Protein 9R76 (pdb70)

InterPro domains:
  IPR006115 6-phosphogluconate dehydrogenase, NADP-binding [PF03446] (9-157)
  IPR013328 6-phosphogluconate dehydrogenase, domain 2 [G3DSA:1.10.1040.10] (164-294)
  IPR015815 3-hydroxyisobutyrate dehydrogenase-related [PIRSF000103] (5-290)
  IPR036291 NAD(P)-binding domain superfamily [SSF51735] (9-158)
  IPR048666 NADPH-dependent reductive aminase-like, C-terminal domain [PF21761] (164-293)
  IPR051265 HIBADH-related NP60 subfamily [PTHR43580] (9-290)

B-factor: mean 21.47, std 8.2, range [10.91, 78.91]

Secondary structure (DSSP, 8-state):
----EEEE--SHHHHHHHHHHHHTT--EEEE-SSGGGGHHHHHTT-EE-SSHHHHHHT-SEEEE--SSHHHHHHHHGGGGGG-TT-EEEE-----HHHHHHHHHHHHHTT-EEEEEEE-S-GGGTTSTT-EEEEES-HHHHHHHHHHHTTTSEEEE--S-HHHHHHHHHHHHHHHHHHHHHHHHHHHHHHTTT--HHHHHHHHHHHHHTHHHHHH--HHHHHTT--B-SS--HHHHHHHHHHHHHHHHHHT---HHHHHHHHHHHHHHHTT-TTB-GGGHHHHHH--/----EEEE--SHHHHHHHHHHHHTT--EEEE-SSGGGGHHHHHTTPEEPSSHHHHHHT-SEEEE--SSHHHHHHHHGGGGGG-TT-EEEE-----HHHHHHHHHHHHHTT-EEEEEEE-S-GGGTTSTT-EEEEES-HHHHHHHHHHHTTTSEEEE--S-HHHHHHHHHHHHHHHHHHHHHHHHHHHHHHTTT--HHHHHHHHHHHHHTHHHHHH--HHHHHTT--B-SS--HHHHHHHHHHHHHHHHHHT---HHHHHHHHHHHHHHHTT-TTB-GGGHHHHHH--

Sequence (574 aa):
DRTPVTLIGLGPMGQAMTRALLAAGHPVVTVWNRTPARAAGVVADGAVLAASPVEAVEAGDLVILLSLTDYQAMYDVLEPATGSLAGRTVVNLSSDTPDRTRAAADWATEHGATFLTGGVMIPAPMVGTEEAYVYYSGPAEVFEKHRTTLTVIGAPRYLGEDTGLAQLMYQAQLDVFLTTLSSLMHATALLGTAGVSAAESMPELIGMLRTVPAMLEAPGADIDADKHPGDLSTITMMGATADHIVGASETAGIDLALPRAVQAHYRRAIENGHGGDNWTRIIDGIRSPDRTPVTLIGLGPMGQAMTRALLAAGHPVTVWNRTPARAAGVVADGAVLAASPVEAVEAGDLVILLSLTDYQAMYDVLEPATGSLAGRTVVNLSSDTPDRTRAAADWATEHGATFLTGGVMIPAPMVGTEEAYVYYSGPAEVFEKHRTTLTVIGAPRYLGEDTGLAQLMYQAQLDVFLTTLSSLMHATALLGTAGVSAAESMPELIGMLRTVPAMLEAPGADIDADKHPGDLSTITMMGATADHIVGASETAGIDLALPRAVQAHYRRAIENGHGGDNWTRIIDGIRSP

Foldseek 3Di:
DQFEEEEEAQDLQSLLLLLLLVVVNHAYEYEYPDQVSCPVSVVSHHHYDPALQRRLQRHLEYEYEDAECVVVCVRCVVNLLSLANHEYEYQYADALVSQQVVQVSSVVSHYGYKYKHWQDDNVCFQHAPTEIEIEADPVVCVVCVVSVCSGHHYDYDYHRRSVSNVVNVVSVVVVVLLVVVLVLQQLLVVLVVDHNVRRNCVVVVVVVCVVVVVVCAVVCLVVVPFAQPPHFLLVVLVVLVVSLVSCVVSVHDNPSSVVVNVLSVVCVVVPRRRTHSNSSVVVVVPD/DQFEEEEEDQDLQSLLLLLLLVVVNHAYEYEYPDQVSCPVSVVSPHHYDPALQRRLQRHQEYEYDDAECVVVCVRCVVNLLSLANHEYEYQYADALVSQQVVQVSSVVSRYGYKYKHKQDGRVCFQHAPTEIEIEADPVVCVVCVVSVCSGHHYDYDYHRRSVSNVVNVVSVVVVVLLVVVLVLQQLLVVLVVDHNVRSNCVVVVVVVCPVVVVVCAVVCLVVVNFAQPPHFLLRVLVVLVVSLVSCVVSVHDNPSSVVVNVLSVVCVVVPRRRTHSNSSVVVVVPD

Nearest PDB structures (foldseek):
  8bk1-assembly3_D  TM=9.759E-01  e=2.251E-40  Amycolatopsis azurea
  7y8o-assembly1_B  TM=9.536E-01  e=6.862E-36  Streptomyces clavuligerus
  7y8m-assembly1_B  TM=9.539E-01  e=1.160E-35  Streptomyces clavuligerus
  7y8k-assembly1_A  TM=9.506E-01  e=2.079E-35  Streptomyces clavuligerus
  4d3d-assembly1_B  TM=8.473E-01  e=9.738E-36  Bacillus cereus

Structure (mmCIF, N/CA/C/O backbone):
data_9R76
#
_entry.id   9R76
#
_cell.length_a   52.020
_cell.length_b   109.430
_cell.length_c   53.720
_cell.angle_alpha   90.00
_cell.angle_beta   93.94
_cell.angle_gamma   90.00
#
_symmetry.space_group_name_H-M   'P 1 21 1'
#
loop_
_entity.id
_entity.type
_entity.pdbx_description
1 polymer '6-phosphogluconate dehydrogenase NAD-binding protein'
2 non-polymer 'NADP NICOTINAMIDE-ADENINE-DINUCLEOTIDE PHOSPHATE'
3 non-polymer 'SULFATE ION'
4 water water
#
loop_
_atom_site.group_PDB
_atom_site.id
_atom_site.type_symbol
_atom_site.label_atom_id
_atom_site.label_alt_id
_atom_site.label_comp_id
_atom_site.label_asym_id
_atom_site.label_entity_id
_atom_site.label_seq_id
_atom_site.pdbx_PDB_ins_code
_atom_site.Cartn_x
_atom_site.Cartn_y
_atom_site.Cartn_z
_atom_site.occupancy
_atom_site.B_iso_or_equiv
_atom_site.auth_seq_id
_atom_site.auth_comp_id
_atom_site.auth_asym_id
_atom_site.auth_atom_id
_atom_site.pdbx_PDB_model_num
ATOM 1 N N . ASP A 1 5 ? 12.210 -33.227 29.304 1.00 58.79 5 ASP A N 1
ATOM 2 C CA . ASP A 1 5 ? 12.453 -34.636 28.894 1.00 57.00 5 ASP A CA 1
ATOM 3 C C . ASP A 1 5 ? 13.927 -34.814 28.513 1.00 59.10 5 ASP A C 1
ATOM 4 O O . ASP A 1 5 ? 14.690 -33.850 28.411 1.00 55.58 5 ASP A O 1
ATOM 9 N N . ARG A 1 6 ? 14.316 -36.084 28.348 1.00 52.04 6 ARG A N 1
ATOM 10 C CA . ARG A 1 6 ? 15.632 -36.467 27.868 1.00 45.56 6 ARG A CA 1
ATOM 11 C C . ARG A 1 6 ? 15.492 -37.154 26.506 1.00 39.50 6 ARG A C 1
ATOM 12 O O . ARG A 1 6 ? 16.329 -37.970 26.137 1.00 37.61 6 ARG A O 1
ATOM 14 N N . THR A 1 7 ? 14.433 -36.821 25.751 1.00 37.55 7 THR A N 1
ATOM 15 C CA . THR A 1 7 ? 14.178 -37.466 24.470 1.00 39.89 7 THR A CA 1
ATOM 16 C C . THR A 1 7 ? 15.301 -37.111 23.497 1.00 36.22 7 THR A C 1
ATOM 17 O O . THR A 1 7 ? 15.780 -35.971 23.471 1.00 34.63 7 THR A O 1
ATOM 21 N N . PRO A 1 8 ? 15.764 -38.064 22.656 1.00 33.85 8 PRO A N 1
ATOM 22 C CA . PRO A 1 8 ? 16.795 -37.785 21.681 1.00 31.11 8 PRO A CA 1
ATOM 23 C C . PRO A 1 8 ? 16.319 -36.810 20.606 1.00 28.99 8 PRO A C 1
ATOM 24 O O . PRO A 1 8 ? 15.215 -36.927 20.160 1.00 30.00 8 PRO A O 1
ATOM 28 N N . VAL A 1 9 ? 17.203 -35.880 20.256 1.00 25.25 9 VAL A N 1
ATOM 29 C CA . VAL A 1 9 ? 16.910 -34.911 19.180 1.00 24.24 9 VAL A CA 1
ATOM 30 C C . VAL A 1 9 ? 18.002 -35.016 18.119 1.00 21.13 9 VAL A C 1
ATOM 31 O O . VAL A 1 9 ? 19.158 -35.211 18.482 1.00 20.67 9 VAL A O 1
ATOM 35 N N . THR A 1 10 ? 17.595 -34.948 16.854 1.00 18.22 10 THR A N 1
ATOM 36 C CA . THR A 1 10 ? 18.584 -34.865 15.757 1.00 18.70 10 THR A CA 1
ATOM 37 C C . THR A 1 10 ? 18.549 -33.428 15.241 1.00 17.29 10 THR A C 1
ATOM 38 O O . THR A 1 10 ? 17.454 -32.916 15.073 1.00 15.77 10 THR A O 1
ATOM 42 N N . LEU A 1 11 ? 19.720 -32.830 15.055 1.00 16.67 11 LEU A N 1
ATOM 43 C CA . LEU A 1 11 ? 19.805 -31.471 14.458 1.00 16.65 11 LEU A CA 1
ATOM 44 C C . LEU A 1 11 ? 20.737 -31.494 13.248 1.00 14.65 11 LEU A C 1
ATOM 45 O O . LEU A 1 11 ? 21.861 -31.943 13.367 1.00 14.22 11 LEU A O 1
ATOM 50 N N . ILE A 1 12 ? 20.190 -31.089 12.106 1.00 13.25 12 ILE A N 1
ATOM 51 C CA . ILE A 1 12 ? 20.975 -31.022 10.851 1.00 13.54 12 ILE A CA 1
ATOM 52 C C . ILE A 1 12 ? 21.153 -29.549 10.469 1.00 14.52 12 ILE A C 1
ATOM 53 O O . ILE A 1 12 ? 20.162 -28.825 10.378 1.00 13.54 12 ILE A O 1
ATOM 58 N N . GLY A 1 13 ? 22.400 -29.164 10.281 1.00 13.22 13 GLY A N 1
ATOM 59 C CA . GLY A 1 13 ? 22.748 -27.806 9.897 1.00 14.11 13 GLY A CA 1
ATOM 60 C C . GLY A 1 13 ? 23.380 -27.083 11.080 1.00 14.93 13 GLY A C 1
ATOM 61 O O . GLY A 1 13 ? 22.711 -26.773 12.058 1.00 15.87 13 GLY A O 1
ATOM 62 N N . LEU A 1 14 ? 24.675 -26.836 10.981 1.00 14.60 14 LEU A N 1
ATOM 63 C CA . LEU A 1 14 ? 25.437 -26.315 12.111 1.00 14.37 14 LEU A CA 1
ATOM 64 C C . LEU A 1 14 ? 26.070 -24.970 11.739 1.00 14.66 14 LEU A C 1
ATOM 65 O O . LEU A 1 14 ? 27.254 -24.717 11.971 1.00 15.18 14 LEU A O 1
ATOM 70 N N . GLY A 1 15 ? 25.245 -24.067 11.194 1.00 13.34 15 GLY A N 1
ATOM 71 C CA . GLY A 1 15 ? 25.563 -22.659 11.235 1.00 12.91 15 GLY A CA 1
ATOM 72 C C . GLY A 1 15 ? 25.451 -22.167 12.677 1.00 13.30 15 GLY A C 1
ATOM 73 O O . GLY A 1 15 ? 25.241 -22.974 13.578 1.00 12.04 15 GLY A O 1
ATOM 74 N N . PRO A 1 16 ? 25.543 -20.849 12.925 1.00 13.67 16 PRO A N 1
ATOM 75 C CA . PRO A 1 16 ? 25.478 -20.330 14.292 1.00 13.23 16 PRO A CA 1
ATOM 76 C C . PRO A 1 16 ? 24.182 -20.717 15.007 1.00 13.51 16 PRO A C 1
ATOM 77 O O . PRO A 1 16 ? 24.199 -20.978 16.214 1.00 15.22 16 PRO A O 1
ATOM 81 N N . MET A 1 17 ? 23.066 -20.796 14.267 1.00 12.72 17 MET A N 1
ATOM 82 C CA . MET A 1 17 ? 21.801 -21.102 14.910 1.00 13.44 17 MET A CA 1
ATOM 83 C C . MET A 1 17 ? 21.754 -22.585 15.297 1.00 13.99 17 MET A C 1
ATOM 84 O O . MET A 1 17 ? 21.446 -22.916 16.442 1.00 14.25 17 MET A O 1
ATOM 89 N N . GLY A 1 18 ? 22.082 -23.489 14.377 1.00 13.42 18 GLY A N 1
ATOM 90 C CA . GLY A 1 18 ? 22.099 -24.896 14.739 1.00 13.06 18 GLY A CA 1
ATOM 91 C C . GLY A 1 18 ? 23.072 -25.194 15.890 1.00 14.39 18 GLY A C 1
ATOM 92 O O . GLY A 1 18 ? 22.747 -25.999 16.770 1.00 14.72 18 GLY A O 1
ATOM 93 N N . GLN A 1 19 ? 24.228 -24.508 15.902 1.00 13.93 19 GLN A N 1
ATOM 94 C CA . GLN A 1 19 ? 25.188 -24.699 16.984 1.00 15.06 19 GLN A CA 1
ATOM 95 C C . GLN A 1 19 ? 24.580 -24.257 18.308 1.00 14.19 19 GLN A C 1
ATOM 96 O O . GLN A 1 19 ? 24.715 -24.948 19.304 1.00 14.72 19 GLN A O 1
ATOM 102 N N . ALA A 1 20 ? 23.923 -23.094 18.325 1.00 15.39 20 ALA A N 1
ATOM 103 C CA . ALA A 1 20 ? 23.331 -22.604 19.558 1.00 16.31 20 ALA A CA 1
ATOM 104 C C . ALA A 1 20 ? 22.176 -23.492 20.009 1.00 16.48 20 ALA A C 1
ATOM 105 O O . ALA A 1 20 ? 21.975 -23.724 21.208 1.00 16.16 20 ALA A O 1
ATOM 107 N N . MET A 1 21 ? 21.351 -23.933 19.062 1.00 14.88 21 MET A N 1
ATOM 108 C CA . MET A 1 21 ? 20.221 -24.769 19.426 1.00 15.94 21 MET A CA 1
ATOM 109 C C . MET A 1 21 ? 20.698 -26.129 19.951 1.00 16.60 21 MET A C 1
ATOM 110 O O . MET A 1 21 ? 20.165 -26.648 20.925 1.00 16.86 21 MET A O 1
ATOM 115 N N . THR A 1 22 ? 21.750 -26.678 19.343 1.00 17.30 22 THR A N 1
ATOM 116 C CA . THR A 1 22 ? 22.360 -27.919 19.813 1.00 15.95 22 THR A CA 1
ATOM 117 C C . THR A 1 22 ? 22.811 -27.758 21.263 1.00 18.95 22 THR A C 1
ATOM 118 O O . THR A 1 22 ? 22.488 -28.585 22.109 1.00 19.98 22 THR A O 1
ATOM 122 N N . ARG A 1 23 ? 23.514 -26.657 21.550 1.00 18.52 23 ARG A N 1
ATOM 123 C CA . ARG A 1 23 ? 24.058 -26.448 22.884 1.00 19.46 23 ARG A CA 1
ATOM 124 C C . ARG A 1 23 ? 22.928 -26.301 23.897 1.00 17.28 23 ARG A C 1
ATOM 125 O O . ARG A 1 23 ? 23.051 -26.847 24.988 1.00 18.81 23 ARG A O 1
ATOM 133 N N . ALA A 1 24 ? 21.876 -25.536 23.552 1.00 17.43 24 ALA A N 1
ATOM 134 C CA . ALA A 1 24 ? 20.720 -25.378 24.418 1.00 17.98 24 ALA A CA 1
ATOM 135 C C . ALA A 1 24 ? 20.120 -26.742 24.758 1.00 20.09 24 ALA A C 1
ATOM 136 O O . ALA A 1 24 ? 19.770 -26.990 25.915 1.00 18.53 24 ALA A O 1
ATOM 138 N N . LEU A 1 25 ? 19.987 -27.603 23.737 1.00 20.20 25 LEU A N 1
ATOM 139 C CA . LEU A 1 25 ? 19.344 -28.893 23.919 1.00 20.22 25 LEU A CA 1
ATOM 140 C C . LEU A 1 25 ? 20.221 -29.803 24.776 1.00 19.23 25 LEU A C 1
ATOM 141 O O . LEU A 1 25 ? 19.693 -30.496 25.640 1.00 20.84 25 LEU A O 1
ATOM 146 N N . LEU A 1 26 ? 21.550 -29.769 24.573 1.00 18.43 26 LEU A N 1
ATOM 147 C CA . LEU A 1 26 ? 22.473 -30.566 25.379 1.00 18.94 26 LEU A CA 1
ATOM 148 C C . LEU A 1 26 ? 22.420 -30.115 26.840 1.00 22.18 26 LEU A C 1
ATOM 149 O O . LEU A 1 26 ? 22.418 -30.952 27.746 1.00 22.73 26 LEU A O 1
ATOM 154 N N . ALA A 1 27 ? 22.392 -28.795 27.057 1.00 23.23 27 ALA A N 1
ATOM 155 C CA . ALA A 1 27 ? 22.401 -28.226 28.395 1.00 24.39 27 ALA A CA 1
ATOM 156 C C . ALA A 1 27 ? 21.149 -28.657 29.156 1.00 24.98 27 ALA A C 1
ATOM 157 O O . ALA A 1 27 ? 21.186 -28.840 30.372 1.00 25.56 27 ALA A O 1
ATOM 159 N N . ALA A 1 28 ? 20.049 -28.848 28.429 1.00 24.89 28 ALA A N 1
ATOM 160 C CA . ALA A 1 28 ? 18.784 -29.193 29.048 1.00 25.98 28 ALA A CA 1
ATOM 161 C C . ALA A 1 28 ? 18.672 -30.705 29.226 1.00 25.77 28 ALA A C 1
ATOM 162 O O . ALA A 1 28 ? 17.648 -31.185 29.667 1.00 28.59 28 ALA A O 1
ATOM 164 N N . GLY A 1 29 ? 19.709 -31.462 28.846 1.00 26.88 29 GLY A N 1
ATOM 165 C CA . GLY A 1 29 ? 19.761 -32.895 29.105 1.00 26.45 29 GLY A CA 1
ATOM 166 C C . GLY A 1 29 ? 19.300 -33.785 27.950 1.00 25.71 29 GLY A C 1
ATOM 167 O O . GLY A 1 29 ? 19.192 -34.984 28.141 1.00 24.55 29 GLY A O 1
ATOM 168 N N . HIS A 1 30 ? 19.042 -33.227 26.758 1.00 22.47 30 HIS A N 1
ATOM 169 C CA . HIS A 1 30 ? 18.700 -34.033 25.594 1.00 22.77 30 HIS A CA 1
ATOM 170 C C . HIS A 1 30 ? 19.968 -34.570 24.934 1.00 21.83 30 HIS A C 1
ATOM 171 O O . HIS A 1 30 ? 20.908 -33.809 24.712 1.00 24.65 30 HIS A O 1
ATOM 178 N N . PRO A 1 31 ? 20.032 -35.867 24.579 1.00 23.57 31 PRO A N 1
ATOM 179 C CA . PRO A 1 31 ? 21.078 -36.366 23.684 1.00 23.96 31 PRO A CA 1
ATOM 180 C C . PRO A 1 31 ? 20.782 -35.770 22.310 1.00 22.64 31 PRO A C 1
ATOM 181 O O . PRO A 1 31 ? 19.652 -35.845 21.823 1.00 26.43 31 PRO A O 1
ATOM 185 N N . VAL A 1 32 ? 21.806 -35.136 21.716 1.00 20.82 32 VAL A N 1
ATOM 186 C CA A VAL A 1 32 ? 21.674 -34.522 20.410 0.50 19.70 32 VAL A CA 1
ATOM 187 C CA B VAL A 1 32 ? 21.680 -34.518 20.409 0.50 18.64 32 VAL A CA 1
ATOM 188 C C . VAL A 1 32 ? 22.649 -35.207 19.450 1.00 18.22 32 VAL A C 1
ATOM 189 O O . VAL A 1 32 ? 23.865 -35.215 19.671 1.00 19.09 32 VAL A O 1
ATOM 196 N N . THR A 1 33 ? 22.063 -35.748 18.382 1.00 16.58 33 THR A N 1
ATOM 197 C CA . THR A 1 33 ? 22.821 -36.269 17.219 1.00 16.41 33 THR A CA 1
ATOM 198 C C . THR A 1 33 ? 22.807 -35.215 16.112 1.00 16.54 33 THR A C 1
ATOM 199 O O . THR A 1 33 ? 21.736 -34.771 15.757 1.00 16.69 33 THR A O 1
ATOM 203 N N . VAL A 1 34 ? 23.992 -34.876 15.594 1.00 16.92 34 VAL A N 1
ATOM 204 C CA . VAL A 1 34 ? 24.089 -33.859 14.565 1.00 15.82 34 VAL A CA 1
ATOM 205 C C . VAL A 1 34 ? 24.627 -34.460 13.274 1.00 15.76 34 VAL A C 1
ATOM 206 O O . VAL A 1 34 ? 25.325 -35.477 13.260 1.00 15.24 34 VAL A O 1
ATOM 210 N N . TRP A 1 35 ? 24.252 -33.808 12.171 1.00 14.37 35 TRP A N 1
ATOM 211 C CA . TRP A 1 35 ? 24.920 -34.007 10.900 1.00 15.06 35 TRP A CA 1
ATOM 212 C C . TRP A 1 35 ? 25.088 -32.655 10.220 1.00 13.69 35 TRP A C 1
ATOM 213 O O . TRP A 1 35 ? 24.233 -31.793 10.339 1.00 13.72 35 TRP A O 1
ATOM 224 N N . ASN A 1 36 ? 26.169 -32.507 9.450 1.00 14.76 36 ASN A N 1
ATOM 225 C CA . ASN A 1 36 ? 26.415 -31.252 8.756 1.00 14.78 36 ASN A CA 1
ATOM 226 C C . ASN A 1 36 ? 27.113 -31.555 7.441 1.00 15.22 36 ASN A C 1
ATOM 227 O O . ASN A 1 36 ? 27.878 -32.501 7.353 1.00 15.67 36 ASN A O 1
ATOM 232 N N . ARG A 1 37 ? 26.778 -30.800 6.401 1.00 16.37 37 ARG A N 1
ATOM 233 C CA . ARG A 1 37 ? 27.452 -30.963 5.122 1.00 16.57 37 ARG A CA 1
ATOM 234 C C . ARG A 1 37 ? 28.967 -30.880 5.325 1.00 16.95 37 ARG A C 1
ATOM 235 O O . ARG A 1 37 ? 29.710 -31.606 4.657 1.00 16.80 37 ARG A O 1
ATOM 243 N N . THR A 1 38 ? 29.412 -30.000 6.231 1.00 15.26 38 THR A N 1
ATOM 244 C CA . THR A 1 38 ? 30.825 -29.834 6.558 1.00 15.83 38 THR A CA 1
ATOM 245 C C . THR A 1 38 ? 31.088 -30.395 7.959 1.00 15.83 38 THR A C 1
ATOM 246 O O . THR A 1 38 ? 30.861 -29.725 8.953 1.00 16.89 38 THR A O 1
ATOM 250 N N . PRO A 1 39 ? 31.514 -31.667 8.084 1.00 17.34 39 PRO A N 1
ATOM 251 C CA . PRO A 1 39 ? 31.662 -32.298 9.398 1.00 16.01 39 PRO A CA 1
ATOM 252 C C . PRO A 1 39 ? 32.595 -31.607 10.371 1.00 16.30 39 PRO A C 1
ATOM 253 O O . PRO A 1 39 ? 32.369 -31.686 11.577 1.00 16.50 39 PRO A O 1
ATOM 257 N N . ALA A 1 40 ? 33.648 -30.957 9.858 1.00 18.70 40 ALA A N 1
ATOM 258 C CA . ALA A 1 40 ? 34.594 -30.247 10.710 1.00 18.82 40 ALA A CA 1
ATOM 259 C C . ALA A 1 40 ? 33.887 -29.195 11.564 1.00 19.95 40 ALA A C 1
ATOM 260 O O . ALA A 1 40 ? 34.299 -28.909 12.683 1.00 21.91 40 ALA A O 1
ATOM 262 N N . ARG A 1 41 ? 32.797 -28.624 11.048 1.00 19.30 41 ARG A N 1
ATOM 263 C CA . ARG A 1 41 ? 32.083 -27.573 11.748 1.00 18.70 41 ARG A CA 1
ATOM 264 C C . ARG A 1 41 ? 31.399 -28.088 13.014 1.00 18.69 41 ARG A C 1
ATOM 265 O O . ARG A 1 41 ? 30.986 -27.285 13.859 1.00 19.16 41 ARG A O 1
ATOM 273 N N . ALA A 1 42 ? 31.248 -29.424 13.139 1.00 17.34 42 ALA A N 1
ATOM 274 C CA . ALA A 1 42 ? 30.626 -30.036 14.307 1.00 16.77 42 ALA A CA 1
ATOM 275 C C . ALA A 1 42 ? 31.595 -30.220 15.483 1.00 17.88 42 ALA A C 1
ATOM 276 O O . ALA A 1 42 ? 31.140 -30.627 16.541 1.00 16.91 42 ALA A O 1
ATOM 278 N N . ALA A 1 43 ? 32.887 -29.905 15.330 1.00 19.82 43 ALA A N 1
ATOM 279 C CA . ALA A 1 43 ? 33.868 -30.237 16.363 1.00 20.14 43 ALA A CA 1
ATOM 280 C C . ALA A 1 43 ? 33.491 -29.604 17.693 1.00 20.33 43 ALA A C 1
ATOM 281 O O . ALA A 1 43 ? 33.612 -30.262 18.717 1.00 21.74 43 ALA A O 1
ATOM 283 N N . GLY A 1 44 ? 33.085 -28.316 17.660 1.00 20.13 44 GLY A N 1
ATOM 284 C CA . GLY A 1 44 ? 32.682 -27.595 18.852 1.00 21.09 44 GLY A CA 1
ATOM 285 C C . GLY A 1 44 ? 31.517 -28.262 19.583 1.00 20.06 44 GLY A C 1
ATOM 286 O O . GLY A 1 44 ? 31.575 -28.483 20.793 1.00 22.80 44 GLY A O 1
ATOM 287 N N . VAL A 1 45 ? 30.422 -28.555 18.872 1.00 18.04 45 VAL A N 1
ATOM 288 C CA . VAL A 1 45 ? 29.266 -29.114 19.557 1.00 18.37 45 VAL A CA 1
ATOM 289 C C . VAL A 1 45 ? 29.538 -30.558 20.001 1.00 18.70 45 VAL A C 1
ATOM 290 O O . VAL A 1 45 ? 29.000 -30.988 21.006 1.00 19.29 45 VAL A O 1
ATOM 294 N N . VAL A 1 46 ? 30.377 -31.300 19.276 1.00 18.57 46 VAL A N 1
ATOM 295 C CA . VAL A 1 46 ? 30.735 -32.648 19.700 1.00 18.07 46 VAL A CA 1
ATOM 296 C C . VAL A 1 46 ? 31.545 -32.583 20.994 1.00 20.84 46 VAL A C 1
ATOM 297 O O . VAL A 1 46 ? 31.297 -33.361 21.906 1.00 19.29 46 VAL A O 1
ATOM 301 N N . ALA A 1 47 ? 32.470 -31.630 21.081 1.00 20.57 47 ALA A N 1
ATOM 302 C CA . ALA A 1 47 ? 33.210 -31.426 22.321 1.00 21.63 47 ALA A CA 1
ATOM 303 C C . ALA A 1 47 ? 32.250 -31.102 23.464 1.00 20.63 47 ALA A C 1
ATOM 304 O O . ALA A 1 47 ? 32.549 -31.427 24.598 1.00 24.79 47 ALA A O 1
ATOM 306 N N . ASP A 1 48 ? 31.110 -30.461 23.180 1.00 18.71 48 ASP A N 1
ATOM 307 C CA . ASP A 1 48 ? 30.113 -30.104 24.180 1.00 19.67 48 ASP A CA 1
ATOM 308 C C . ASP A 1 48 ? 29.106 -31.223 24.424 1.00 18.70 48 ASP A C 1
ATOM 309 O O . ASP A 1 48 ? 28.169 -31.026 25.182 1.00 19.16 48 ASP A O 1
ATOM 314 N N . GLY A 1 49 ? 29.254 -32.381 23.759 1.00 19.01 49 GLY A N 1
ATOM 315 C CA . GLY A 1 49 ? 28.456 -33.557 24.061 1.00 17.92 49 GLY A CA 1
ATOM 316 C C . GLY A 1 49 ? 27.588 -34.079 22.916 1.00 18.33 49 GLY A C 1
ATOM 317 O O . GLY A 1 49 ? 26.909 -35.095 23.089 1.00 17.14 49 GLY A O 1
ATOM 318 N N . ALA A 1 50 ? 27.556 -33.371 21.774 1.00 18.00 50 ALA A N 1
ATOM 319 C CA . ALA A 1 50 ? 26.792 -33.862 20.635 1.00 16.28 50 ALA A CA 1
ATOM 320 C C . ALA A 1 50 ? 27.477 -35.092 20.053 1.00 17.35 50 ALA A C 1
ATOM 321 O O . ALA A 1 50 ? 28.704 -35.191 20.125 1.00 14.71 50 ALA A O 1
ATOM 323 N N . VAL A 1 51 ? 26.677 -35.990 19.443 1.00 17.17 51 VAL A N 1
ATOM 324 C CA . VAL A 1 51 ? 27.188 -37.121 18.680 1.00 18.16 51 VAL A CA 1
ATOM 325 C C . VAL A 1 51 ? 27.137 -36.778 17.197 1.00 17.04 51 VAL A C 1
ATOM 326 O O . VAL A 1 51 ? 26.082 -36.403 16.694 1.00 16.05 51 VAL A O 1
ATOM 330 N N . LEU A 1 52 ? 28.276 -36.918 16.507 1.00 16.68 52 LEU A N 1
ATOM 331 C CA . LEU A 1 52 ? 28.305 -36.647 15.081 1.00 16.83 52 LEU A CA 1
ATOM 332 C C . LEU A 1 52 ? 27.943 -37.921 14.336 1.00 17.56 52 LEU A C 1
ATOM 333 O O . LEU A 1 52 ? 28.671 -38.903 14.398 1.00 17.09 52 LEU A O 1
ATOM 338 N N . ALA A 1 53 ? 26.803 -37.907 13.644 1.00 17.03 53 ALA A N 1
ATOM 339 C CA . ALA A 1 53 ? 26.409 -39.002 12.781 1.00 16.90 53 ALA A CA 1
ATOM 340 C C . ALA A 1 53 ? 27.278 -38.967 11.533 1.00 16.25 53 ALA A C 1
ATOM 341 O O . ALA A 1 53 ? 27.627 -37.895 11.054 1.00 16.52 53 ALA A O 1
ATOM 343 N N . ALA A 1 54 ? 27.649 -40.148 11.031 1.00 15.49 54 ALA A N 1
ATOM 344 C CA . ALA A 1 54 ? 28.489 -40.260 9.847 1.00 16.59 54 ALA A CA 1
ATOM 345 C C . ALA A 1 54 ? 27.706 -39.970 8.569 1.00 15.68 54 ALA A C 1
ATOM 346 O O . ALA A 1 54 ? 28.272 -39.526 7.569 1.00 16.88 54 ALA A O 1
ATOM 348 N N . SER A 1 55 ? 26.406 -40.267 8.586 1.00 17.37 55 SER A N 1
ATOM 349 C CA . SER A 1 55 ? 25.593 -40.105 7.385 1.00 17.73 55 SER A CA 1
ATOM 350 C C . SER A 1 55 ? 24.246 -39.482 7.759 1.00 18.00 55 SER A C 1
ATOM 351 O O . SER A 1 55 ? 23.818 -39.584 8.904 1.00 14.35 55 SER A O 1
ATOM 354 N N . PRO A 1 56 ? 23.523 -38.843 6.816 1.00 18.96 56 PRO A N 1
ATOM 355 C CA . PRO A 1 56 ? 22.164 -38.349 7.102 1.00 18.52 56 PRO A CA 1
ATOM 356 C C . PRO A 1 56 ? 21.184 -39.417 7.602 1.00 18.17 56 PRO A C 1
ATOM 357 O O . PRO A 1 56 ? 20.343 -39.153 8.480 1.00 17.05 56 PRO A O 1
ATOM 361 N N . VAL A 1 57 ? 21.256 -40.625 7.027 1.00 18.43 57 VAL A N 1
ATOM 362 C CA . VAL A 1 57 ? 20.406 -41.735 7.444 1.00 17.79 57 VAL A CA 1
ATOM 363 C C . VAL A 1 57 ? 20.616 -42.022 8.920 1.00 18.41 57 VAL A C 1
ATOM 364 O O . VAL A 1 57 ? 19.660 -42.224 9.654 1.00 18.01 57 VAL A O 1
ATOM 368 N N . GLU A 1 58 ? 21.883 -42.117 9.338 1.00 18.17 58 GLU A N 1
ATOM 369 C CA . GLU A 1 58 ? 22.201 -42.408 10.725 1.00 18.64 58 GLU A CA 1
ATOM 370 C C . GLU A 1 58 ? 21.630 -41.308 11.610 1.00 16.59 58 GLU A C 1
ATOM 371 O O . GLU A 1 58 ? 21.113 -41.609 12.679 1.00 16.83 58 GLU A O 1
ATOM 377 N N . ALA A 1 59 ? 21.758 -40.063 11.173 1.00 16.66 59 ALA A N 1
ATOM 378 C CA . ALA A 1 59 ? 21.274 -38.921 11.972 1.00 16.57 59 ALA A CA 1
ATOM 379 C C . ALA A 1 59 ? 19.758 -39.023 12.128 1.00 16.57 59 ALA A C 1
ATOM 380 O O . ALA A 1 59 ? 19.265 -38.903 13.232 1.00 17.77 59 ALA A O 1
ATOM 382 N N . VAL A 1 60 ? 19.077 -39.233 11.013 1.00 15.25 60 VAL A N 1
ATOM 383 C CA . VAL A 1 60 ? 17.592 -39.308 11.038 1.00 16.75 60 VAL A CA 1
ATOM 384 C C . VAL A 1 60 ? 17.139 -40.473 11.937 1.00 18.85 60 VAL A C 1
ATOM 385 O O . VAL A 1 60 ? 16.153 -40.311 12.642 1.00 17.19 60 VAL A O 1
ATOM 389 N N . GLU A 1 61 ? 17.831 -41.608 11.872 1.00 18.34 61 GLU A N 1
ATOM 390 C CA . GLU A 1 61 ? 17.387 -42.768 12.634 1.00 20.73 61 GLU A CA 1
ATOM 391 C C . GLU A 1 61 ? 17.692 -42.646 14.123 1.00 21.26 61 GLU A C 1
ATOM 392 O O . GLU A 1 61 ? 17.229 -43.474 14.901 1.00 22.99 61 GLU A O 1
ATOM 398 N N . ALA A 1 62 ? 18.432 -41.618 14.506 1.00 20.60 62 ALA A N 1
ATOM 399 C CA . ALA A 1 62 ? 18.837 -41.472 15.916 1.00 23.03 62 ALA A CA 1
ATOM 400 C C . ALA A 1 62 ? 17.664 -40.971 16.749 1.00 29.25 62 ALA A C 1
ATOM 401 O O . ALA A 1 62 ? 17.649 -41.255 17.959 1.00 32.77 62 ALA A O 1
ATOM 403 N N . GLY A 1 63 ? 16.708 -40.273 16.145 1.00 28.67 63 GLY A N 1
ATOM 404 C CA . GLY A 1 63 ? 15.622 -39.690 16.966 1.00 33.80 63 GLY A CA 1
ATOM 405 C C . GLY A 1 63 ? 14.257 -39.621 16.294 1.00 28.40 63 GLY A C 1
ATOM 406 O O . GLY A 1 63 ? 14.198 -39.810 15.093 1.00 28.65 63 GLY A O 1
ATOM 407 N N . ASP A 1 64 ? 13.198 -39.374 17.060 1.00 26.03 64 ASP A N 1
ATOM 408 C CA . ASP A 1 64 ? 11.910 -39.190 16.415 1.00 27.07 64 ASP A CA 1
ATOM 409 C C . ASP A 1 64 ? 11.686 -37.705 16.134 1.00 23.99 64 ASP A C 1
ATOM 410 O O . ASP A 1 64 ? 10.638 -37.348 15.616 1.00 22.29 64 ASP A O 1
ATOM 415 N N . LEU A 1 65 ? 12.670 -36.862 16.465 1.00 22.09 65 LEU A N 1
ATOM 416 C CA . LEU A 1 65 ? 12.586 -35.405 16.196 1.00 22.11 65 LEU A CA 1
ATOM 417 C C . LEU A 1 65 ? 13.8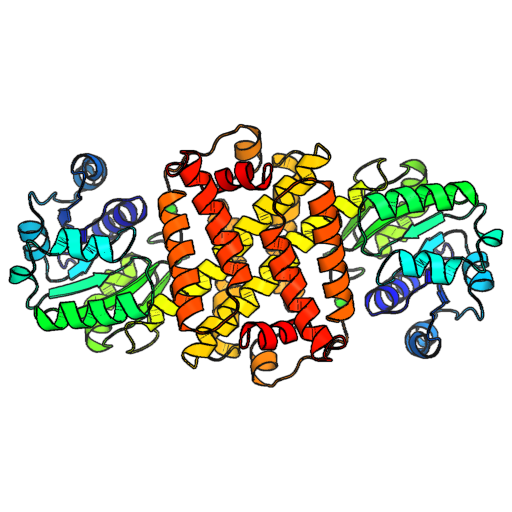26 -34.969 15.411 1.00 20.13 65 LEU A C 1
ATOM 418 O O . LEU A 1 65 ? 14.927 -35.086 15.944 1.00 17.41 65 LEU A O 1
ATOM 423 N N . VAL A 1 66 ? 13.599 -34.490 14.186 1.00 16.69 66 VAL A N 1
ATOM 424 C CA . VAL A 1 66 ? 14.703 -33.989 13.336 1.00 16.22 66 VAL A CA 1
ATOM 425 C C . VAL A 1 66 ? 14.511 -32.484 13.187 1.00 16.69 66 VAL A C 1
ATOM 426 O O . VAL A 1 66 ? 13.520 -32.073 12.587 1.00 18.62 66 VAL A O 1
ATOM 430 N N . ILE A 1 67 ? 15.444 -31.717 13.711 1.00 15.26 67 ILE A N 1
ATOM 431 C CA . ILE A 1 67 ? 15.395 -30.240 13.520 1.00 15.66 67 ILE A CA 1
ATOM 432 C C . ILE A 1 67 ? 16.348 -29.851 12.380 1.00 16.16 67 ILE A C 1
ATOM 433 O O . ILE A 1 67 ? 17.457 -30.342 12.354 1.00 16.57 67 ILE A O 1
ATOM 438 N N . LEU A 1 68 ? 15.872 -28.973 11.496 1.00 13.90 68 LEU A N 1
ATOM 439 C CA A LEU A 1 68 ? 16.660 -28.487 10.376 0.50 14.58 68 LEU A CA 1
ATOM 440 C CA B LEU A 1 68 ? 16.661 -28.485 10.377 0.50 13.87 68 LEU A CA 1
ATOM 441 C C . LEU A 1 68 ? 16.913 -26.994 10.576 1.00 14.89 68 LEU A C 1
ATOM 442 O O . LEU A 1 68 ? 15.970 -26.210 10.738 1.00 14.10 68 LEU A O 1
ATOM 451 N N . SER A 1 69 ? 18.189 -26.617 10.503 1.00 12.98 69 SER A N 1
ATOM 452 C CA . SER A 1 69 ? 18.627 -25.246 10.606 1.00 12.68 69 SER A CA 1
ATOM 453 C C . SER A 1 69 ? 19.558 -24.987 9.445 1.00 12.72 69 SER A C 1
ATOM 454 O O . SER A 1 69 ? 20.776 -25.055 9.579 1.00 12.55 69 SER A O 1
ATOM 457 N N . LEU A 1 70 ? 18.945 -24.726 8.283 1.00 13.85 70 LEU A N 1
ATOM 458 C CA . LEU A 1 70 ? 19.647 -24.586 7.022 1.00 13.53 70 LEU A CA 1
ATOM 459 C C . LEU A 1 70 ? 19.272 -23.257 6.359 1.00 13.29 70 LEU A C 1
ATOM 460 O O . LEU A 1 70 ? 18.306 -22.625 6.756 1.00 13.13 70 LEU A O 1
ATOM 465 N N . THR A 1 71 ? 20.045 -22.834 5.353 1.00 12.86 71 THR A N 1
ATOM 466 C CA . THR A 1 71 ? 19.865 -21.517 4.758 1.00 13.62 71 THR A CA 1
ATOM 467 C C . THR A 1 71 ? 18.494 -21.416 4.081 1.00 12.95 71 THR A C 1
ATOM 468 O O . THR A 1 71 ? 17.899 -20.350 4.049 1.00 12.23 71 THR A O 1
ATOM 472 N N . ASP A 1 72 ? 18.015 -22.520 3.506 1.00 14.57 72 ASP A N 1
ATOM 473 C CA . ASP A 1 72 ? 16.758 -22.510 2.756 1.00 16.32 72 ASP A CA 1
ATOM 474 C C . ASP A 1 72 ? 16.219 -23.935 2.662 1.00 16.51 72 ASP A C 1
ATOM 475 O O . ASP A 1 72 ? 16.840 -24.871 3.162 1.00 15.75 72 ASP A O 1
ATOM 480 N N . TYR A 1 73 ? 15.052 -24.103 2.016 1.00 15.97 73 TYR A N 1
ATOM 481 C CA . TYR A 1 73 ? 14.410 -25.413 1.992 1.00 15.75 73 TYR A CA 1
ATOM 482 C C . TYR A 1 73 ? 15.047 -26.307 0.932 1.00 15.10 73 TYR A C 1
ATOM 483 O O . TYR A 1 73 ? 14.999 -27.517 1.073 1.00 14.77 73 TYR A O 1
ATOM 492 N N . GLN A 1 74 ? 15.715 -25.744 -0.066 1.00 16.06 74 GLN A N 1
ATOM 493 C CA . GLN A 1 74 ? 16.422 -26.590 -1.013 1.00 17.28 74 GLN A CA 1
ATOM 494 C C . GLN A 1 74 ? 17.456 -27.436 -0.269 1.00 17.92 74 GLN A C 1
ATOM 495 O O . GLN A 1 74 ? 17.668 -28.599 -0.598 1.00 17.36 74 GLN A O 1
ATOM 501 N N . ALA A 1 75 ? 18.104 -26.828 0.730 1.00 16.12 75 ALA A N 1
ATOM 502 C CA . ALA A 1 75 ? 19.087 -27.524 1.545 1.00 16.88 75 ALA A CA 1
ATOM 503 C C . ALA A 1 75 ? 18.443 -28.720 2.262 1.00 15.91 75 ALA A C 1
ATOM 504 O O . ALA A 1 75 ? 19.072 -29.775 2.395 1.00 16.96 75 ALA A O 1
ATOM 506 N N . MET A 1 76 ? 17.179 -28.582 2.713 1.00 15.38 76 MET A N 1
ATOM 507 C CA . MET A 1 76 ? 16.513 -29.708 3.339 1.00 16.21 76 MET A CA 1
ATOM 508 C C . MET A 1 76 ? 16.414 -30.883 2.356 1.00 15.85 76 MET A C 1
ATOM 509 O O . MET A 1 76 ? 16.759 -31.999 2.724 1.00 14.39 76 MET A O 1
ATOM 514 N N . TYR A 1 77 ? 16.024 -30.630 1.099 1.00 14.96 77 TYR A N 1
ATOM 515 C CA . TYR A 1 77 ? 15.892 -31.703 0.133 1.00 16.80 77 TYR A CA 1
ATOM 516 C C . TYR A 1 77 ? 17.255 -32.327 -0.143 1.00 18.15 77 TYR A C 1
ATOM 517 O O . TYR A 1 77 ? 17.378 -33.549 -0.272 1.00 19.00 77 TYR A O 1
ATOM 526 N N . ASP A 1 78 ? 18.275 -31.461 -0.256 1.00 17.24 78 ASP A N 1
ATOM 527 C CA . ASP A 1 78 ? 19.626 -31.911 -0.546 1.00 18.02 78 ASP A CA 1
ATOM 528 C C . ASP A 1 78 ? 20.088 -32.913 0.514 1.00 17.74 78 ASP A C 1
ATOM 529 O O . ASP A 1 78 ? 20.567 -33.987 0.177 1.00 18.11 78 ASP A O 1
ATOM 534 N N . VAL A 1 79 ? 19.911 -32.582 1.798 1.00 17.39 79 VAL A N 1
ATOM 535 C CA . VAL A 1 79 ? 20.491 -33.393 2.853 1.00 19.78 79 VAL A CA 1
ATOM 536 C C . VAL A 1 79 ? 19.606 -34.605 3.160 1.00 21.77 79 VAL A C 1
ATOM 537 O O . VAL A 1 79 ? 20.138 -35.650 3.506 1.00 22.81 79 VAL A O 1
ATOM 541 N N . LEU A 1 80 ? 18.279 -34.482 3.022 1.00 20.44 80 LEU A N 1
ATOM 542 C CA . LEU A 1 80 ? 17.378 -35.546 3.438 1.00 20.91 80 LEU A CA 1
ATOM 543 C C . LEU A 1 80 ? 17.064 -36.533 2.310 1.00 23.31 80 LEU A C 1
ATOM 544 O O . LEU A 1 80 ? 16.539 -37.599 2.609 1.00 21.80 80 LEU A O 1
ATOM 549 N N . GLU A 1 81 ? 17.373 -36.209 1.047 1.00 22.31 81 GLU A N 1
ATOM 550 C CA . GLU A 1 81 ? 17.038 -37.105 -0.057 1.00 26.02 81 GLU A CA 1
ATOM 551 C C . GLU A 1 81 ? 17.619 -38.505 0.184 1.00 25.90 81 GLU A C 1
ATOM 552 O O . GLU A 1 81 ? 16.884 -39.475 0.101 1.00 27.54 81 GLU A O 1
ATOM 554 N N . PRO A 1 82 ? 18.918 -38.697 0.524 1.00 27.31 82 PRO A N 1
ATOM 555 C CA . PRO A 1 82 ? 19.427 -40.046 0.789 1.00 26.82 82 PRO A CA 1
ATOM 556 C C . PRO A 1 82 ? 18.746 -40.767 1.961 1.00 24.41 82 PRO A C 1
ATOM 557 O O . PRO A 1 82 ? 18.941 -41.977 2.144 1.00 24.37 82 PRO A O 1
ATOM 561 N N . ALA A 1 83 ? 17.958 -40.025 2.754 1.00 19.70 83 ALA A N 1
ATOM 562 C CA . ALA A 1 83 ? 17.402 -40.550 3.989 1.00 18.20 83 ALA A CA 1
ATOM 563 C C . ALA A 1 83 ? 15.880 -40.642 3.916 1.00 16.78 83 ALA A C 1
ATOM 564 O O . ALA A 1 83 ? 15.258 -40.877 4.938 1.00 15.11 83 ALA A O 1
ATOM 566 N N . THR A 1 84 ? 15.261 -40.449 2.742 1.00 19.07 84 THR A N 1
ATOM 567 C CA . THR A 1 84 ? 13.808 -40.322 2.713 1.00 20.61 84 THR A CA 1
ATOM 568 C C . THR A 1 84 ? 13.143 -41.629 3.163 1.00 20.02 84 THR A C 1
ATOM 569 O O . THR A 1 84 ? 12.094 -41.592 3.792 1.00 22.43 84 THR A O 1
ATOM 573 N N . GLY A 1 85 ? 13.804 -42.775 2.948 1.00 18.57 85 GLY A N 1
ATOM 574 C CA . GLY A 1 85 ? 13.296 -44.054 3.430 1.00 18.95 85 GLY A CA 1
ATOM 575 C C . GLY A 1 85 ? 13.312 -44.203 4.960 1.00 19.57 85 GLY A C 1
ATOM 576 O O . GLY A 1 85 ? 12.739 -45.161 5.470 1.00 21.39 85 GLY A O 1
ATOM 577 N N . SER A 1 86 ? 13.989 -43.298 5.690 1.00 18.15 86 SER A N 1
ATOM 578 C CA . SER A 1 86 ? 14.087 -43.387 7.151 1.00 19.58 86 SER A CA 1
ATOM 579 C C . SER A 1 86 ? 13.232 -42.334 7.869 1.00 19.22 86 SER A C 1
ATOM 580 O O . SER A 1 86 ? 13.261 -42.235 9.096 1.00 19.31 86 SER A O 1
ATOM 583 N N . LEU A 1 87 ? 12.426 -41.564 7.130 1.00 19.60 87 LEU A N 1
ATOM 584 C CA . LEU A 1 87 ? 11.635 -40.504 7.734 1.00 18.97 87 LEU A CA 1
ATOM 585 C C . LEU A 1 87 ? 10.358 -41.002 8.411 1.00 18.30 87 LEU A C 1
ATOM 586 O O . LEU A 1 87 ? 9.848 -40.292 9.271 1.00 18.65 87 LEU A O 1
ATOM 591 N N . ALA A 1 88 ? 9.832 -42.184 8.036 1.00 19.59 88 ALA A N 1
ATOM 592 C CA . ALA A 1 88 ? 8.528 -42.598 8.532 1.00 18.07 88 ALA A CA 1
ATOM 593 C C . ALA A 1 88 ? 8.512 -42.625 10.052 1.00 20.16 88 ALA A C 1
ATOM 594 O O . ALA A 1 88 ? 9.442 -43.125 10.695 1.00 19.53 88 ALA A O 1
ATOM 596 N N . GLY A 1 89 ? 7.425 -42.094 10.613 1.00 20.00 89 GLY A N 1
ATOM 597 C CA . GLY A 1 89 ? 7.205 -42.105 12.043 1.00 21.24 89 GLY A CA 1
ATOM 598 C C . GLY A 1 89 ? 7.942 -40.999 12.792 1.00 21.48 89 GLY A C 1
ATOM 599 O O . GLY A 1 89 ? 7.745 -40.882 13.987 1.00 23.18 89 GLY A O 1
ATOM 600 N N . ARG A 1 90 ? 8.769 -40.186 12.117 1.00 21.20 90 ARG A N 1
ATOM 601 C CA . ARG A 1 90 ? 9.478 -39.100 12.783 1.00 20.54 90 ARG A CA 1
ATOM 602 C C . ARG A 1 90 ? 8.810 -37.764 12.479 1.00 21.29 90 ARG A C 1
ATOM 603 O O . ARG A 1 90 ? 8.009 -37.644 11.554 1.00 21.02 90 ARG A O 1
ATOM 611 N N . THR A 1 91 ? 9.158 -36.765 13.294 1.00 20.53 91 THR A N 1
ATOM 612 C CA . THR A 1 91 ? 8.704 -35.404 13.085 1.00 20.46 91 THR A CA 1
ATOM 613 C C . THR A 1 91 ? 9.877 -34.582 12.579 1.00 17.69 91 THR A C 1
ATOM 614 O O . THR A 1 91 ? 10.913 -34.567 13.226 1.00 20.36 91 THR A O 1
ATOM 618 N N . VAL A 1 92 ? 9.658 -33.902 11.462 1.00 15.65 92 VAL A N 1
ATOM 619 C CA . VAL A 1 92 ? 10.603 -32.946 10.932 1.00 15.98 92 VAL A CA 1
ATOM 620 C C . VAL A 1 92 ? 10.154 -31.558 11.381 1.00 17.56 92 VAL A C 1
ATOM 621 O O . VAL A 1 92 ? 9.037 -31.123 11.108 1.00 17.07 92 VAL A O 1
ATOM 625 N N . VAL A 1 93 ? 11.067 -30.847 12.035 1.00 16.78 93 VAL A N 1
ATOM 626 C CA . VAL A 1 93 ? 10.835 -29.455 12.377 1.00 17.33 93 VAL A CA 1
ATOM 627 C C . VAL A 1 93 ? 11.837 -28.631 11.590 1.00 17.66 93 VAL A C 1
ATOM 628 O O . VAL A 1 93 ? 13.044 -28.704 11.833 1.00 15.12 93 VAL A O 1
ATOM 632 N N . ASN A 1 94 ? 11.322 -27.849 10.634 1.00 15.75 94 ASN A N 1
ATOM 633 C CA . ASN A 1 94 ? 12.206 -27.043 9.832 1.00 14.71 94 ASN A CA 1
ATOM 634 C C . ASN A 1 94 ? 12.220 -25.614 10.362 1.00 14.77 94 ASN A C 1
ATOM 635 O O . ASN A 1 94 ? 11.180 -24.967 10.402 1.00 13.95 94 ASN A O 1
ATOM 640 N N . LEU A 1 95 ? 13.412 -25.172 10.774 1.00 13.57 95 LEU A N 1
ATOM 641 C CA . LEU A 1 95 ? 13.620 -23.860 11.366 1.00 13.41 95 LEU A CA 1
ATOM 642 C C . LEU A 1 95 ? 14.356 -22.950 10.392 1.00 14.95 95 LEU A C 1
ATOM 643 O O . LEU A 1 95 ? 15.111 -22.086 10.832 1.00 15.03 95 LEU A O 1
ATOM 648 N N . SER A 1 96 ? 14.048 -23.077 9.081 1.00 13.55 96 SER A N 1
ATOM 649 C CA . SER A 1 96 ? 14.796 -22.401 8.050 1.00 13.74 96 SER A CA 1
ATOM 650 C C . SER A 1 96 ? 13.903 -21.409 7.298 1.00 14.52 96 SER A C 1
ATOM 651 O O . SER A 1 96 ? 12.713 -21.648 7.095 1.00 14.41 96 SER A O 1
ATOM 654 N N . SER A 1 97 ? 14.540 -20.382 6.748 1.00 14.11 97 SER A N 1
ATOM 655 C CA . SER A 1 97 ? 13.884 -19.377 5.935 1.00 14.63 97 SER A CA 1
ATOM 656 C C . SER A 1 97 ? 13.579 -19.935 4.539 1.00 14.03 97 SER A C 1
ATOM 657 O O . SER A 1 97 ? 14.374 -20.673 3.962 1.00 13.14 97 SER A O 1
ATOM 660 N N . ASP A 1 98 ? 12.370 -19.629 4.035 1.00 13.58 98 ASP A N 1
ATOM 661 C CA . ASP A 1 98 ? 11.987 -19.860 2.644 1.00 13.15 98 ASP A CA 1
ATOM 662 C C . ASP A 1 98 ? 10.602 -19.237 2.440 1.00 13.74 98 ASP A C 1
ATOM 663 O O . ASP A 1 98 ? 10.042 -18.628 3.346 1.00 13.73 98 ASP A O 1
ATOM 668 N N . THR A 1 99 ? 10.012 -19.410 1.249 1.00 14.30 99 THR A N 1
ATOM 669 C CA . THR A 1 99 ? 8.669 -18.883 1.043 1.00 15.18 99 THR A CA 1
ATOM 670 C C . THR A 1 99 ? 7.631 -19.780 1.700 1.00 15.67 99 THR A C 1
ATOM 671 O O . THR A 1 99 ? 7.839 -20.981 1.890 1.00 15.09 99 THR A O 1
ATOM 675 N N . PRO A 1 100 ? 6.471 -19.200 2.066 1.00 13.97 100 PRO A N 1
ATOM 676 C CA . PRO A 1 100 ? 5.359 -19.976 2.636 1.00 14.03 100 PRO A CA 1
ATOM 677 C C . PRO A 1 100 ? 4.918 -21.138 1.749 1.00 14.29 100 PRO A C 1
ATOM 678 O O . PRO A 1 100 ? 4.640 -22.195 2.282 1.00 15.09 100 PRO A O 1
ATOM 682 N N . ASP A 1 101 ? 4.945 -20.990 0.419 1.00 15.31 101 ASP A N 1
ATOM 683 C CA . ASP A 1 101 ? 4.455 -22.036 -0.468 1.00 17.75 101 ASP A CA 1
ATOM 684 C C . ASP A 1 101 ? 5.507 -23.129 -0.686 1.00 17.56 101 ASP A C 1
ATOM 685 O O . ASP A 1 101 ? 5.153 -24.277 -0.891 1.00 15.64 101 ASP A O 1
ATOM 690 N N . ARG A 1 102 ? 6.796 -22.784 -0.627 1.00 16.55 102 ARG A N 1
ATOM 691 C CA . ARG A 1 102 ? 7.823 -23.798 -0.510 1.00 17.34 102 ARG A CA 1
ATOM 692 C C . ARG A 1 102 ? 7.623 -24.656 0.737 1.00 17.28 102 ARG A C 1
ATOM 693 O O . ARG A 1 102 ? 7.788 -25.882 0.696 1.00 16.78 102 ARG A O 1
ATOM 701 N N . THR A 1 103 ? 7.325 -24.002 1.849 1.00 15.66 103 THR A N 1
ATOM 702 C CA . THR A 1 103 ? 7.131 -24.631 3.142 1.00 17.83 103 THR A CA 1
ATOM 703 C C . THR A 1 103 ? 5.920 -25.563 3.095 1.00 17.58 103 THR A C 1
ATOM 704 O O . THR A 1 103 ? 5.994 -26.687 3.571 1.00 17.64 103 THR A O 1
ATOM 708 N N . ARG A 1 104 ? 4.811 -25.103 2.514 1.00 18.18 104 ARG A N 1
ATOM 709 C CA . ARG A 1 104 ? 3.595 -25.922 2.433 1.00 17.63 104 ARG A CA 1
ATOM 710 C C . ARG A 1 104 ? 3.822 -27.196 1.612 1.00 17.44 104 ARG A C 1
ATOM 711 O O . ARG A 1 104 ? 3.356 -28.283 1.987 1.00 17.71 104 ARG A O 1
ATOM 719 N N . ALA A 1 105 ? 4.472 -27.068 0.448 1.00 16.43 105 ALA A N 1
ATOM 720 C CA . ALA A 1 105 ? 4.825 -28.223 -0.353 1.00 17.54 105 ALA A CA 1
ATOM 721 C C . ALA A 1 105 ? 5.765 -29.155 0.420 1.00 18.96 105 ALA A C 1
ATOM 722 O O . ALA A 1 105 ? 5.643 -30.374 0.316 1.00 17.19 105 ALA A O 1
ATOM 724 N N . ALA A 1 106 ? 6.688 -28.601 1.225 1.00 18.76 106 ALA A N 1
ATOM 725 C CA . ALA A 1 106 ? 7.627 -29.427 1.983 1.00 17.94 106 ALA A CA 1
ATOM 726 C C . ALA A 1 106 ? 6.905 -30.273 3.028 1.00 18.20 106 ALA A C 1
ATOM 727 O O . ALA A 1 106 ? 7.246 -31.427 3.252 1.00 18.53 106 ALA A O 1
ATOM 729 N N . ALA A 1 107 ? 5.907 -29.696 3.667 1.00 17.54 107 ALA A N 1
ATOM 730 C CA . ALA A 1 107 ? 5.103 -30.411 4.634 1.00 18.46 107 ALA A CA 1
ATOM 731 C C . ALA A 1 107 ? 4.414 -31.613 3.980 1.00 19.06 107 ALA A C 1
ATOM 732 O O . ALA A 1 107 ? 4.369 -32.679 4.571 1.00 19.73 107 ALA A O 1
ATOM 734 N N . ASP A 1 108 ? 3.921 -31.458 2.746 1.00 19.55 108 ASP A N 1
ATOM 735 C CA . ASP A 1 108 ? 3.275 -32.569 2.053 1.00 18.51 108 ASP A CA 1
ATOM 736 C C . ASP A 1 108 ? 4.324 -33.606 1.644 1.00 17.20 108 ASP A C 1
ATOM 737 O O . ASP A 1 108 ? 4.062 -34.807 1.603 1.00 15.25 108 ASP A O 1
ATOM 742 N N . TRP A 1 109 ? 5.523 -33.137 1.280 1.00 16.62 109 TRP A N 1
ATOM 743 C CA . TRP A 1 109 ? 6.623 -34.037 0.998 1.00 16.79 109 TRP A CA 1
ATOM 744 C C . TRP A 1 109 ? 6.950 -34.882 2.224 1.00 17.27 109 TRP A C 1
ATOM 745 O O . TRP A 1 109 ? 7.178 -36.094 2.107 1.00 18.42 109 TRP A O 1
ATOM 756 N N . ALA A 1 110 ? 6.957 -34.272 3.405 1.00 17.85 110 ALA A N 1
ATOM 757 C CA . ALA A 1 110 ? 7.191 -35.037 4.616 1.00 19.21 110 ALA A CA 1
ATOM 758 C C . ALA A 1 110 ? 6.094 -36.084 4.812 1.00 19.35 110 ALA A C 1
ATOM 759 O O . ALA A 1 110 ? 6.397 -37.244 5.101 1.00 18.78 110 ALA A O 1
ATOM 761 N N . THR A 1 111 ? 4.826 -35.683 4.655 1.00 20.51 111 THR A N 1
ATOM 762 C CA . THR A 1 111 ? 3.700 -36.591 4.845 1.00 20.32 111 THR A CA 1
ATOM 763 C C . THR A 1 111 ? 3.808 -37.795 3.910 1.00 20.92 111 THR A C 1
ATOM 764 O O . THR A 1 111 ? 3.512 -38.929 4.312 1.00 19.89 111 THR A O 1
ATOM 768 N N . GLU A 1 112 ? 4.214 -37.547 2.664 1.00 18.65 112 GLU A N 1
ATOM 769 C CA . GLU A 1 112 ? 4.341 -38.603 1.661 1.00 21.20 112 GLU A CA 1
ATOM 770 C C . GLU A 1 112 ? 5.385 -39.651 2.055 1.00 20.54 112 GLU A C 1
ATOM 771 O O . GLU A 1 112 ? 5.231 -40.825 1.719 1.00 18.26 112 GLU A O 1
ATOM 777 N N . HIS A 1 113 ? 6.425 -39.201 2.765 1.00 19.09 113 HIS A N 1
ATOM 778 C CA . HIS A 1 113 ? 7.474 -40.066 3.291 1.00 18.09 113 HIS A CA 1
ATOM 779 C C . HIS A 1 113 ? 7.174 -40.522 4.714 1.00 18.09 113 HIS A C 1
ATOM 780 O O . HIS A 1 113 ? 8.040 -41.095 5.379 1.00 17.39 113 HIS A O 1
ATOM 787 N N . GLY A 1 114 ? 5.937 -40.306 5.195 1.00 19.69 114 GLY A N 1
ATOM 788 C CA . GLY A 1 114 ? 5.472 -40.942 6.413 1.00 18.11 114 GLY A CA 1
ATOM 789 C C . GLY A 1 114 ? 5.826 -40.187 7.685 1.00 19.07 114 GLY A C 1
ATOM 790 O O . GLY A 1 114 ? 5.625 -40.727 8.774 1.00 19.06 114 GLY A O 1
ATOM 791 N N . ALA A 1 115 ? 6.336 -38.946 7.532 1.00 17.35 115 ALA A N 1
ATOM 792 C CA . ALA A 1 115 ? 6.720 -38.116 8.671 1.00 17.40 115 ALA A CA 1
ATOM 793 C C . ALA A 1 115 ? 5.667 -37.040 8.937 1.00 17.59 115 ALA A C 1
ATOM 794 O O . ALA A 1 115 ? 4.825 -36.757 8.079 1.00 19.86 115 ALA A O 1
ATOM 796 N N . THR A 1 116 ? 5.697 -36.484 10.152 1.00 17.43 116 THR A N 1
ATOM 797 C CA . THR A 1 116 ? 4.987 -35.259 10.459 1.00 19.04 116 THR A CA 1
ATOM 798 C C . THR A 1 116 ? 5.951 -34.095 10.263 1.00 18.05 116 THR A C 1
ATOM 799 O O . THR A 1 116 ? 7.169 -34.300 10.142 1.00 15.86 116 THR A O 1
ATOM 803 N N . PHE A 1 117 ? 5.356 -32.898 10.158 1.00 17.24 117 PHE A N 1
ATOM 804 C CA . PHE A 1 117 ? 6.125 -31.719 9.812 1.00 17.38 117 PHE A CA 1
ATOM 805 C C . PHE A 1 117 ? 5.623 -30.535 10.622 1.00 18.67 117 PHE A C 1
ATOM 806 O O . PHE A 1 117 ? 4.412 -30.290 10.674 1.00 21.32 117 PHE A O 1
ATOM 814 N N . LEU A 1 118 ? 6.569 -29.772 11.196 1.00 16.78 118 LEU A N 1
ATOM 815 C CA . LEU A 1 118 ? 6.246 -28.503 11.814 1.00 18.01 118 LEU A CA 1
ATOM 816 C C . LEU A 1 118 ? 7.150 -27.424 11.247 1.00 18.08 118 LEU A C 1
ATOM 817 O O . LEU A 1 118 ? 8.352 -27.633 11.144 1.00 16.53 118 LEU A O 1
ATOM 822 N N . THR A 1 119 ? 6.551 -26.258 11.018 1.00 16.80 119 THR A N 1
ATOM 823 C CA . THR A 1 119 ? 7.268 -25.073 10.604 1.00 16.69 119 THR A CA 1
ATOM 824 C C . THR A 1 119 ? 7.655 -24.243 11.819 1.00 16.37 119 THR A C 1
ATOM 825 O O . THR A 1 119 ? 6.802 -23.956 12.643 1.00 13.88 119 THR A O 1
ATOM 829 N N . GLY A 1 120 ? 8.922 -23.792 11.885 1.00 15.51 120 GLY A N 1
ATOM 830 C CA . GLY A 1 120 ? 9.336 -22.869 12.924 1.00 16.33 120 GLY A CA 1
ATOM 831 C C . GLY A 1 120 ? 10.107 -21.700 12.331 1.00 14.94 120 GLY A C 1
ATOM 832 O O . GLY A 1 120 ? 10.786 -21.867 11.315 1.00 16.41 120 GLY A O 1
ATOM 833 N N . GLY A 1 121 ? 9.917 -20.510 12.909 1.00 15.81 121 GLY A N 1
ATOM 834 C CA . GLY A 1 121 ? 10.695 -19.329 12.572 1.00 14.81 121 GLY A CA 1
ATOM 835 C C . GLY A 1 121 ? 11.313 -18.756 13.845 1.00 16.45 121 GLY A C 1
ATOM 836 O O . GLY A 1 121 ? 10.577 -18.282 14.730 1.00 17.95 121 GLY A O 1
ATOM 837 N N . VAL A 1 122 ? 12.649 -18.854 13.945 1.00 14.89 122 VAL A N 1
ATOM 838 C CA . VAL A 1 122 ? 13.366 -18.473 15.152 1.00 15.30 122 VAL A CA 1
ATOM 839 C C . VAL A 1 122 ? 13.606 -16.965 15.111 1.00 16.21 122 VAL A C 1
ATOM 840 O O . VAL A 1 122 ? 14.178 -16.465 14.149 1.00 17.23 122 VAL A O 1
ATOM 844 N N . MET A 1 123 ? 13.204 -16.257 16.164 1.00 16.90 123 MET A N 1
ATOM 845 C CA . MET A 1 123 ? 13.035 -14.811 16.071 1.00 17.73 123 MET A CA 1
ATOM 846 C C . MET A 1 123 ? 14.135 -14.016 16.768 1.00 18.21 123 MET A C 1
ATOM 847 O O . MET A 1 123 ? 13.995 -12.800 16.897 1.00 18.81 123 MET A O 1
ATOM 852 N N . ILE A 1 124 ? 15.246 -14.661 17.117 1.00 18.12 124 ILE A N 1
ATOM 853 C CA . ILE A 1 124 ? 16.352 -13.991 17.772 1.00 19.09 124 ILE A CA 1
ATOM 854 C C . ILE A 1 124 ? 17.658 -14.515 17.181 1.00 19.19 124 ILE A C 1
ATOM 855 O O . ILE A 1 124 ? 17.707 -15.591 16.603 1.00 18.85 124 ILE A O 1
ATOM 860 N N . PRO A 1 125 ? 18.760 -13.749 17.284 1.00 19.06 125 PRO A N 1
ATOM 861 C CA . PRO A 1 125 ? 20.062 -14.220 16.828 1.00 18.90 125 PRO A CA 1
ATOM 862 C C . PRO A 1 125 ? 20.630 -15.291 17.758 1.00 17.71 125 PRO A C 1
ATOM 863 O O . PRO A 1 125 ? 20.105 -15.503 18.847 1.00 19.53 125 PRO A O 1
ATOM 867 N N . ALA A 1 126 ? 21.746 -15.905 17.353 1.00 16.88 126 ALA A N 1
ATOM 868 C CA . ALA A 1 126 ? 22.240 -17.141 17.961 1.00 17.16 126 ALA A CA 1
ATOM 869 C C . ALA A 1 126 ? 22.573 -16.967 19.451 1.00 17.98 126 ALA A C 1
ATOM 870 O O . ALA A 1 126 ? 22.237 -17.827 20.267 1.00 18.36 126 ALA A O 1
ATOM 872 N N . PRO A 1 127 ? 23.218 -15.866 19.883 1.00 20.27 127 PRO A N 1
ATOM 873 C CA . PRO A 1 127 ? 23.543 -15.691 21.310 1.00 20.64 127 PRO A CA 1
ATOM 874 C C . PRO A 1 127 ? 22.328 -15.659 22.243 1.00 20.54 127 PRO A C 1
ATOM 875 O O . PRO A 1 127 ? 22.453 -15.926 23.434 1.00 19.77 127 PRO A O 1
ATOM 879 N N . MET A 1 128 ? 21.155 -15.334 21.700 1.00 18.27 128 MET A N 1
ATOM 880 C CA . MET A 1 128 ? 19.958 -15.183 22.504 1.00 19.47 128 MET A CA 1
ATOM 881 C C . MET A 1 128 ? 19.165 -16.496 22.524 1.00 18.45 128 MET A C 1
ATOM 882 O O . MET A 1 128 ? 18.181 -16.615 23.265 1.00 17.72 128 MET A O 1
ATOM 887 N N . VAL A 1 129 ? 19.578 -17.500 21.731 1.00 17.83 129 VAL A N 1
ATOM 888 C CA . VAL A 1 129 ? 18.892 -18.790 21.741 1.00 20.17 129 VAL A CA 1
ATOM 889 C C . VAL A 1 129 ? 18.896 -19.372 23.157 1.00 19.84 129 VAL A C 1
ATOM 890 O O . VAL A 1 129 ? 19.900 -19.312 23.850 1.00 20.65 129 VAL A O 1
ATOM 894 N N . GLY A 1 130 ? 17.732 -19.853 23.605 1.00 21.82 130 GLY A N 1
ATOM 895 C CA . GLY A 1 130 ? 17.606 -20.524 24.890 1.00 24.48 130 GLY A CA 1
ATOM 896 C C . GLY A 1 130 ? 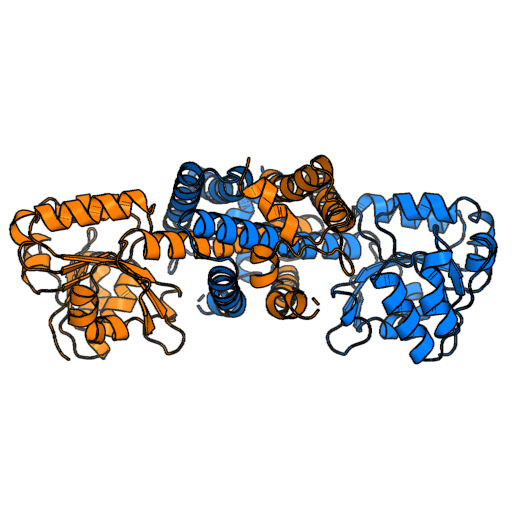17.592 -19.562 26.087 1.00 27.86 130 GLY A C 1
ATOM 897 O O . GLY A 1 130 ? 17.694 -20.005 27.224 1.00 34.93 130 GLY A O 1
ATOM 898 N N . THR A 1 131 ? 17.471 -18.252 25.838 1.00 24.60 131 THR A N 1
ATOM 899 C CA . THR A 1 131 ? 17.330 -17.271 26.902 1.00 26.12 131 THR A CA 1
ATOM 900 C C . THR A 1 131 ? 15.864 -16.862 27.023 1.00 26.51 131 THR A C 1
ATOM 901 O O . THR A 1 131 ? 15.031 -17.283 26.216 1.00 27.85 131 THR A O 1
ATOM 905 N N . GLU A 1 132 ? 15.576 -16.021 28.027 1.00 25.64 132 GLU A N 1
ATOM 906 C CA . GLU A 1 132 ? 14.225 -15.585 28.350 1.00 28.94 132 GLU A CA 1
ATOM 907 C C . GLU A 1 132 ? 13.679 -14.663 27.260 1.00 28.14 132 GLU A C 1
ATOM 908 O O . GLU A 1 132 ? 12.469 -14.495 27.154 1.00 29.78 132 GLU A O 1
ATOM 910 N N . GLU A 1 133 ? 14.554 -14.073 26.435 1.00 27.21 133 GLU A N 1
ATOM 911 C CA . GLU A 1 133 ? 14.066 -13.197 25.378 1.00 29.03 133 GLU A CA 1
ATOM 912 C C . GLU A 1 133 ? 13.882 -13.950 24.054 1.00 27.28 133 GLU A C 1
ATOM 913 O O . GLU A 1 133 ? 13.386 -13.364 23.090 1.00 27.86 133 GLU A O 1
ATOM 919 N N . ALA A 1 134 ? 14.262 -15.238 23.997 1.00 24.23 134 ALA A N 1
ATOM 920 C CA . ALA A 1 134 ? 14.031 -16.047 22.812 1.00 21.43 134 ALA A CA 1
ATOM 921 C C . ALA A 1 134 ? 12.557 -16.419 22.627 1.00 20.61 134 ALA A C 1
ATOM 922 O O . ALA A 1 134 ? 11.819 -16.732 23.573 1.00 19.96 134 ALA A O 1
ATOM 924 N N . TYR A 1 135 ? 12.153 -16.463 21.357 1.00 19.26 135 TYR A N 1
ATOM 925 C CA . TYR A 1 135 ? 10.849 -16.984 21.005 1.00 19.09 135 TYR A CA 1
ATOM 926 C C . TYR A 1 135 ? 10.901 -17.488 19.572 1.00 18.44 135 TYR A C 1
ATOM 927 O O . TYR A 1 135 ? 11.771 -17.084 18.800 1.00 18.37 135 TYR A O 1
ATOM 936 N N . VAL A 1 136 ? 9.976 -18.405 19.268 1.00 16.81 136 VAL A N 1
ATOM 937 C CA . VAL A 1 136 ? 9.902 -19.059 17.980 1.00 16.42 136 VAL A CA 1
ATOM 938 C C . VAL A 1 136 ? 8.444 -19.175 17.562 1.00 17.79 136 VAL A C 1
ATOM 939 O O . VAL A 1 136 ? 7.623 -19.645 18.342 1.00 18.99 136 VAL A O 1
ATOM 943 N N . TYR A 1 137 ? 8.137 -18.798 16.318 1.00 16.88 137 TYR A N 1
ATOM 944 C CA . TYR A 1 137 ? 6.817 -19.046 15.771 1.00 17.93 137 TYR A CA 1
ATOM 945 C C . TYR A 1 137 ? 6.735 -20.493 15.280 1.00 17.58 137 TYR A C 1
ATOM 946 O O . TYR A 1 137 ? 7.630 -21.002 14.619 1.00 18.34 137 TYR A O 1
ATOM 955 N N . TYR A 1 138 ? 5.588 -21.117 15.516 1.00 19.14 138 TYR A N 1
ATOM 956 C CA . TYR A 1 138 ? 5.344 -22.457 15.017 1.00 18.90 138 TYR A CA 1
ATOM 957 C C . TYR A 1 138 ? 3.993 -22.484 14.315 1.00 19.41 138 TYR A C 1
ATOM 958 O O . TYR A 1 138 ? 3.074 -21.757 14.703 1.00 21.11 138 TYR A O 1
ATOM 967 N N . SER A 1 139 ? 3.893 -23.350 13.307 1.00 17.13 139 SER A N 1
ATOM 968 C CA . SER A 1 139 ? 2.621 -23.651 12.674 1.00 18.38 139 SER A CA 1
ATOM 969 C C . SER A 1 139 ? 2.671 -25.060 12.071 1.00 19.07 139 SER A C 1
ATOM 970 O O . SER A 1 139 ? 3.740 -25.624 11.834 1.00 17.42 139 SER A O 1
ATOM 973 N N . GLY A 1 140 ? 1.493 -25.667 11.899 1.00 19.94 140 GLY A N 1
ATOM 974 C CA . GLY A 1 140 ? 1.404 -27.070 11.522 1.00 19.85 140 GLY A CA 1
ATOM 975 C C . GLY A 1 140 ? 0.405 -27.798 12.411 1.00 21.67 140 GLY A C 1
ATOM 976 O O . GLY A 1 140 ? -0.273 -27.167 13.217 1.00 22.52 140 GLY A O 1
ATOM 977 N N . PRO A 1 141 ? 0.314 -29.150 12.323 1.00 25.55 141 PRO A N 1
ATOM 978 C CA . PRO A 1 141 ? -0.661 -29.902 13.120 1.00 25.58 141 PRO A CA 1
ATOM 979 C C . PRO A 1 141 ? -0.503 -29.639 14.619 1.00 23.21 141 PRO A C 1
ATOM 980 O O . PRO A 1 141 ? 0.596 -29.770 15.145 1.00 25.06 141 PRO A O 1
ATOM 984 N N . ALA A 1 142 ? -1.600 -29.277 15.304 1.00 22.90 142 ALA A N 1
ATOM 985 C CA . ALA A 1 142 ? -1.524 -28.983 16.729 1.00 21.97 142 ALA A CA 1
ATOM 986 C C . ALA A 1 142 ? -0.979 -30.173 17.509 1.00 24.23 142 ALA A C 1
ATOM 987 O O . ALA A 1 142 ? -0.243 -29.977 18.477 1.00 27.07 142 ALA A O 1
ATOM 989 N N . GLU A 1 143 ? -1.382 -31.391 17.106 1.00 25.21 143 GLU A N 1
ATOM 990 C CA . GLU A 1 143 ? -1.041 -32.606 17.833 1.00 27.98 143 GLU A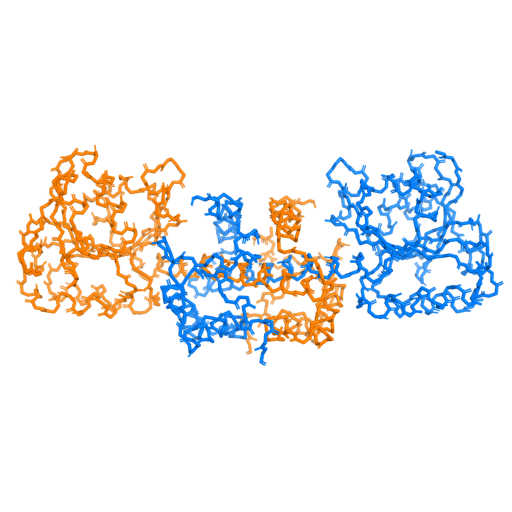 CA 1
ATOM 991 C C . GLU A 1 143 ? 0.473 -32.807 17.841 1.00 27.11 143 GLU A C 1
ATOM 992 O O . GLU A 1 143 ? 1.036 -33.250 18.838 1.00 27.85 143 GLU A O 1
ATOM 995 N N . VAL A 1 144 ? 1.120 -32.455 16.720 1.00 29.13 144 VAL A N 1
ATOM 996 C CA . VAL A 1 144 ? 2.545 -32.677 16.563 1.00 29.51 144 VAL A CA 1
ATOM 997 C C . VAL A 1 144 ? 3.310 -31.603 17.336 1.00 27.28 144 VAL A C 1
ATOM 998 O O . VAL A 1 144 ? 4.353 -31.895 17.904 1.00 25.06 144 VAL A O 1
ATOM 1002 N N . PHE A 1 145 ? 2.781 -30.371 17.358 1.00 26.70 145 PHE A N 1
ATOM 1003 C CA . PHE A 1 145 ? 3.319 -29.304 18.182 1.00 25.44 145 PHE A CA 1
ATOM 1004 C C . PHE A 1 145 ? 3.258 -29.691 19.659 1.00 26.78 145 PHE A C 1
ATOM 1005 O O . PHE A 1 145 ? 4.242 -29.513 20.370 1.00 27.86 145 PHE A O 1
ATOM 1013 N N . GLU A 1 146 ? 2.112 -30.225 20.119 1.00 28.00 146 GLU A N 1
ATOM 1014 C CA . GLU A 1 146 ? 1.973 -30.521 21.545 1.00 29.35 146 GLU A CA 1
ATOM 1015 C C . GLU A 1 146 ? 2.945 -31.638 21.935 1.00 27.89 146 GLU A C 1
ATOM 1016 O O . GLU A 1 146 ? 3.571 -31.576 22.991 1.00 30.62 146 GLU A O 1
ATOM 1019 N N . LYS A 1 147 ? 3.089 -32.642 21.071 1.00 26.34 147 LYS A N 1
ATOM 1020 C CA . LYS A 1 147 ? 3.986 -33.757 21.335 1.00 27.92 147 LYS A CA 1
ATOM 1021 C C . LYS A 1 147 ? 5.411 -33.274 21.632 1.00 27.47 147 LYS A C 1
ATOM 1022 O O . LYS A 1 147 ? 6.099 -33.862 22.472 1.00 25.08 147 LYS A O 1
ATOM 1028 N N . HIS A 1 148 ? 5.889 -32.237 20.928 1.00 25.34 148 HIS A N 1
ATOM 1029 C CA . HIS A 1 148 ? 7.298 -31.871 21.009 1.00 26.91 148 HIS A CA 1
ATOM 1030 C C . HIS A 1 148 ? 7.495 -30.533 21.706 1.00 27.26 148 HIS A C 1
ATOM 1031 O O . HIS A 1 148 ? 8.635 -30.066 21.812 1.00 25.92 148 HIS A O 1
ATOM 1038 N N . ARG A 1 149 ? 6.405 -29.963 22.237 1.00 26.02 149 ARG A N 1
ATOM 1039 C CA . ARG A 1 149 ? 6.419 -28.599 22.743 1.00 26.89 149 ARG A CA 1
ATOM 1040 C C . ARG A 1 149 ? 7.527 -28.425 23.775 1.00 25.94 149 ARG A C 1
ATOM 1041 O O . ARG A 1 149 ? 8.266 -27.442 23.726 1.00 24.08 149 ARG A O 1
ATOM 1049 N N . THR A 1 150 ? 7.657 -29.394 24.691 1.00 24.81 150 THR A N 1
ATOM 1050 C CA . THR A 1 150 ? 8.522 -29.219 25.840 1.00 24.44 150 THR A CA 1
ATOM 1051 C C . THR A 1 150 ? 9.981 -29.240 25.385 1.00 23.92 150 THR A C 1
ATOM 1052 O O . THR A 1 150 ? 10.813 -28.534 25.950 1.00 24.74 150 THR A O 1
ATOM 1056 N N . THR A 1 151 ? 10.289 -30.038 24.359 1.00 21.44 151 THR A N 1
ATOM 1057 C CA . THR A 1 151 ? 11.637 -30.073 23.817 1.00 22.14 151 THR A CA 1
ATOM 1058 C C . THR A 1 151 ? 11.918 -28.759 23.096 1.00 21.29 151 THR A C 1
ATOM 1059 O O . THR A 1 151 ? 12.940 -28.127 23.332 1.00 21.23 151 THR A O 1
ATOM 1063 N N . LEU A 1 152 ? 10.977 -28.343 22.246 1.00 21.94 152 LEU A N 1
ATOM 1064 C CA . LEU A 1 152 ? 11.143 -27.138 21.453 1.00 22.37 152 LEU A CA 1
ATOM 1065 C C . LEU A 1 152 ? 11.311 -25.901 22.340 1.00 21.84 152 LEU A C 1
ATOM 1066 O O . LEU A 1 152 ? 12.042 -24.980 21.993 1.00 20.04 152 LEU A O 1
ATOM 1071 N N . THR A 1 153 ? 10.662 -25.872 23.506 1.00 21.50 153 THR A N 1
ATOM 1072 C CA . THR A 1 153 ? 10.685 -24.696 24.355 1.00 22.73 153 THR A CA 1
ATOM 1073 C C . THR A 1 153 ? 12.105 -24.388 24.831 1.00 19.62 153 THR A C 1
ATOM 1074 O O . THR A 1 153 ? 12.390 -23.244 25.151 1.00 19.34 153 THR A O 1
ATOM 1078 N N . VAL A 1 154 ? 12.995 -25.382 24.868 1.00 19.43 154 VAL A N 1
ATOM 1079 C CA . VAL A 1 154 ? 14.388 -25.190 25.238 1.00 20.17 154 VAL A CA 1
ATOM 1080 C C . VAL A 1 154 ? 15.057 -24.122 24.369 1.00 20.66 154 VAL A C 1
ATOM 1081 O O . VAL A 1 154 ? 15.880 -23.356 24.870 1.00 20.76 154 VAL A O 1
ATOM 1085 N N . ILE A 1 155 ? 14.684 -24.065 23.083 1.00 19.45 155 ILE A N 1
ATOM 1086 C CA . ILE A 1 155 ? 15.249 -23.094 22.162 1.00 19.45 155 ILE A CA 1
ATOM 1087 C C . ILE A 1 155 ? 14.696 -21.685 22.424 1.00 19.36 155 ILE A C 1
ATOM 1088 O O . ILE A 1 155 ? 15.397 -20.699 22.278 1.00 19.50 155 ILE A O 1
ATOM 1093 N N . GLY A 1 156 ? 13.404 -21.582 22.743 1.00 20.42 156 GLY A N 1
ATOM 1094 C CA . GLY A 1 156 ? 12.737 -20.288 22.792 1.00 19.59 156 GLY A CA 1
ATOM 1095 C C . GLY A 1 156 ? 11.262 -20.503 23.053 1.00 21.23 156 GLY A C 1
ATOM 1096 O O . GLY A 1 156 ? 10.738 -21.548 22.662 1.00 22.29 156 GLY A O 1
ATOM 1097 N N . ALA A 1 157 ? 10.626 -19.541 23.734 1.00 20.73 157 ALA A N 1
ATOM 1098 C CA . ALA A 1 157 ? 9.203 -19.652 24.018 1.00 22.34 157 ALA A CA 1
ATOM 1099 C C . ALA A 1 157 ? 8.422 -19.821 22.707 1.00 21.34 157 ALA A C 1
ATOM 1100 O O . ALA A 1 157 ? 8.566 -19.023 21.773 1.00 23.49 157 ALA A O 1
ATOM 1102 N N . PRO A 1 158 ? 7.590 -20.875 22.559 1.00 21.43 158 PRO A N 1
ATOM 1103 C CA . PRO A 1 158 ? 6.847 -21.098 21.322 1.00 21.89 158 PRO A CA 1
ATOM 1104 C C . PRO A 1 158 ? 5.643 -20.162 21.210 1.00 25.32 158 PRO A C 1
ATOM 1105 O O . PRO A 1 158 ? 4.997 -19.847 22.211 1.00 23.85 158 PRO A O 1
ATOM 1109 N N . ARG A 1 159 ? 5.390 -19.682 19.992 1.00 22.63 159 ARG A N 1
ATOM 1110 C CA . ARG A 1 159 ? 4.168 -18.956 19.667 1.00 22.30 159 ARG A CA 1
ATOM 1111 C C . ARG A 1 159 ? 3.500 -19.715 18.531 1.00 20.60 159 ARG A C 1
ATOM 1112 O O . ARG A 1 159 ? 3.851 -19.571 17.363 1.00 18.37 159 ARG A O 1
ATOM 1120 N N . TYR A 1 160 ? 2.579 -20.597 18.900 1.00 21.06 160 TYR A N 1
ATOM 1121 C CA . TYR A 1 160 ? 1.891 -21.438 17.948 1.00 22.46 160 TYR A CA 1
ATOM 1122 C C . TYR A 1 160 ? 0.816 -20.609 17.246 1.00 23.58 160 TYR A C 1
ATOM 1123 O O . TYR A 1 160 ? 0.018 -19.947 17.907 1.00 22.67 160 TYR A O 1
ATOM 1132 N N . LEU A 1 161 ? 0.771 -20.682 15.908 1.00 22.03 161 LEU A N 1
ATOM 1133 C CA . LEU A 1 161 ? -0.066 -19.780 15.136 1.00 24.15 161 LEU A CA 1
ATOM 1134 C C . LEU A 1 161 ? -1.238 -20.509 14.494 1.00 26.74 161 LEU A C 1
ATOM 1135 O O . LEU A 1 161 ? -2.136 -19.850 13.974 1.00 27.34 161 LEU A O 1
ATOM 1140 N N . GLY A 1 162 ? -1.199 -21.844 14.469 1.00 26.78 162 GLY A N 1
ATOM 1141 C CA . GLY A 1 162 ? -2.267 -22.622 13.873 1.00 24.56 162 GLY A CA 1
ATOM 1142 C C . GLY A 1 162 ? -1.763 -23.666 12.886 1.00 25.35 162 GLY A C 1
ATOM 1143 O O . GLY A 1 162 ? -0.567 -23.984 12.814 1.00 20.32 162 GLY A O 1
ATOM 1144 N N . GLU A 1 163 ? -2.715 -24.172 12.101 1.00 25.11 163 GLU A N 1
ATOM 1145 C CA . GLU A 1 163 ? -2.570 -25.431 11.388 1.00 25.13 163 GLU A CA 1
ATOM 1146 C C . GLU A 1 163 ? -1.850 -25.249 10.059 1.00 24.78 163 GLU A C 1
ATOM 1147 O O . GLU A 1 163 ? -1.306 -26.212 9.525 1.00 26.66 163 GLU A O 1
ATOM 1153 N N . ASP A 1 164 ? -1.887 -24.039 9.498 1.00 22.43 164 ASP A N 1
ATOM 1154 C CA . ASP A 1 164 ? -1.343 -23.823 8.170 1.00 21.97 164 ASP A CA 1
ATOM 1155 C C . ASP A 1 164 ? 0.181 -23.835 8.282 1.00 21.14 164 ASP A C 1
ATOM 1156 O O . ASP A 1 164 ? 0.732 -22.957 8.934 1.00 19.15 164 ASP A O 1
ATOM 1161 N N . THR A 1 165 ? 0.829 -24.833 7.659 1.00 19.81 165 THR A N 1
ATOM 1162 C CA . THR A 1 165 ? 2.285 -24.956 7.735 1.00 22.05 165 THR A CA 1
ATOM 1163 C C . THR A 1 165 ? 2.988 -23.712 7.187 1.00 21.90 165 THR A C 1
ATOM 1164 O O . THR A 1 165 ? 4.101 -23.379 7.609 1.00 22.74 165 THR A O 1
ATOM 1168 N N . GLY A 1 166 ? 2.335 -23.022 6.240 1.00 19.85 166 GLY A N 1
ATOM 1169 C CA . GLY A 1 166 ? 2.845 -21.783 5.672 1.00 18.64 166 GLY A CA 1
ATOM 1170 C C . GLY A 1 166 ? 2.856 -20.586 6.621 1.00 16.32 166 GLY A C 1
ATOM 1171 O O . GLY A 1 166 ? 3.591 -19.628 6.407 1.00 13.91 166 GLY A O 1
ATOM 1172 N N . LEU A 1 167 ? 2.057 -20.608 7.687 1.00 16.59 167 LEU A N 1
ATOM 1173 C CA . LEU A 1 167 ? 1.776 -19.387 8.423 1.00 18.78 167 LEU A CA 1
ATOM 1174 C C . LEU A 1 167 ? 2.968 -18.958 9.276 1.00 19.50 167 LEU A C 1
ATOM 1175 O O . LEU A 1 167 ? 3.296 -17.771 9.337 1.00 18.51 167 LEU A O 1
ATOM 1180 N N . ALA A 1 168 ? 3.664 -19.900 9.921 1.00 17.49 168 ALA A N 1
ATOM 1181 C CA . ALA A 1 168 ? 4.811 -19.489 10.712 1.00 18.13 168 ALA A CA 1
ATOM 1182 C C . ALA A 1 168 ? 5.899 -18.965 9.784 1.00 16.16 168 ALA A C 1
ATOM 1183 O O . ALA A 1 168 ? 6.643 -18.069 10.162 1.00 17.20 168 ALA A O 1
ATOM 1185 N N . GLN A 1 169 ? 5.946 -19.492 8.556 1.00 17.31 169 GLN A N 1
ATOM 1186 C CA . GLN A 1 169 ? 6.908 -19.035 7.568 1.00 16.85 169 GLN A CA 1
ATOM 1187 C C . GLN A 1 169 ? 6.515 -17.637 7.098 1.00 17.19 169 GLN A C 1
ATOM 1188 O O . GLN A 1 169 ? 7.384 -16.778 6.958 1.00 14.90 169 GLN A O 1
ATOM 1194 N N . LEU A 1 170 ? 5.224 -17.409 6.839 1.00 15.59 170 LEU A N 1
ATOM 1195 C CA . LEU A 1 170 ? 4.760 -16.074 6.491 1.00 14.80 170 LEU A CA 1
ATOM 1196 C C . LEU A 1 170 ? 5.068 -15.070 7.602 1.00 15.34 170 LEU A C 1
ATOM 1197 O O . LEU A 1 170 ? 5.520 -13.940 7.331 1.00 15.81 170 LEU A O 1
ATOM 1202 N N . MET A 1 171 ? 4.883 -15.463 8.875 1.00 15.88 171 MET A N 1
ATOM 1203 C CA . MET A 1 171 ? 5.165 -14.560 9.969 1.00 17.92 171 MET A CA 1
ATOM 1204 C C . MET A 1 171 ? 6.666 -14.248 9.988 1.00 17.55 171 MET A C 1
ATOM 1205 O O . MET A 1 171 ? 7.068 -13.091 10.106 1.00 17.78 171 MET A O 1
ATOM 1210 N N . TYR A 1 172 ? 7.502 -15.276 9.779 1.00 15.69 172 TYR A N 1
ATOM 1211 C CA . TYR A 1 172 ? 8.944 -15.083 9.768 1.00 15.34 172 TYR A CA 1
ATOM 1212 C C . TYR A 1 172 ? 9.356 -14.129 8.648 1.00 15.03 172 TYR A C 1
ATOM 1213 O O . TYR A 1 172 ? 10.133 -13.204 8.886 1.00 15.60 172 TYR A O 1
ATOM 1222 N N . GLN A 1 173 ? 8.832 -14.323 7.436 1.00 13.29 173 GLN A N 1
ATOM 1223 C CA . GLN A 1 173 ? 9.142 -13.460 6.319 1.00 13.63 173 GLN A CA 1
ATOM 1224 C C . GLN A 1 173 ? 8.670 -12.030 6.595 1.00 14.27 173 GLN A C 1
ATOM 1225 O O . GLN A 1 173 ? 9.341 -11.070 6.210 1.00 14.49 173 GLN A O 1
ATOM 1231 N N . ALA A 1 174 ? 7.527 -11.865 7.266 1.00 16.32 174 ALA A N 1
ATOM 1232 C CA . ALA A 1 174 ? 7.011 -10.526 7.493 1.00 16.48 174 ALA A CA 1
ATOM 1233 C C . ALA A 1 174 ? 7.868 -9.826 8.532 1.00 15.75 174 ALA A C 1
ATOM 1234 O O . ALA A 1 174 ? 8.183 -8.647 8.395 1.00 16.26 174 ALA A O 1
ATOM 1236 N N . GLN A 1 175 ? 8.290 -10.579 9.544 1.00 15.47 175 GLN A N 1
ATOM 1237 C CA . GLN A 1 175 ? 9.165 -10.048 10.570 1.00 16.42 175 GLN A CA 1
ATOM 1238 C C . GLN A 1 175 ? 10.513 -9.669 9.962 1.00 14.85 175 GLN A C 1
ATOM 1239 O O . GLN A 1 175 ? 11.052 -8.612 10.270 1.00 15.08 175 GLN A O 1
ATOM 1245 N N . LEU A 1 176 ? 11.036 -10.492 9.052 1.00 15.56 176 LEU A N 1
ATOM 1246 C CA . LEU A 1 176 ? 12.345 -10.212 8.477 1.00 14.18 176 LEU A CA 1
ATOM 1247 C C . LEU A 1 176 ? 12.271 -9.095 7.438 1.00 14.36 176 LEU A C 1
ATOM 1248 O O . LEU A 1 176 ? 13.251 -8.385 7.230 1.00 12.20 176 LEU A O 1
ATOM 1253 N N . ASP A 1 177 ? 11.107 -8.937 6.799 1.00 14.44 177 ASP A N 1
ATOM 1254 C CA . ASP A 1 177 ? 10.774 -7.789 5.966 1.00 15.09 177 ASP A CA 1
ATOM 1255 C C . ASP A 1 177 ? 11.031 -6.507 6.761 1.00 14.79 177 ASP A C 1
ATOM 1256 O O . ASP A 1 177 ? 11.790 -5.638 6.332 1.00 15.18 177 ASP A O 1
ATOM 1261 N N . VAL A 1 178 ? 10.463 -6.417 7.963 1.00 14.14 178 VAL A N 1
ATOM 1262 C CA . VAL A 1 178 ? 10.681 -5.240 8.787 1.00 15.28 178 VAL A CA 1
ATOM 1263 C C . VAL A 1 178 ? 12.155 -5.149 9.193 1.00 14.85 178 VAL A C 1
ATOM 1264 O O . VAL A 1 178 ? 12.757 -4.088 9.077 1.00 15.81 178 VAL A O 1
ATOM 1268 N N . PHE A 1 179 ? 12.716 -6.267 9.691 1.00 15.83 179 PHE A N 1
ATOM 1269 C CA . PHE A 1 179 ? 14.075 -6.274 10.223 1.00 15.35 179 PHE A CA 1
ATOM 1270 C C . PHE A 1 179 ? 15.103 -5.893 9.158 1.00 14.92 179 PHE A C 1
ATOM 1271 O O . PHE A 1 179 ? 15.904 -4.995 9.386 1.00 13.12 179 PHE A O 1
ATOM 1279 N N . LEU A 1 180 ? 15.081 -6.589 8.014 1.00 15.12 180 LEU A N 1
ATOM 1280 C CA . LEU A 1 180 ? 16.062 -6.366 6.959 1.00 14.46 180 LEU A CA 1
ATOM 1281 C C . LEU A 1 180 ? 15.886 -4.979 6.339 1.00 12.85 180 LEU A C 1
ATOM 1282 O O . LEU A 1 180 ? 16.860 -4.312 6.020 1.00 11.54 180 LEU A O 1
ATOM 1287 N N . THR A 1 181 ? 14.626 -4.539 6.160 1.00 12.91 181 THR A N 1
ATOM 1288 C CA . THR A 1 181 ? 14.404 -3.224 5.587 1.00 13.86 181 THR A CA 1
ATOM 1289 C C . THR A 1 181 ? 14.904 -2.149 6.548 1.00 12.86 181 THR A C 1
ATOM 1290 O O . THR A 1 181 ? 15.547 -1.194 6.115 1.00 14.12 181 THR A O 1
ATOM 1294 N N . THR A 1 182 ? 14.653 -2.317 7.843 1.00 13.95 182 THR A N 1
ATOM 1295 C CA . THR A 1 182 ? 15.158 -1.390 8.844 1.00 13.57 182 THR A CA 1
ATOM 1296 C C . THR A 1 182 ? 16.689 -1.356 8.783 1.00 13.35 182 THR A C 1
ATOM 1297 O O . THR A 1 182 ? 17.281 -0.293 8.816 1.00 12.33 182 THR A O 1
ATOM 1301 N N . LEU A 1 183 ? 17.333 -2.517 8.717 1.00 13.36 183 LEU A N 1
ATOM 1302 C CA . LEU A 1 183 ? 18.790 -2.558 8.700 1.00 13.25 183 LEU A CA 1
ATOM 1303 C C . LEU A 1 183 ? 19.311 -1.850 7.453 1.00 12.33 183 LEU A C 1
ATOM 1304 O O . LEU A 1 183 ? 20.243 -1.074 7.556 1.00 13.74 183 LEU A O 1
ATOM 1309 N N . SER A 1 184 ? 18.702 -2.104 6.290 1.00 12.03 184 SER A N 1
ATOM 1310 C CA . SER A 1 184 ? 19.098 -1.458 5.041 1.00 11.82 184 SER A CA 1
ATOM 1311 C C . SER A 1 184 ? 18.963 0.066 5.177 1.00 11.72 184 SER A C 1
ATOM 1312 O O . SER A 1 184 ? 19.816 0.824 4.728 1.00 11.73 184 SER A O 1
ATOM 1315 N N . SER A 1 185 ? 17.903 0.530 5.836 1.00 11.24 185 SER A N 1
ATOM 1316 C CA . SER A 1 185 ? 17.740 1.962 6.022 1.00 11.76 185 SER A CA 1
ATOM 1317 C C . SER A 1 185 ? 18.813 2.530 6.954 1.00 13.73 185 SER A C 1
ATOM 1318 O O . SER A 1 185 ? 19.257 3.651 6.735 1.00 13.68 185 SER A O 1
ATOM 1321 N N . LEU A 1 186 ? 19.167 1.814 8.031 1.00 14.40 186 LEU A N 1
ATOM 1322 C CA . LEU A 1 186 ? 20.285 2.241 8.867 1.00 14.58 186 LEU A CA 1
ATOM 1323 C C . LEU A 1 186 ? 21.570 2.407 8.047 1.00 13.44 186 LEU A C 1
ATOM 1324 O O . LEU A 1 186 ? 22.303 3.388 8.225 1.00 11.82 186 LEU A O 1
ATOM 1329 N N . MET A 1 187 ? 21.871 1.430 7.182 1.00 13.16 187 MET A N 1
ATOM 1330 C CA . MET A 1 187 ? 23.073 1.529 6.357 1.00 13.19 187 MET A CA 1
ATOM 1331 C C . MET A 1 187 ? 22.921 2.662 5.343 1.00 13.44 187 MET A C 1
ATOM 1332 O O . MET A 1 187 ? 23.870 3.367 5.032 1.00 13.39 187 MET A O 1
ATOM 1337 N N . HIS A 1 188 ? 21.695 2.880 4.861 1.00 12.80 188 HIS A N 1
ATOM 1338 C CA . HIS A 1 188 ? 21.466 3.931 3.885 1.00 12.39 188 HIS A CA 1
ATOM 1339 C C . HIS A 1 188 ? 21.714 5.303 4.532 1.00 13.16 188 HIS A C 1
ATOM 1340 O O . HIS A 1 188 ? 22.359 6.174 3.937 1.00 13.68 188 HIS A O 1
ATOM 1347 N N . ALA A 1 189 ? 21.170 5.512 5.734 1.00 12.40 189 ALA A N 1
ATOM 1348 C CA . ALA A 1 189 ? 21.324 6.783 6.421 1.00 13.70 189 ALA A CA 1
ATOM 1349 C C . ALA A 1 189 ? 22.774 6.969 6.849 1.00 13.35 189 ALA A C 1
ATOM 1350 O O . ALA A 1 189 ? 23.309 8.076 6.757 1.00 13.52 189 ALA A O 1
ATOM 1352 N N . THR A 1 190 ? 23.407 5.895 7.316 1.00 13.94 190 THR A N 1
ATOM 1353 C CA . THR A 1 190 ? 24.817 5.964 7.668 1.00 15.23 190 THR A CA 1
ATOM 1354 C C . THR A 1 190 ? 25.630 6.400 6.436 1.00 15.29 190 THR A C 1
ATOM 1355 O O . THR A 1 190 ? 26.521 7.247 6.535 1.00 14.23 190 THR A O 1
ATOM 1359 N N . ALA A 1 191 ? 25.319 5.823 5.264 1.00 14.25 191 ALA A N 1
ATOM 1360 C CA . ALA A 1 191 ? 25.987 6.198 4.027 1.00 14.80 191 ALA A CA 1
ATOM 1361 C C . ALA A 1 191 ? 25.759 7.675 3.711 1.00 14.88 191 ALA A C 1
ATOM 1362 O O . ALA A 1 191 ? 26.675 8.378 3.282 1.00 16.10 191 ALA A O 1
ATOM 1364 N N . LEU A 1 192 ? 24.525 8.143 3.887 1.00 14.06 192 LEU A N 1
ATOM 1365 C CA . LEU A 1 192 ? 24.190 9.506 3.536 1.00 14.79 192 LEU A CA 1
ATOM 1366 C C . LEU A 1 192 ? 24.982 10.485 4.406 1.00 15.50 192 LEU A C 1
ATOM 1367 O O . LEU A 1 192 ? 25.558 11.433 3.889 1.00 16.48 192 LEU A O 1
ATOM 1372 N N . LEU A 1 193 ? 25.047 10.232 5.712 1.00 15.39 193 LEU A N 1
ATOM 1373 C CA . LEU A 1 193 ? 25.788 11.093 6.614 1.00 15.78 193 LEU A CA 1
ATOM 1374 C C . LEU A 1 193 ? 27.289 11.020 6.355 1.00 16.39 193 LEU A C 1
ATOM 1375 O O . LEU A 1 193 ? 27.973 12.043 6.478 1.00 17.56 193 LEU A O 1
ATOM 1380 N N . GLY A 1 194 ? 27.765 9.830 5.980 1.00 16.35 194 GLY A N 1
ATOM 1381 C CA . GLY A 1 194 ? 29.167 9.601 5.674 1.00 19.25 194 GLY A CA 1
ATOM 1382 C C . GLY A 1 194 ? 29.651 10.464 4.517 1.00 20.51 194 GLY A C 1
ATOM 1383 O O . GLY A 1 194 ? 30.831 10.803 4.393 1.00 19.89 194 GLY A O 1
ATOM 1384 N N . THR A 1 195 ? 28.693 10.864 3.687 1.00 22.21 195 THR A N 1
ATOM 1385 C CA . THR A 1 195 ? 28.941 11.648 2.504 1.00 25.06 195 THR A CA 1
ATOM 1386 C C . THR A 1 195 ? 29.339 13.083 2.881 1.00 28.20 195 THR A C 1
ATOM 1387 O O . THR A 1 195 ? 29.981 13.746 2.077 1.00 30.75 195 THR A O 1
ATOM 1391 N N . ALA A 1 196 ? 28.970 13.559 4.083 1.00 24.33 196 ALA A N 1
ATOM 1392 C CA . ALA A 1 196 ? 29.381 14.869 4.576 1.00 26.15 196 ALA A CA 1
ATOM 1393 C C . ALA A 1 196 ? 30.468 14.722 5.633 1.00 25.41 196 ALA A 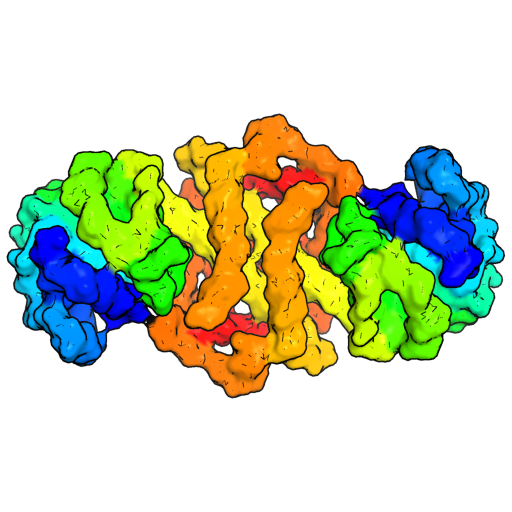C 1
ATOM 1394 O O . ALA A 1 196 ? 30.661 15.634 6.432 1.00 25.37 196 ALA A O 1
ATOM 1396 N N . GLY A 1 197 ? 31.114 13.551 5.676 1.00 22.89 197 GLY A N 1
ATOM 1397 C CA . GLY A 1 197 ? 32.263 13.308 6.538 1.00 22.90 197 GLY A CA 1
ATOM 1398 C C . GLY A 1 197 ? 31.894 12.832 7.940 1.00 22.99 197 GLY A C 1
ATOM 1399 O O . GLY A 1 197 ? 32.765 12.768 8.800 1.00 25.52 197 GLY A O 1
ATOM 1400 N N . VAL A 1 198 ? 30.624 12.468 8.184 1.00 21.15 198 VAL A N 1
ATOM 1401 C CA . VAL A 1 198 ? 30.231 11.991 9.502 1.00 19.99 198 VAL A CA 1
ATOM 1402 C C . VAL A 1 198 ? 30.546 10.498 9.582 1.00 21.35 198 VAL A C 1
ATOM 1403 O O . VAL A 1 198 ? 30.114 9.722 8.734 1.00 19.96 198 VAL A O 1
ATOM 1407 N N . SER A 1 199 ? 31.274 10.119 10.639 1.00 20.95 199 SER A N 1
ATOM 1408 C CA . SER A 1 199 ? 31.642 8.748 10.941 1.00 21.80 199 SER A CA 1
ATOM 1409 C C . SER A 1 199 ? 30.385 7.888 11.155 1.00 20.79 199 SER A C 1
ATOM 1410 O O . SER A 1 199 ? 29.398 8.352 11.734 1.00 21.49 199 SER A O 1
ATOM 1413 N N . ALA A 1 200 ? 30.467 6.589 10.824 1.00 21.10 200 ALA A N 1
ATOM 1414 C CA . ALA A 1 200 ? 29.457 5.637 11.261 1.00 19.50 200 ALA A CA 1
ATOM 1415 C C . ALA A 1 200 ? 29.408 5.539 12.788 1.00 21.10 200 ALA A C 1
ATOM 1416 O O . ALA A 1 200 ? 28.348 5.336 13.387 1.00 19.70 200 ALA A O 1
ATOM 1418 N N . ALA A 1 201 ? 30.562 5.696 13.437 1.00 21.52 201 ALA A N 1
ATOM 1419 C CA . ALA A 1 201 ? 30.636 5.648 14.887 1.00 21.24 201 ALA A CA 1
ATOM 1420 C C . ALA A 1 201 ? 29.845 6.805 15.510 1.00 23.54 201 ALA A C 1
ATOM 1421 O O . ALA A 1 201 ? 29.353 6.692 16.635 1.00 25.46 201 ALA A O 1
ATOM 1423 N N . GLU A 1 202 ? 29.745 7.927 14.787 1.00 24.97 202 GLU A N 1
ATOM 1424 C CA . GLU A 1 202 ? 28.983 9.067 15.253 1.00 24.67 202 GLU A CA 1
ATOM 1425 C C . GLU A 1 202 ? 27.525 8.894 14.830 1.00 24.49 202 GLU A C 1
ATOM 1426 O O . GLU A 1 202 ? 26.631 9.088 15.652 1.00 24.74 202 GLU A O 1
ATOM 1432 N N . SER A 1 203 ? 27.312 8.499 13.560 1.00 24.24 203 SER A N 1
ATOM 1433 C CA . SER A 1 203 ? 25.985 8.366 12.965 1.00 22.99 203 SER A CA 1
ATOM 1434 C C . SER A 1 203 ? 25.119 7.325 13.669 1.00 20.49 203 SER A C 1
ATOM 1435 O O . SER A 1 203 ? 23.976 7.618 14.043 1.00 22.07 203 SER A O 1
ATOM 1438 N N . MET A 1 204 ? 25.640 6.093 13.822 1.00 20.31 204 MET A N 1
ATOM 1439 C CA . MET A 1 204 ? 24.813 4.949 14.167 1.00 18.89 204 MET A CA 1
ATOM 1440 C C . MET A 1 204 ? 24.162 5.121 15.537 1.00 19.00 204 MET A C 1
ATOM 1441 O O . MET A 1 204 ? 23.004 4.772 15.699 1.00 19.13 204 MET A O 1
ATOM 1446 N N . PRO A 1 205 ? 24.845 5.607 16.597 1.00 20.75 205 PRO A N 1
ATOM 1447 C CA . PRO A 1 205 ? 24.158 5.874 17.863 1.00 21.84 205 PRO A CA 1
ATOM 1448 C C . PRO A 1 205 ? 22.994 6.864 17.762 1.00 19.28 205 PRO A C 1
ATOM 1449 O O . PRO A 1 205 ? 22.017 6.702 18.481 1.00 20.05 205 PRO A O 1
ATOM 1453 N N . GLU A 1 206 ? 23.117 7.871 16.879 1.00 19.50 206 GLU A N 1
ATOM 1454 C CA . GLU A 1 206 ? 22.064 8.859 16.694 1.00 19.43 206 GLU A CA 1
ATOM 1455 C C . GLU A 1 206 ? 20.852 8.166 16.080 1.00 19.27 206 GLU A C 1
ATOM 1456 O O . GLU A 1 206 ? 19.737 8.319 16.569 1.00 18.20 206 GLU A O 1
ATOM 1462 N N . LEU A 1 207 ? 21.116 7.347 15.047 1.00 19.31 207 LEU A N 1
ATOM 1463 C CA . LEU A 1 207 ? 20.072 6.628 14.341 1.00 19.21 207 LEU A CA 1
ATOM 1464 C C . LEU A 1 207 ? 19.414 5.566 15.219 1.00 19.55 207 LEU A C 1
ATOM 1465 O O . LEU A 1 207 ? 18.194 5.415 15.189 1.00 18.02 207 LEU A O 1
ATOM 1470 N N . ILE A 1 208 ? 20.221 4.797 15.978 1.00 19.48 208 ILE A N 1
ATOM 1471 C CA . ILE A 1 208 ? 19.685 3.786 16.878 1.00 19.49 208 ILE A CA 1
ATOM 1472 C C . ILE A 1 208 ? 18.884 4.468 17.986 1.00 18.57 208 ILE A C 1
ATOM 1473 O O . ILE A 1 208 ? 17.830 3.984 18.386 1.00 20.86 208 ILE A O 1
ATOM 1478 N N . GLY A 1 209 ? 19.417 5.589 18.482 1.00 19.63 209 GLY A N 1
ATOM 1479 C CA . GLY A 1 209 ? 18.771 6.336 19.539 1.00 19.43 209 GLY A CA 1
ATOM 1480 C C . GLY A 1 209 ? 17.343 6.672 19.131 1.00 20.00 209 GLY A C 1
ATOM 1481 O O . GLY A 1 209 ? 16.425 6.532 19.914 1.00 20.88 209 GLY A O 1
ATOM 1482 N N . MET A 1 210 ? 17.180 7.137 17.891 1.00 19.56 210 MET A N 1
ATOM 1483 C CA . MET A 1 210 ? 15.864 7.432 17.345 1.00 18.19 210 MET A CA 1
ATOM 1484 C C . MET A 1 210 ? 15.054 6.139 17.203 1.00 16.70 210 MET A C 1
ATOM 1485 O O . MET A 1 210 ? 13.889 6.081 17.595 1.00 18.91 210 MET A O 1
ATOM 1490 N N . LEU A 1 211 ? 15.681 5.077 16.683 1.00 15.88 211 LEU A N 1
ATOM 1491 C CA . LEU A 1 211 ? 14.956 3.871 16.362 1.00 18.47 211 LEU A CA 1
ATOM 1492 C C . LEU A 1 211 ? 14.343 3.266 17.623 1.00 20.00 211 LEU A C 1
ATOM 1493 O O . LEU A 1 211 ? 13.238 2.740 17.597 1.00 21.57 211 LEU A O 1
ATOM 1498 N N . ARG A 1 212 ? 15.092 3.357 18.721 1.00 22.15 212 ARG A N 1
ATOM 1499 C CA . ARG A 1 212 ? 14.669 2.846 20.013 1.00 25.71 212 ARG A CA 1
ATOM 1500 C C . ARG A 1 212 ? 13.333 3.461 20.438 1.00 26.73 212 ARG A C 1
ATOM 1501 O O . ARG A 1 212 ? 12.530 2.786 21.080 1.00 25.72 212 ARG A O 1
ATOM 1509 N N . THR A 1 213 ? 13.078 4.721 20.048 1.00 27.41 213 THR A N 1
ATOM 1510 C CA . THR A 1 213 ? 11.876 5.442 20.453 1.00 28.06 213 THR A CA 1
ATOM 1511 C C . THR A 1 213 ? 10.718 5.308 19.467 1.00 26.39 213 THR A C 1
ATOM 1512 O O . THR A 1 213 ? 9.707 5.997 19.637 1.00 23.97 213 THR A O 1
ATOM 1516 N N . VAL A 1 214 ? 10.863 4.486 18.423 1.00 23.76 214 VAL A N 1
ATOM 1517 C CA . VAL A 1 214 ? 9.852 4.460 17.379 1.00 25.70 214 VAL A CA 1
ATOM 1518 C C . VAL A 1 214 ? 8.521 3.899 17.875 1.00 28.44 214 VAL A C 1
ATOM 1519 O O . VAL A 1 214 ? 7.492 4.502 17.610 1.00 28.50 214 VAL A O 1
ATOM 1523 N N . PRO A 1 215 ? 8.449 2.747 18.574 1.00 31.88 215 PRO A N 1
ATOM 1524 C CA . PRO A 1 215 ? 7.172 2.305 19.140 1.00 35.14 215 PRO A CA 1
ATOM 1525 C C . PRO A 1 215 ? 6.476 3.418 19.926 1.00 37.26 215 PRO A C 1
ATOM 1526 O O . PRO A 1 215 ? 5.279 3.622 19.769 1.00 42.15 215 PRO A O 1
ATOM 1530 N N . ALA A 1 216 ? 7.238 4.181 20.716 1.00 38.36 216 ALA A N 1
ATOM 1531 C CA . ALA A 1 216 ? 6.685 5.286 21.491 1.00 37.53 216 ALA A CA 1
ATOM 1532 C C . ALA A 1 216 ? 6.194 6.421 20.588 1.00 40.07 216 ALA A C 1
ATOM 1533 O O . ALA A 1 216 ? 5.164 7.044 20.860 1.00 35.73 216 ALA A O 1
ATOM 1535 N N . MET A 1 217 ? 6.973 6.750 19.551 1.00 37.92 217 MET A N 1
ATOM 1536 C CA . MET A 1 217 ? 6.611 7.851 18.683 1.00 32.55 217 MET A CA 1
ATOM 1537 C C . MET A 1 217 ? 5.319 7.501 17.950 1.00 33.96 217 MET A C 1
ATOM 1538 O O . MET A 1 217 ? 4.473 8.376 17.757 1.00 35.09 217 MET A O 1
ATOM 1543 N N . LEU A 1 218 ? 5.142 6.215 17.620 1.00 34.48 218 LEU A N 1
ATOM 1544 C CA . LEU A 1 218 ? 3.932 5.752 16.953 1.00 37.06 218 LEU A CA 1
ATOM 1545 C C . LEU A 1 218 ? 2.726 5.899 17.885 1.00 40.10 218 LEU A C 1
ATOM 1546 O O . LEU A 1 218 ? 1.614 6.119 17.411 1.00 41.56 218 LEU A O 1
ATOM 1551 N N . GLU A 1 219 ? 2.931 5.771 19.203 1.00 40.12 219 GLU A N 1
ATOM 1552 C CA . GLU A 1 219 ? 1.811 5.748 20.132 1.00 42.70 219 GLU A CA 1
ATOM 1553 C C . GLU A 1 219 ? 1.496 7.147 20.670 1.00 48.53 219 GLU A C 1
ATOM 1554 O O . GLU A 1 219 ? 0.477 7.314 21.339 1.00 53.72 219 GLU A O 1
ATOM 1556 N N . ALA A 1 220 ? 2.334 8.149 20.341 1.00 44.14 220 ALA A N 1
ATOM 1557 C CA . ALA A 1 220 ? 2.188 9.508 20.843 1.00 46.51 220 ALA A CA 1
ATOM 1558 C C . ALA A 1 220 ? 0.781 10.057 20.544 1.00 45.80 220 ALA A C 1
ATOM 1559 O O . ALA A 1 220 ? 0.488 10.315 19.360 1.00 48.07 220 ALA A O 1
ATOM 1561 N N . PRO A 1 225 ? -2.840 1.581 15.882 1.00 47.60 225 PRO A N 1
ATOM 1562 C CA . PRO A 1 225 ? -2.534 1.717 14.449 1.00 44.54 225 PRO A CA 1
ATOM 1563 C C . PRO A 1 225 ? -2.975 0.487 13.656 1.00 40.12 225 PRO A C 1
ATOM 1564 O O . PRO A 1 225 ? -3.466 0.614 12.533 1.00 38.71 225 PRO A O 1
ATOM 1568 N N . GLY A 1 226 ? -2.820 -0.702 14.255 1.00 37.00 226 GLY A N 1
ATOM 1569 C CA . GLY A 1 226 ? -3.330 -1.925 13.660 1.00 33.55 226 GLY A CA 1
ATOM 1570 C C . GLY A 1 226 ? -4.854 -1.903 13.529 1.00 31.26 226 GLY A C 1
ATOM 1571 O O . GLY A 1 226 ? -5.392 -2.110 12.454 1.00 26.28 226 GLY A O 1
ATOM 1572 N N . ALA A 1 227 ? -5.543 -1.644 14.646 1.00 37.04 227 ALA A N 1
ATOM 1573 C CA . ALA A 1 227 ? -6.997 -1.589 14.661 1.00 40.13 227 ALA A CA 1
ATOM 1574 C C . ALA A 1 227 ? -7.494 -0.482 13.728 1.00 39.80 227 ALA A C 1
ATOM 1575 O O . ALA A 1 227 ? -8.475 -0.660 13.009 1.00 45.87 227 ALA A O 1
ATOM 1577 N N . ASP A 1 228 ? -6.790 0.652 13.718 1.00 43.14 228 ASP A N 1
ATOM 1578 C CA . ASP A 1 228 ? -7.111 1.763 12.831 1.00 42.83 228 ASP A CA 1
ATOM 1579 C C . ASP A 1 228 ? -6.997 1.341 11.365 1.00 36.95 228 ASP A C 1
ATOM 1580 O O . ASP A 1 228 ? -7.869 1.660 10.564 1.00 37.96 228 ASP A O 1
ATOM 1585 N N . ILE A 1 229 ? -5.939 0.598 11.005 1.00 30.09 229 ILE A N 1
ATOM 1586 C CA . ILE A 1 229 ? -5.804 0.080 9.650 1.00 29.50 229 ILE A CA 1
ATOM 1587 C C . ILE A 1 229 ? -6.958 -0.884 9.339 1.00 32.73 229 ILE A C 1
ATOM 1588 O O . ILE A 1 229 ? -7.423 -0.966 8.206 1.00 32.68 229 ILE A O 1
ATOM 1593 N N . ASP A 1 230 ? -7.354 -1.685 10.333 1.00 33.00 230 ASP A N 1
ATOM 1594 C CA . ASP A 1 230 ? -8.463 -2.614 10.155 1.00 36.69 230 ASP A CA 1
ATOM 1595 C C . ASP A 1 230 ? -9.771 -1.834 10.020 1.00 38.27 230 ASP A C 1
ATOM 1596 O O . ASP A 1 230 ? -10.634 -2.214 9.232 1.00 43.65 230 ASP A O 1
ATOM 1601 N N . ALA A 1 231 ? -9.877 -0.722 10.759 1.00 41.67 231 ALA A N 1
ATOM 1602 C CA . ALA A 1 231 ? -11.105 0.058 10.836 1.00 44.31 231 ALA A CA 1
ATOM 1603 C C . ALA A 1 231 ? -11.131 1.177 9.793 1.00 44.69 231 ALA A C 1
ATOM 1604 O O . ALA A 1 231 ? -12.045 1.989 9.809 1.00 40.22 231 ALA A O 1
ATOM 1606 N N . ASP A 1 232 ? -10.121 1.242 8.908 1.00 50.92 232 ASP A N 1
ATOM 1607 C CA . ASP A 1 232 ? -9.987 2.311 7.924 1.00 48.59 232 ASP A CA 1
ATOM 1608 C C . ASP A 1 232 ? -9.883 3.691 8.562 1.00 42.70 232 ASP A C 1
ATOM 1609 O O . ASP A 1 232 ? -10.178 4.677 7.906 1.00 41.27 232 ASP A O 1
ATOM 1614 N N . LYS A 1 233 ? -9.441 3.771 9.821 1.00 42.44 233 LYS A N 1
ATOM 1615 C CA . LYS A 1 233 ? -9.209 5.062 10.450 1.00 45.91 233 LYS A CA 1
ATOM 1616 C C . LYS A 1 233 ? -7.803 5.532 10.069 1.00 45.89 233 LYS A C 1
ATOM 1617 O O . LYS A 1 233 ? -6.812 5.063 10.636 1.00 45.57 233 LYS A O 1
ATOM 1621 N N . HIS A 1 234 ? -7.748 6.458 9.097 1.00 42.44 234 HIS A N 1
ATOM 1622 C CA . HIS A 1 234 ? -6.502 7.039 8.631 1.00 39.88 234 HIS A CA 1
ATOM 1623 C C . HIS A 1 234 ? -6.555 8.562 8.715 1.00 40.82 234 HIS A C 1
ATOM 1624 O O . HIS A 1 234 ? -6.240 9.231 7.740 1.00 40.60 234 HIS A O 1
ATOM 1631 N N . PRO A 1 235 ? -6.843 9.174 9.885 1.00 43.99 235 PRO A N 1
ATOM 1632 C CA . PRO A 1 235 ? -6.975 10.629 9.970 1.00 45.70 235 PRO A CA 1
ATOM 1633 C C . PRO A 1 235 ? -5.621 11.310 10.148 1.00 47.12 235 PRO A C 1
ATOM 1634 O O . PRO A 1 235 ? -4.810 10.863 10.960 1.00 42.85 235 PRO A O 1
ATOM 1638 N N . GLY A 1 236 ? -5.406 12.412 9.418 1.00 39.44 236 GLY A N 1
ATOM 1639 C CA . GLY A 1 236 ? -4.087 13.006 9.287 1.00 37.58 236 GLY A CA 1
ATOM 1640 C C . GLY A 1 236 ? -3.795 14.188 10.211 1.00 36.47 236 GLY A C 1
ATOM 1641 O O . GLY A 1 236 ? -2.955 15.017 9.877 1.00 39.90 236 GLY A O 1
ATOM 1642 N N . ASP A 1 237 ? -4.406 14.217 11.393 1.00 30.22 237 ASP A N 1
ATOM 1643 C CA . ASP A 1 237 ? -4.383 15.382 12.261 1.00 31.12 237 ASP A CA 1
ATOM 1644 C C . ASP A 1 237 ? -2.949 15.766 12.654 1.00 29.62 237 ASP A C 1
ATOM 1645 O O . ASP A 1 237 ? -2.582 16.923 12.557 1.00 37.34 237 ASP A O 1
ATOM 1648 N N . LEU A 1 238 ? -2.117 14.790 13.022 1.00 26.28 238 LEU A N 1
ATOM 1649 C CA . LEU A 1 238 ? -0.803 15.081 13.587 1.00 26.64 238 LEU A CA 1
ATOM 1650 C C . LEU A 1 238 ? 0.315 14.881 12.561 1.00 23.28 238 LEU A C 1
ATOM 1651 O O . LEU A 1 238 ? 1.463 15.273 12.803 1.00 20.65 238 LEU A O 1
ATOM 1656 N N . SER A 1 239 ? -0.013 14.290 11.412 1.00 21.25 239 SER A N 1
ATOM 1657 C CA . SER A 1 239 ? 0.964 14.026 10.367 1.00 20.65 239 SER A CA 1
ATOM 1658 C C . SER A 1 239 ? 0.254 13.532 9.122 1.00 23.52 239 SER A C 1
ATOM 1659 O O . SER A 1 239 ? -0.353 12.467 9.160 1.00 31.59 239 SER A O 1
ATOM 1662 N N . THR A 1 240 ? 0.436 14.234 8.010 1.00 19.69 240 THR A N 1
ATOM 1663 C CA . THR A 1 240 ? -0.247 13.880 6.787 1.00 19.47 240 THR A CA 1
ATOM 1664 C C . THR A 1 240 ? 0.731 13.216 5.840 1.00 17.90 240 THR A C 1
ATOM 1665 O O . THR A 1 240 ? 1.944 13.422 5.942 1.00 17.24 240 THR A O 1
ATOM 1669 N N . ILE A 1 241 ? 0.151 12.435 4.918 1.00 15.54 241 ILE A N 1
ATOM 1670 C CA . ILE A 1 241 ? 0.888 11.873 3.810 1.00 16.20 241 ILE A CA 1
ATOM 1671 C C . ILE A 1 241 ? 1.522 12.970 2.975 1.00 15.13 241 ILE A C 1
ATOM 1672 O O . ILE A 1 241 ? 2.612 12.776 2.436 1.00 15.46 241 ILE A O 1
ATOM 1677 N N . THR A 1 242 ? 0.839 14.106 2.789 1.00 13.75 242 THR A N 1
ATOM 1678 C CA . THR A 1 242 ? 1.468 15.193 2.061 1.00 13.36 242 THR A CA 1
ATOM 1679 C C . THR A 1 242 ? 2.818 15.566 2.660 1.00 12.60 242 THR A C 1
ATOM 1680 O O . THR A 1 242 ? 3.788 15.781 1.936 1.00 12.54 242 THR A O 1
ATOM 1684 N N . MET A 1 243 ? 2.861 15.687 3.989 1.00 14.38 243 MET A N 1
ATOM 1685 C CA . MET A 1 243 ? 4.013 16.244 4.669 1.00 14.18 243 MET A CA 1
ATOM 1686 C C . MET A 1 243 ? 5.106 15.172 4.702 1.00 13.96 243 MET A C 1
ATOM 1687 O O . MET A 1 243 ? 6.275 15.444 4.436 1.00 14.74 243 MET A O 1
ATOM 1692 N N . MET A 1 244 ? 4.700 13.929 4.912 1.00 14.13 244 MET A N 1
ATOM 1693 C CA . MET A 1 244 ? 5.673 12.840 4.985 1.00 14.11 244 MET A CA 1
ATOM 1694 C C . MET A 1 244 ? 6.191 12.474 3.601 1.00 13.98 244 MET A C 1
ATOM 1695 O O . MET A 1 244 ? 7.369 12.136 3.445 1.00 13.21 244 MET A O 1
ATOM 1700 N N . GLY A 1 245 ? 5.307 12.576 2.612 1.00 12.47 245 GLY A N 1
ATOM 1701 C CA . GLY A 1 245 ? 5.685 12.411 1.213 1.00 13.50 245 GLY A CA 1
ATOM 1702 C C . GLY A 1 245 ? 6.700 13.461 0.761 1.00 14.59 245 GLY A C 1
ATOM 1703 O O . GLY A 1 245 ? 7.584 13.164 -0.034 1.00 14.07 245 GLY A O 1
ATOM 1704 N N . ALA A 1 246 ? 6.545 14.710 1.224 1.00 13.48 246 ALA A N 1
ATOM 1705 C CA . ALA A 1 246 ? 7.541 15.732 0.930 1.00 14.65 246 ALA A CA 1
ATOM 1706 C C . ALA A 1 246 ? 8.901 15.338 1.502 1.00 14.05 246 ALA A C 1
ATOM 1707 O O . ALA A 1 246 ? 9.912 15.486 0.834 1.00 14.11 246 ALA A O 1
ATOM 1709 N N . THR A 1 247 ? 8.951 14.916 2.773 1.00 14.65 247 THR A N 1
ATOM 1710 C CA . THR A 1 247 ? 10.195 14.425 3.347 1.00 14.77 247 THR A CA 1
ATOM 1711 C C . THR A 1 247 ? 10.737 13.252 2.516 1.00 13.54 247 THR A C 1
ATOM 1712 O O . THR A 1 247 ? 11.948 13.183 2.259 1.00 12.32 247 THR A O 1
ATOM 1716 N N . ALA A 1 248 ? 9.860 12.344 2.051 1.00 13.41 248 ALA A N 1
ATOM 1717 C CA . ALA A 1 248 ? 10.325 11.249 1.214 1.00 13.59 248 ALA A CA 1
ATOM 1718 C C . ALA A 1 248 ? 11.025 11.798 -0.028 1.00 15.62 248 ALA A C 1
ATOM 1719 O O . ALA A 1 248 ? 12.078 11.298 -0.424 1.00 15.09 248 ALA A O 1
ATOM 1721 N N . ASP A 1 249 ? 10.477 12.875 -0.598 1.00 16.54 249 ASP A N 1
ATOM 1722 C CA . ASP A 1 249 ? 11.065 13.539 -1.754 1.00 17.16 249 ASP A CA 1
ATOM 1723 C C . ASP A 1 249 ? 12.434 14.130 -1.417 1.00 14.65 249 ASP A C 1
ATOM 1724 O O . ASP A 1 249 ? 13.363 14.055 -2.238 1.00 13.48 249 ASP A O 1
ATOM 1729 N N . HIS A 1 250 ? 12.563 14.675 -0.194 1.00 12.91 250 HIS A N 1
ATOM 1730 C CA . HIS A 1 250 ? 13.780 15.356 0.224 1.00 12.71 250 HIS A CA 1
ATOM 1731 C C . HIS A 1 250 ? 14.892 14.335 0.424 1.00 13.20 250 HIS A C 1
ATOM 1732 O O . HIS A 1 250 ? 16.057 14.596 0.140 1.00 13.89 250 HIS A O 1
ATOM 1739 N N . ILE A 1 251 ? 14.521 13.146 0.908 1.00 13.67 251 ILE A N 1
ATOM 1740 C CA . ILE A 1 251 ? 15.473 12.065 1.110 1.00 13.04 251 ILE A CA 1
ATOM 1741 C C . ILE A 1 251 ? 15.987 11.585 -0.249 1.00 12.32 251 ILE A C 1
ATOM 1742 O O . ILE A 1 251 ? 17.190 11.388 -0.401 1.00 12.52 251 ILE A O 1
ATOM 1747 N N . VAL A 1 252 ? 15.088 11.406 -1.225 1.00 12.33 252 VAL A N 1
ATOM 1748 C CA . VAL A 1 252 ? 15.517 11.004 -2.554 1.00 13.76 252 VAL A CA 1
ATOM 1749 C C . VAL A 1 252 ? 16.500 12.052 -3.084 1.00 13.89 252 VAL A C 1
ATOM 1750 O O . VAL A 1 252 ? 17.590 11.713 -3.565 1.00 15.41 252 VAL A O 1
ATOM 1754 N N . GLY A 1 253 ? 16.101 13.327 -2.993 1.00 14.28 253 GLY A N 1
ATOM 1755 C CA . GLY A 1 253 ? 16.954 14.424 -3.410 1.00 13.40 253 GLY A CA 1
ATOM 1756 C C . GLY A 1 253 ? 18.323 14.429 -2.744 1.00 13.32 253 GLY A C 1
ATOM 1757 O O . GLY A 1 253 ? 19.347 14.562 -3.386 1.00 14.37 253 GLY A O 1
ATOM 1758 N N . ALA A 1 254 ? 18.355 14.302 -1.420 1.00 14.21 254 ALA A N 1
ATOM 1759 C CA . ALA A 1 254 ? 19.596 14.272 -0.693 1.00 13.37 254 ALA A CA 1
ATOM 1760 C C . ALA A 1 254 ? 20.431 13.066 -1.132 1.00 13.19 254 ALA A C 1
ATOM 1761 O O . ALA A 1 254 ? 21.642 13.175 -1.199 1.00 14.86 254 ALA A O 1
ATOM 1763 N N . SER A 1 255 ? 19.769 11.933 -1.408 1.00 12.84 255 SER A N 1
ATOM 1764 C CA . SER A 1 255 ? 20.418 10.698 -1.803 1.00 13.05 255 SER A CA 1
ATOM 1765 C C . SER A 1 255 ? 21.048 10.851 -3.184 1.00 13.37 255 SER A C 1
ATOM 1766 O O . SER A 1 255 ? 22.172 10.396 -3.417 1.00 12.40 255 SER A O 1
ATOM 1769 N N . GLU A 1 256 ? 20.278 11.429 -4.108 1.00 16.95 256 GLU A N 1
ATOM 1770 C CA . GLU A 1 256 ? 20.761 11.731 -5.449 1.00 17.34 256 GLU A CA 1
ATOM 1771 C C . GLU A 1 256 ? 22.054 12.537 -5.353 1.00 15.62 256 GLU A C 1
ATOM 1772 O O . GLU A 1 256 ? 23.077 12.181 -5.961 1.00 15.07 256 GLU A O 1
ATOM 1778 N N . THR A 1 257 ? 22.011 13.612 -4.547 1.00 15.85 257 THR A N 1
ATOM 1779 C CA . THR A 1 257 ? 23.132 14.532 -4.435 1.00 16.58 257 THR A CA 1
ATOM 1780 C C . THR A 1 257 ? 24.324 13.883 -3.745 1.00 15.99 257 THR A C 1
ATOM 1781 O O . THR A 1 257 ? 25.473 14.204 -4.050 1.00 18.18 257 THR A O 1
ATOM 1785 N N . ALA A 1 258 ? 24.057 12.936 -2.832 1.00 15.10 258 ALA A N 1
ATOM 1786 C CA . ALA A 1 258 ? 25.094 12.207 -2.117 1.00 17.70 258 ALA A CA 1
ATOM 1787 C C . ALA A 1 258 ? 25.708 11.080 -2.955 1.00 17.52 258 ALA A C 1
ATOM 1788 O O . ALA A 1 258 ? 26.756 10.556 -2.602 1.00 17.99 258 ALA A O 1
ATOM 1790 N N . GLY A 1 259 ? 25.025 10.676 -4.032 1.00 17.77 259 GLY A N 1
ATOM 1791 C CA . GLY A 1 259 ? 25.498 9.620 -4.910 1.00 18.81 259 GLY A CA 1
ATOM 1792 C C . GLY A 1 259 ? 25.352 8.219 -4.313 1.00 19.07 259 GLY A C 1
ATOM 1793 O O . GLY A 1 259 ? 26.164 7.341 -4.593 1.00 19.82 259 GLY A O 1
ATOM 1794 N N . ILE A 1 260 ? 24.303 7.989 -3.522 1.00 15.74 260 ILE A N 1
ATOM 1795 C CA . ILE A 1 260 ? 24.086 6.673 -2.915 1.00 15.42 260 ILE A CA 1
ATOM 1796 C C . ILE A 1 260 ? 22.847 6.004 -3.519 1.00 15.08 260 ILE A C 1
ATOM 1797 O O . ILE A 1 260 ? 22.082 6.612 -4.294 1.00 14.95 260 ILE A O 1
ATOM 1802 N N . ASP A 1 261 ? 22.577 4.784 -3.037 1.00 15.20 261 ASP A N 1
ATOM 1803 C CA . ASP A 1 261 ? 21.482 3.992 -3.570 1.00 16.07 261 ASP A CA 1
ATOM 1804 C C . ASP A 1 261 ? 20.212 4.843 -3.613 1.00 14.49 261 ASP A C 1
ATOM 1805 O O . ASP A 1 261 ? 19.797 5.388 -2.589 1.00 15.58 261 ASP A O 1
ATOM 1810 N N . LEU A 1 262 ? 19.550 4.882 -4.780 1.00 14.51 262 LEU A N 1
ATOM 1811 C CA . LEU A 1 262 ? 18.254 5.515 -4.911 1.00 14.73 262 LEU A CA 1
ATOM 1812 C C . LEU A 1 262 ? 17.077 4.544 -4.849 1.00 13.67 262 LEU A C 1
ATOM 1813 O O . LEU A 1 262 ? 15.942 4.970 -4.676 1.00 14.58 262 LEU A O 1
ATOM 1818 N N . ALA A 1 263 ? 17.310 3.236 -4.972 1.00 14.72 263 ALA A N 1
ATOM 1819 C CA . ALA A 1 263 ? 16.182 2.317 -5.072 1.00 13.85 263 ALA A CA 1
ATOM 1820 C C . ALA A 1 263 ? 15.394 2.274 -3.767 1.00 12.64 263 ALA A C 1
ATOM 1821 O O . ALA A 1 263 ? 14.175 2.256 -3.750 1.00 13.75 263 ALA A O 1
ATOM 1823 N N . LEU A 1 264 ? 16.096 2.175 -2.639 1.00 13.65 264 LEU A N 1
ATOM 1824 C CA . LEU A 1 264 ? 15.398 2.092 -1.367 1.00 12.02 264 LEU A CA 1
ATOM 1825 C C . LEU A 1 264 ? 14.560 3.350 -1.109 1.00 11.93 264 LEU A C 1
ATOM 1826 O O . LEU A 1 264 ? 13.363 3.247 -0.817 1.00 13.34 264 LEU A O 1
ATOM 1831 N N . PRO A 1 265 ? 15.124 4.582 -1.085 1.00 12.37 265 PRO A N 1
ATOM 1832 C CA . PRO A 1 265 ? 14.270 5.750 -0.824 1.00 11.73 265 PRO A CA 1
ATOM 1833 C C . PRO A 1 265 ? 13.187 5.956 -1.894 1.00 11.27 265 PRO A C 1
ATOM 1834 O O . PRO A 1 265 ? 12.107 6.472 -1.587 1.00 13.11 265 PRO A O 1
ATOM 1838 N N . ARG A 1 266 ? 13.458 5.571 -3.137 1.00 13.30 266 ARG A N 1
ATOM 1839 C CA . ARG A 1 266 ? 12.419 5.707 -4.153 1.00 14.39 266 ARG A CA 1
ATOM 1840 C C . ARG A 1 266 ? 11.246 4.760 -3.916 1.00 15.66 266 ARG A C 1
ATOM 1841 O O . ARG A 1 266 ? 10.105 5.108 -4.216 1.00 14.49 266 ARG A O 1
ATOM 1849 N N . ALA A 1 267 ? 11.487 3.588 -3.321 1.00 14.66 267 ALA A N 1
ATOM 1850 C CA . ALA A 1 267 ? 10.383 2.692 -3.034 1.00 13.93 267 ALA A CA 1
ATOM 1851 C C . ALA A 1 267 ? 9.468 3.311 -1.987 1.00 14.48 267 ALA A C 1
ATOM 1852 O O . ALA A 1 267 ? 8.251 3.190 -2.083 1.00 13.60 267 ALA A O 1
ATOM 1854 N N . VAL A 1 268 ? 10.089 3.987 -1.003 1.00 13.45 268 VAL A N 1
ATOM 1855 C CA . VAL A 1 268 ? 9.360 4.670 0.041 1.00 13.98 268 VAL A CA 1
ATOM 1856 C C . VAL A 1 268 ? 8.613 5.866 -0.539 1.00 14.50 268 VAL A C 1
ATOM 1857 O O . VAL A 1 268 ? 7.438 6.074 -0.238 1.00 13.44 268 VAL A O 1
ATOM 1861 N N . GLN A 1 269 ? 9.312 6.650 -1.345 1.00 14.19 269 GLN A N 1
ATOM 1862 C CA . GLN A 1 269 ? 8.704 7.807 -1.994 1.00 14.95 269 GLN A CA 1
ATOM 1863 C C . GLN A 1 269 ? 7.446 7.389 -2.759 1.00 14.54 269 GLN A C 1
ATOM 1864 O O . GLN A 1 269 ? 6.445 8.104 -2.760 1.00 14.14 269 GLN A O 1
ATOM 1870 N N . ALA A 1 270 ? 7.520 6.219 -3.400 1.00 14.82 270 ALA A N 1
ATOM 1871 C CA . ALA A 1 270 ? 6.410 5.743 -4.235 1.00 14.74 270 ALA A CA 1
ATOM 1872 C C . ALA A 1 270 ? 5.192 5.406 -3.378 1.00 15.68 270 ALA A C 1
ATOM 1873 O O . ALA A 1 270 ? 4.049 5.523 -3.831 1.00 15.79 270 ALA A O 1
ATOM 1875 N N . HIS A 1 271 ? 5.414 4.968 -2.132 1.00 15.76 271 HIS A N 1
ATOM 1876 C CA . HIS A 1 271 ? 4.293 4.644 -1.278 1.00 15.19 271 HIS A CA 1
ATOM 1877 C C . HIS A 1 271 ? 3.467 5.917 -1.080 1.00 17.03 271 HIS A C 1
ATOM 1878 O O . HIS A 1 271 ? 2.234 5.895 -1.127 1.00 15.75 271 HIS A O 1
ATOM 1885 N N . TYR A 1 272 ? 4.165 7.042 -0.857 1.00 15.51 272 TYR A N 1
ATOM 1886 C CA . TYR A 1 272 ? 3.481 8.301 -0.614 1.00 15.34 272 TYR A CA 1
ATOM 1887 C C . TYR A 1 272 ? 2.869 8.844 -1.910 1.00 16.48 272 TYR A C 1
ATOM 1888 O O . TYR A 1 272 ? 1.726 9.296 -1.885 1.00 18.81 272 TYR A O 1
ATOM 1897 N N . ARG A 1 273 ? 3.620 8.814 -2.978 1.00 17.24 273 ARG A N 1
ATOM 1898 C CA . ARG A 1 273 ? 3.127 9.350 -4.254 1.00 20.60 273 ARG A CA 1
ATOM 1899 C C . ARG A 1 273 ? 1.831 8.644 -4.658 1.00 20.07 273 ARG A C 1
ATOM 1900 O O . ARG A 1 273 ? 0.947 9.304 -5.185 1.00 18.11 273 ARG A O 1
ATOM 1908 N N . ARG A 1 274 ? 1.789 7.329 -4.515 1.00 17.25 274 ARG A N 1
ATOM 1909 C CA . ARG A 1 274 ? 0.601 6.570 -4.844 1.00 19.03 274 ARG A CA 1
ATOM 1910 C C . ARG A 1 274 ? -0.589 7.040 -4.012 1.00 17.83 274 ARG A C 1
ATOM 1911 O O . ARG A 1 274 ? -1.699 7.170 -4.532 1.00 18.20 274 ARG A O 1
ATOM 1919 N N . ALA A 1 275 ? -0.380 7.223 -2.699 1.00 15.88 275 ALA A N 1
ATOM 1920 C CA . ALA A 1 275 ? -1.464 7.600 -1.825 1.00 15.43 275 ALA A CA 1
ATOM 1921 C C . ALA A 1 275 ? -2.020 8.973 -2.236 1.00 16.02 275 ALA A C 1
ATOM 1922 O O . ALA A 1 275 ? -3.228 9.213 -2.163 1.00 18.39 275 ALA A O 1
ATOM 1924 N N . ILE A 1 276 ? -1.132 9.885 -2.631 1.00 16.38 276 ILE A N 1
ATOM 1925 C CA . ILE A 1 276 ? -1.543 11.230 -3.005 1.00 16.17 276 ILE A CA 1
ATOM 1926 C C . ILE A 1 276 ? -2.269 11.173 -4.349 1.00 17.10 276 ILE A C 1
ATOM 1927 O O . ILE A 1 276 ? -3.319 11.800 -4.532 1.00 18.74 276 ILE A O 1
ATOM 1932 N N . GLU A 1 277 ? -1.692 10.435 -5.287 1.00 19.25 277 GLU A N 1
ATOM 1933 C CA . GLU A 1 277 ? -2.300 10.187 -6.589 1.00 22.79 277 GLU A CA 1
ATOM 1934 C C . GLU A 1 277 ? -3.731 9.661 -6.418 1.00 21.92 277 GLU A C 1
ATOM 1935 O O . GLU A 1 277 ? -4.632 10.104 -7.128 1.00 22.13 277 GLU A O 1
ATOM 1941 N N . ASN A 1 278 ? -3.955 8.766 -5.450 1.00 19.86 278 ASN A N 1
ATOM 1942 C CA . ASN A 1 278 ? -5.275 8.216 -5.185 1.00 20.26 278 ASN A CA 1
ATOM 1943 C C . ASN A 1 278 ? -6.146 9.156 -4.346 1.00 17.92 278 ASN A C 1
ATOM 1944 O O . ASN A 1 278 ? -7.268 8.807 -3.983 1.00 19.94 278 ASN A O 1
ATOM 1949 N N . GLY A 1 279 ? -5.638 10.346 -4.014 1.00 18.55 279 GLY A N 1
ATOM 1950 C CA . GLY A 1 279 ? -6.433 11.377 -3.365 1.00 17.32 279 GLY A CA 1
ATOM 1951 C C . GLY A 1 279 ? -6.473 11.311 -1.839 1.00 17.23 279 GLY A C 1
ATOM 1952 O O . GLY A 1 279 ? -7.431 11.795 -1.267 1.00 19.28 279 GLY A O 1
ATOM 1953 N N . HIS A 1 280 ? -5.433 10.770 -1.178 1.00 17.74 280 HIS A N 1
ATOM 1954 C CA . HIS A 1 280 ? -5.419 10.599 0.271 1.00 18.26 280 HIS A CA 1
ATOM 1955 C C . HIS A 1 280 ? -4.219 11.328 0.892 1.00 18.37 280 HIS A C 1
ATOM 1956 O O . HIS A 1 280 ? -3.729 10.957 1.963 1.00 18.26 280 HIS A O 1
ATOM 1963 N N . GLY A 1 281 ? -3.762 12.416 0.259 1.00 17.37 281 GLY A N 1
ATOM 1964 C CA . GLY A 1 281 ? -2.673 13.199 0.839 1.00 17.14 281 GLY A CA 1
ATOM 1965 C C . GLY A 1 281 ? -2.969 13.682 2.258 1.00 17.21 281 GLY A C 1
ATOM 1966 O O . GLY A 1 281 ? -2.050 13.849 3.062 1.00 18.17 281 GLY A O 1
ATOM 1967 N N . GLY A 1 282 ? -4.245 13.971 2.564 1.00 16.10 282 GLY A N 1
ATOM 1968 C CA . GLY A 1 282 ? -4.597 14.496 3.874 1.00 16.81 282 GLY A CA 1
ATOM 1969 C C . GLY A 1 282 ? -4.626 13.428 4.966 1.00 17.77 282 GLY A C 1
ATOM 1970 O O . GLY A 1 282 ? -4.796 13.755 6.148 1.00 18.92 282 GLY A O 1
ATOM 1971 N N . ASP A 1 283 ? -4.437 12.150 4.590 1.00 18.15 283 ASP A N 1
ATOM 1972 C CA . ASP A 1 283 ? -4.568 11.057 5.539 1.00 18.63 283 ASP A CA 1
ATOM 1973 C C . ASP A 1 283 ? -3.273 10.784 6.305 1.00 20.32 283 ASP A C 1
ATOM 1974 O O . ASP A 1 283 ? -2.193 11.269 5.973 1.00 18.56 283 ASP A O 1
ATOM 1979 N N . ASN A 1 284 ? -3.419 9.983 7.368 1.00 21.63 284 ASN A N 1
ATOM 1980 C CA . ASN A 1 284 ? -2.299 9.489 8.148 1.00 21.84 284 ASN A CA 1
ATOM 1981 C C . ASN A 1 284 ? -1.459 8.526 7.308 1.00 19.89 284 ASN A C 1
ATOM 1982 O O . ASN A 1 284 ? -1.935 7.965 6.330 1.00 19.80 284 ASN A O 1
ATOM 1987 N N . TRP A 1 285 ? -0.176 8.360 7.687 1.00 20.53 285 TRP A N 1
ATOM 1988 C CA . TRP A 1 285 ? 0.776 7.568 6.907 1.00 20.36 285 TRP A CA 1
ATOM 1989 C C . TRP A 1 285 ? 0.341 6.106 6.748 1.00 19.45 285 TRP A C 1
ATOM 1990 O O . TRP A 1 285 ? 0.717 5.458 5.795 1.00 17.08 285 TRP A O 1
ATOM 2001 N N . THR A 1 286 ? -0.486 5.580 7.656 1.00 22.81 286 THR A N 1
ATOM 2002 C CA . THR A 1 286 ? -0.947 4.190 7.571 1.00 22.58 286 THR A CA 1
ATOM 2003 C C . THR A 1 286 ? -1.683 3.938 6.258 1.00 21.58 286 THR A C 1
ATOM 2004 O O . THR A 1 286 ? -1.748 2.814 5.791 1.00 19.02 286 THR A O 1
ATOM 2008 N N . ARG A 1 287 ? -2.194 5.004 5.630 1.00 21.42 287 ARG A N 1
ATOM 2009 C CA . ARG A 1 287 ? -2.902 4.911 4.362 1.00 20.78 287 ARG A CA 1
ATOM 2010 C C . ARG A 1 287 ? -2.045 4.351 3.229 1.00 19.20 287 ARG A C 1
ATOM 2011 O O . ARG A 1 287 ? -2.578 3.884 2.222 1.00 18.22 287 ARG A O 1
ATOM 2019 N N . ILE A 1 288 ? -0.716 4.407 3.346 1.00 16.49 288 ILE A N 1
ATOM 2020 C CA . ILE A 1 288 ? 0.123 3.922 2.270 1.00 16.06 288 ILE A CA 1
ATOM 2021 C C . ILE A 1 288 ? -0.080 2.415 2.058 1.00 15.10 288 ILE A C 1
ATOM 2022 O O . ILE A 1 288 ? 0.246 1.931 0.986 1.00 16.58 288 ILE A O 1
ATOM 2027 N N . ILE A 1 289 ? -0.631 1.706 3.050 1.00 17.74 289 ILE A N 1
ATOM 2028 C CA . ILE A 1 289 ? -0.836 0.261 2.973 1.00 19.24 289 ILE A CA 1
ATOM 2029 C C . ILE A 1 289 ? -1.774 -0.103 1.818 1.00 19.43 289 ILE A C 1
ATOM 2030 O O . ILE A 1 289 ? -1.666 -1.186 1.243 1.00 20.33 289 ILE A O 1
ATOM 2035 N N . ASP A 1 290 ? -2.688 0.793 1.438 1.00 19.39 290 ASP A N 1
ATOM 2036 C CA . ASP A 1 290 ? -3.617 0.492 0.364 1.00 19.60 290 ASP A CA 1
ATOM 2037 C C . ASP A 1 290 ? -2.900 0.330 -0.974 1.00 18.95 290 ASP A C 1
ATOM 2038 O O . ASP A 1 290 ? -3.146 -0.634 -1.692 1.00 20.73 290 ASP A O 1
ATOM 2043 N N . GLY A 1 291 ? -2.002 1.252 -1.324 1.00 18.66 291 GLY A N 1
ATOM 2044 C CA . GLY A 1 291 ? -1.195 1.119 -2.529 1.00 18.11 291 GLY A CA 1
ATOM 2045 C C . GLY A 1 291 ? -0.234 -0.070 -2.457 1.00 18.37 291 GLY A C 1
ATOM 2046 O O . GLY A 1 291 ? 0.072 -0.709 -3.471 1.00 19.95 291 GLY A O 1
ATOM 2047 N N . ILE A 1 292 ? 0.267 -0.359 -1.254 1.00 16.58 292 ILE A N 1
ATOM 2048 C CA . ILE A 1 292 ? 1.172 -1.492 -1.107 1.00 17.20 292 ILE A CA 1
ATOM 2049 C C . ILE A 1 292 ? 0.433 -2.788 -1.457 1.00 19.11 292 ILE A C 1
ATOM 2050 O O . ILE A 1 292 ? 0.991 -3.654 -2.118 1.00 18.92 292 ILE A O 1
ATOM 2055 N N . ARG A 1 293 ? -0.833 -2.883 -1.036 1.00 21.64 293 ARG A N 1
ATOM 2056 C CA . ARG A 1 293 ? -1.644 -4.074 -1.249 1.00 24.02 293 ARG A CA 1
ATOM 2057 C C . ARG A 1 293 ? -2.048 -4.213 -2.716 1.00 26.61 293 ARG A C 1
ATOM 2058 O O . ARG A 1 293 ? -2.320 -5.325 -3.177 1.00 28.43 293 ARG A O 1
ATOM 2066 N N . SER A 1 294 ? -2.093 -3.092 -3.441 1.00 28.00 294 SER A N 1
ATOM 2067 C CA . SER A 1 294 ? -2.580 -3.056 -4.812 1.00 28.91 294 SER A CA 1
ATOM 2068 C C . SER A 1 294 ? -1.594 -2.332 -5.712 1.00 30.84 294 SER A C 1
ATOM 2069 O O . SER A 1 294 ? -1.857 -1.205 -6.130 1.00 31.38 294 SER A O 1
ATOM 2072 N N . PRO A 1 295 ? -0.434 -2.942 -6.051 1.00 30.46 295 PRO A N 1
ATOM 2073 C CA . PRO A 1 295 ? 0.529 -2.319 -6.962 1.00 31.66 295 PRO A CA 1
ATOM 2074 C C . PRO A 1 295 ? -0.068 -2.108 -8.363 1.00 35.29 295 PRO A C 1
ATOM 2075 O O . PRO A 1 295 ? -0.886 -2.911 -8.727 1.00 34.32 295 PRO A O 1
ATOM 2079 N N . ASP B 1 5 ? 12.627 33.682 30.278 1.00 62.05 5 ASP B N 1
ATOM 2080 C CA . ASP B 1 5 ? 13.361 34.449 29.234 1.00 63.96 5 ASP B CA 1
ATOM 2081 C C . ASP B 1 5 ? 12.460 35.588 28.751 1.00 68.75 5 ASP B C 1
ATOM 2082 O O . ASP B 1 5 ? 12.839 36.756 28.853 1.00 78.91 5 ASP B O 1
ATOM 2087 N N . ARG B 1 6 ? 11.280 35.236 28.216 1.00 57.36 6 ARG B N 1
ATOM 2088 C CA . ARG B 1 6 ? 10.239 36.190 27.861 1.00 51.01 6 ARG B CA 1
ATOM 2089 C C . ARG B 1 6 ? 10.584 37.000 26.604 1.00 44.71 6 ARG B C 1
ATOM 2090 O O . ARG B 1 6 ? 9.821 37.897 26.270 1.00 45.19 6 ARG B O 1
ATOM 2092 N N . THR B 1 7 ? 11.663 36.652 25.873 1.00 43.65 7 THR B N 1
ATOM 2093 C CA . THR B 1 7 ? 11.955 37.204 24.552 1.00 41.39 7 THR B CA 1
ATOM 2094 C C . THR B 1 7 ? 10.765 37.008 23.615 1.00 36.08 7 THR B C 1
ATOM 2095 O O . THR B 1 7 ? 10.234 35.910 23.559 1.00 36.16 7 THR B O 1
ATOM 2099 N N . PRO B 1 8 ? 10.306 38.020 22.846 1.00 33.79 8 PRO B N 1
ATOM 2100 C CA . PRO B 1 8 ? 9.226 37.802 21.882 1.00 29.48 8 PRO B CA 1
ATOM 2101 C C . PRO B 1 8 ? 9.694 36.916 20.730 1.00 25.71 8 PRO B C 1
ATOM 2102 O O . PRO B 1 8 ? 10.815 37.061 20.254 1.00 25.08 8 PRO B O 1
ATOM 2106 N N . VAL B 1 9 ? 8.802 36.024 20.313 1.00 21.57 9 VAL B N 1
ATOM 2107 C CA . VAL B 1 9 ? 9.102 35.068 19.221 1.00 21.81 9 VAL B CA 1
ATOM 2108 C C . VAL B 1 9 ? 7.979 35.097 18.183 1.00 19.19 9 VAL B C 1
ATOM 2109 O O . VAL B 1 9 ? 6.819 35.203 18.561 1.00 17.29 9 VAL B O 1
ATOM 2113 N N . THR B 1 10 ? 8.359 35.016 16.916 1.00 18.79 10 THR B N 1
ATOM 2114 C CA . THR B 1 10 ? 7.369 34.901 15.821 1.00 17.76 10 THR B CA 1
ATOM 2115 C C . THR B 1 10 ? 7.455 33.484 15.250 1.00 18.08 10 THR B C 1
ATOM 2116 O O . THR B 1 10 ? 8.560 32.989 15.033 1.00 15.66 10 THR B O 1
ATOM 2120 N N . LEU B 1 11 ? 6.295 32.874 15.067 1.00 16.36 11 LEU B N 1
ATOM 2121 C CA . LEU B 1 11 ? 6.244 31.517 14.477 1.00 18.00 11 LEU B CA 1
ATOM 2122 C C . LEU B 1 11 ? 5.282 31.534 13.293 1.00 16.26 11 LEU B C 1
ATOM 2123 O O . LEU B 1 11 ? 4.154 31.980 13.471 1.00 15.86 11 LEU B O 1
ATOM 2128 N N . ILE B 1 12 ? 5.782 31.102 12.144 1.00 14.60 12 ILE B N 1
ATOM 2129 C CA . ILE B 1 12 ? 4.993 31.040 10.889 1.00 13.74 12 ILE B CA 1
ATOM 2130 C C . ILE B 1 12 ? 4.831 29.569 10.515 1.00 14.76 12 ILE B C 1
ATOM 2131 O O . ILE B 1 12 ? 5.833 28.862 10.443 1.00 14.61 12 ILE B O 1
ATOM 2136 N N . GLY B 1 13 ? 3.601 29.164 10.285 1.00 13.18 13 GLY B N 1
ATOM 2137 C CA . GLY B 1 13 ? 3.252 27.808 9.948 1.00 13.49 13 GLY B CA 1
ATOM 2138 C C . GLY B 1 13 ? 2.595 27.121 11.129 1.00 15.90 13 GLY B C 1
ATOM 2139 O O . GLY B 1 13 ? 3.275 26.820 12.103 1.00 17.35 13 GLY B O 1
ATOM 2140 N N . LEU B 1 14 ? 1.284 26.903 11.023 1.00 15.51 14 LEU B N 1
ATOM 2141 C CA . LEU B 1 14 ? 0.519 26.367 12.119 1.00 15.69 14 LEU B CA 1
ATOM 2142 C C . LEU B 1 14 ? -0.085 25.014 11.754 1.00 15.65 14 LEU B C 1
ATOM 2143 O O . LEU B 1 14 ? -1.261 24.741 11.995 1.00 16.07 14 LEU B O 1
ATOM 2148 N N . GLY B 1 15 ? 0.758 24.129 11.208 1.00 15.87 15 GLY B N 1
ATOM 2149 C CA . GLY B 1 15 ? 0.438 22.723 11.236 1.00 14.84 15 GLY B CA 1
ATOM 2150 C C . GLY B 1 15 ? 0.564 22.211 12.665 1.00 15.51 15 GLY B C 1
ATOM 2151 O O . GLY B 1 15 ? 0.758 23.006 13.578 1.00 15.10 15 GLY B O 1
ATOM 2152 N N . PRO B 1 16 ? 0.496 20.880 12.892 1.00 15.27 16 PRO B N 1
ATOM 2153 C CA . PRO B 1 16 ? 0.559 20.354 14.249 1.00 15.04 16 PRO B CA 1
ATOM 2154 C C . PRO B 1 16 ? 1.846 20.740 14.976 1.00 15.36 16 PRO B C 1
ATOM 2155 O O . PRO B 1 16 ? 1.814 21.006 16.193 1.00 16.70 16 PRO B O 1
ATOM 2159 N N . MET B 1 17 ? 2.976 20.818 14.253 1.00 14.18 17 MET B N 1
ATOM 2160 C CA . MET B 1 17 ? 4.235 21.131 14.909 1.00 15.12 17 MET B CA 1
ATOM 2161 C C . MET B 1 17 ? 4.271 22.618 15.283 1.00 15.39 17 MET B C 1
ATOM 2162 O O . MET B 1 17 ? 4.586 22.966 16.414 1.00 14.03 17 MET B O 1
ATOM 2167 N N . GLY B 1 18 ? 3.921 23.518 14.356 1.00 13.11 18 GLY B N 1
ATOM 2168 C CA . GLY B 1 18 ? 3.901 24.925 14.721 1.00 13.99 18 GLY B CA 1
ATOM 2169 C C . GLY B 1 18 ? 2.953 25.216 15.898 1.00 15.07 18 GLY B C 1
ATOM 2170 O O . GLY B 1 18 ? 3.274 26.023 16.776 1.00 15.53 18 GLY B O 1
ATOM 2171 N N . GLN B 1 19 ? 1.803 24.537 15.923 1.00 14.75 19 GLN B N 1
ATOM 2172 C CA . GLN B 1 19 ? 0.842 24.721 16.989 1.00 15.96 19 GLN B CA 1
ATOM 2173 C C . GLN B 1 19 ? 1.452 24.265 18.303 1.00 14.92 19 GLN B C 1
ATOM 2174 O O . GLN B 1 19 ? 1.336 24.972 19.303 1.00 19.18 19 GLN B O 1
ATOM 2180 N N . ALA B 1 20 ? 2.099 23.095 18.309 1.00 15.21 20 ALA B N 1
ATOM 2181 C CA . ALA B 1 20 ? 2.707 22.600 19.544 1.00 16.36 20 ALA B CA 1
ATOM 2182 C C . ALA B 1 20 ? 3.852 23.493 20.009 1.00 17.51 20 ALA B C 1
ATOM 2183 O O . ALA B 1 20 ? 4.026 23.721 21.204 1.00 18.67 20 ALA B O 1
ATOM 2185 N N . MET B 1 21 ? 4.677 23.947 19.069 1.00 17.15 21 MET B N 1
ATOM 2186 C CA . MET B 1 21 ? 5.808 24.778 19.429 1.00 17.84 21 MET B CA 1
ATOM 2187 C C . MET B 1 21 ? 5.330 26.133 19.954 1.00 18.44 21 MET B C 1
ATOM 2188 O O . MET B 1 21 ? 5.867 26.641 20.937 1.00 17.98 21 MET B O 1
ATOM 2193 N N . THR B 1 22 ? 4.278 26.688 19.346 1.00 18.01 22 THR B N 1
ATOM 2194 C CA . THR B 1 22 ? 3.683 27.932 19.823 1.00 17.24 22 THR B CA 1
ATOM 2195 C C . THR B 1 22 ? 3.238 27.755 21.278 1.00 18.24 22 THR B C 1
ATOM 2196 O O . THR B 1 22 ? 3.552 28.579 22.131 1.00 19.16 22 THR B O 1
ATOM 2200 N N . ARG B 1 23 ? 2.513 26.666 21.561 1.00 19.15 23 ARG B N 1
ATOM 2201 C CA . ARG B 1 23 ? 1.973 26.449 22.894 1.00 20.95 23 ARG B CA 1
ATOM 2202 C C . ARG B 1 23 ? 3.100 26.276 23.912 1.00 22.14 23 ARG B C 1
ATOM 2203 O O . ARG B 1 23 ? 2.988 26.781 25.028 1.00 22.92 23 ARG B O 1
ATOM 2211 N N . ALA B 1 24 ? 4.150 25.520 23.552 1.00 21.53 24 ALA B N 1
ATOM 2212 C CA . ALA B 1 24 ? 5.298 25.345 24.428 1.00 21.74 24 ALA B CA 1
ATOM 2213 C C . ALA B 1 24 ? 5.940 26.694 24.745 1.00 21.34 24 ALA B C 1
ATOM 2214 O O . ALA B 1 24 ? 6.330 26.925 25.883 1.00 21.77 24 ALA B O 1
ATOM 2216 N N . LEU B 1 25 ? 6.049 27.568 23.739 1.00 19.54 25 LEU B N 1
ATOM 2217 C CA . LEU B 1 25 ? 6.696 28.850 23.913 1.00 20.08 25 LEU B CA 1
ATOM 2218 C C . LEU B 1 25 ? 5.842 29.744 24.804 1.00 22.31 25 LEU B C 1
ATOM 2219 O O . LEU B 1 25 ? 6.394 30.415 25.664 1.00 20.95 25 LEU B O 1
ATOM 2224 N N . LEU B 1 26 ? 4.515 29.725 24.614 1.00 24.34 26 LEU B N 1
ATOM 2225 C CA . LEU B 1 26 ? 3.600 30.499 25.458 1.00 25.70 26 LEU B CA 1
ATOM 2226 C C . LEU B 1 26 ? 3.665 30.022 26.911 1.00 27.11 26 LEU B C 1
ATOM 2227 O O . LEU B 1 26 ? 3.673 30.830 27.831 1.00 25.65 26 LEU B O 1
ATOM 2232 N N . ALA B 1 27 ? 3.705 28.696 27.101 1.00 25.22 27 ALA B N 1
ATOM 2233 C CA . ALA B 1 27 ? 3.712 28.088 28.422 1.00 27.71 27 ALA B CA 1
ATOM 2234 C C . ALA B 1 27 ? 4.972 28.509 29.173 1.00 27.46 27 ALA B C 1
ATOM 2235 O O . ALA B 1 27 ? 4.948 28.657 30.382 1.00 29.29 27 ALA B O 1
ATOM 2237 N N . ALA B 1 28 ? 6.060 28.731 28.440 1.00 26.65 28 ALA B N 1
ATOM 2238 C CA . ALA B 1 28 ? 7.332 29.070 29.047 1.00 27.84 28 ALA B CA 1
ATOM 2239 C C . ALA B 1 28 ? 7.448 30.578 29.253 1.00 28.56 28 ALA B C 1
ATOM 2240 O O . ALA B 1 28 ? 8.487 31.053 29.683 1.00 30.97 28 ALA B O 1
ATOM 2242 N N . GLY B 1 29 ? 6.398 31.337 28.907 1.00 30.20 29 GLY B N 1
ATOM 2243 C CA . GLY B 1 29 ? 6.354 32.763 29.203 1.00 27.73 29 GLY B CA 1
ATOM 2244 C C . GLY B 1 29 ? 6.776 33.675 28.052 1.00 28.05 29 GLY B C 1
ATOM 2245 O O . GLY B 1 29 ? 6.861 34.878 28.249 1.00 27.29 29 GLY B O 1
ATOM 2246 N N . HIS B 1 30 ? 7.006 33.134 26.844 1.00 26.10 30 HIS B N 1
ATOM 2247 C CA . HIS B 1 30 ? 7.350 33.960 25.696 1.00 25.85 30 HIS B CA 1
ATOM 2248 C C . HIS B 1 30 ? 6.081 34.502 25.051 1.00 24.60 30 HIS B C 1
ATOM 2249 O O . HIS B 1 30 ? 5.149 33.742 24.810 1.00 26.15 30 HIS B O 1
ATOM 2256 N N . PRO B 1 31 ? 6.019 35.809 24.713 1.00 24.61 31 PRO B N 1
ATOM 2257 C CA . PRO B 1 31 ? 4.968 36.320 23.838 1.00 24.25 31 PRO B CA 1
ATOM 2258 C C . PRO B 1 31 ? 5.246 35.769 22.441 1.00 22.90 31 PRO B C 1
ATOM 2259 O O . PRO B 1 31 ? 6.377 35.853 21.960 1.00 22.56 31 PRO B O 1
ATOM 2263 N N . VAL B 1 32 ? 4.213 35.168 21.829 1.00 23.50 32 VAL B N 1
ATOM 2264 C CA . VAL B 1 32 ? 4.335 34.541 20.527 1.00 21.11 32 VAL B CA 1
ATOM 2265 C C . VAL B 1 32 ? 3.364 35.214 19.561 1.00 20.75 32 VAL B C 1
ATOM 2266 O O . VAL B 1 32 ? 2.147 35.202 19.781 1.00 22.24 32 VAL B O 1
ATOM 2270 N N . THR B 1 33 ? 3.941 35.712 18.468 1.00 17.97 33 THR B N 1
ATOM 2271 C CA . THR B 1 33 ? 3.163 36.292 17.352 1.00 17.29 33 THR B CA 1
ATOM 2272 C C . THR B 1 33 ? 3.189 35.269 16.208 1.00 16.86 33 THR B C 1
ATOM 2273 O O . THR B 1 33 ? 4.255 34.822 15.841 1.00 16.72 33 THR B O 1
ATOM 2277 N N . VAL B 1 34 ? 2.020 34.920 15.678 1.00 16.59 34 VAL B N 1
ATOM 2278 C CA . VAL B 1 34 ? 1.903 33.881 14.666 1.00 15.82 34 VAL B CA 1
ATOM 2279 C C . VAL B 1 34 ? 1.340 34.467 13.378 1.00 15.30 34 VAL B C 1
ATOM 2280 O O . VAL B 1 34 ? 0.663 35.501 13.375 1.00 15.73 34 VAL B O 1
ATOM 2284 N N . TRP B 1 35 ? 1.710 33.821 12.264 1.00 15.84 35 TRP B N 1
ATOM 2285 C CA . TRP B 1 35 ? 1.058 34.051 10.984 1.00 16.35 35 TRP B CA 1
ATOM 2286 C C . TRP B 1 35 ? 0.929 32.711 10.270 1.00 17.23 35 TRP B C 1
ATOM 2287 O O . TRP B 1 35 ? 1.797 31.853 10.385 1.00 16.17 35 TRP B O 1
ATOM 2298 N N . ASN B 1 36 ? -0.154 32.554 9.515 1.00 17.14 36 ASN B N 1
ATOM 2299 C CA . ASN B 1 36 ? -0.396 31.322 8.788 1.00 16.12 36 ASN B CA 1
ATOM 2300 C C . ASN B 1 36 ? -1.102 31.650 7.471 1.00 16.26 36 ASN B C 1
ATOM 2301 O O . ASN B 1 36 ? -1.875 32.605 7.392 1.00 15.81 36 ASN B O 1
ATOM 2306 N N . ARG B 1 37 ? -0.773 30.906 6.419 1.00 15.45 37 ARG B N 1
ATOM 2307 C CA . ARG B 1 37 ? -1.464 31.039 5.152 1.00 16.56 37 ARG B CA 1
ATOM 2308 C C . ARG B 1 37 ? -2.978 30.971 5.371 1.00 17.22 37 ARG B C 1
ATOM 2309 O O . ARG B 1 37 ? -3.708 31.716 4.718 1.00 18.43 37 ARG B O 1
ATOM 2317 N N . THR B 1 38 ? -3.419 30.123 6.308 1.00 17.80 38 THR B N 1
ATOM 2318 C CA . THR B 1 38 ? -4.828 29.938 6.649 1.00 17.65 38 THR B CA 1
ATOM 2319 C C . THR B 1 38 ? -5.060 30.485 8.051 1.00 17.63 38 THR B C 1
ATOM 2320 O O . THR B 1 38 ? -4.836 29.796 9.056 1.00 16.96 38 THR B O 1
ATOM 2324 N N . PRO B 1 39 ? -5.486 31.760 8.189 1.00 17.89 39 PRO B N 1
ATOM 2325 C CA . PRO B 1 39 ? -5.616 32.389 9.508 1.00 20.12 39 PRO B CA 1
ATOM 2326 C C . PRO B 1 39 ? -6.552 31.695 10.483 1.00 19.32 39 PRO B C 1
ATOM 2327 O O . PRO B 1 39 ? -6.312 31.750 11.678 1.00 22.29 39 PRO B O 1
ATOM 2331 N N . ALA B 1 40 ? -7.614 31.046 9.973 1.00 22.64 40 ALA B N 1
ATOM 2332 C CA . ALA B 1 40 ? -8.556 30.322 10.815 1.00 22.28 40 ALA B CA 1
ATOM 2333 C C . ALA B 1 40 ? -7.854 29.254 11.648 1.00 22.89 40 ALA B C 1
ATOM 2334 O O . ALA B 1 40 ? -8.264 28.969 12.765 1.00 23.29 40 ALA B O 1
ATOM 2336 N N . ARG B 1 41 ? -6.757 28.692 11.125 1.00 22.82 41 ARG B N 1
ATOM 2337 C CA . ARG B 1 41 ? -6.055 27.630 11.827 1.00 21.58 41 ARG B CA 1
ATOM 2338 C C . ARG B 1 41 ? -5.383 28.130 13.109 1.00 23.47 41 ARG B C 1
ATOM 2339 O O . ARG B 1 41 ? -5.011 27.316 13.960 1.00 21.13 41 ARG B O 1
ATOM 2347 N N . ALA B 1 42 ? -5.234 29.467 13.254 1.00 22.28 42 ALA B N 1
ATOM 2348 C CA . ALA B 1 42 ? -4.613 30.062 14.425 1.00 22.72 42 ALA B CA 1
ATOM 2349 C C . ALA B 1 42 ? -5.575 30.249 15.604 1.00 23.40 42 ALA B C 1
ATOM 2350 O O . ALA B 1 42 ? -5.128 30.677 16.666 1.00 21.76 42 ALA B O 1
ATOM 2352 N N . ALA B 1 43 ? -6.867 29.925 15.450 1.00 25.65 43 ALA B N 1
ATOM 2353 C CA . ALA B 1 43 ? -7.851 30.253 16.482 1.00 26.20 43 ALA B CA 1
ATOM 2354 C C . ALA B 1 43 ? -7.471 29.626 17.822 1.00 25.28 43 ALA B C 1
ATOM 2355 O O . ALA B 1 43 ? -7.579 30.275 18.856 1.00 27.07 43 ALA B O 1
ATOM 2357 N N . GLY B 1 44 ? -7.063 28.346 17.783 1.00 24.30 44 GLY B N 1
ATOM 2358 C CA . GLY B 1 44 ? -6.625 27.615 18.958 1.00 24.23 44 GLY B CA 1
ATOM 2359 C C . GLY B 1 44 ? -5.444 28.264 19.678 1.00 23.17 44 GLY B C 1
ATOM 2360 O O . GLY B 1 44 ? -5.486 28.467 20.890 1.00 25.38 44 GLY B O 1
ATOM 2361 N N . VAL B 1 45 ? -4.364 28.579 18.957 1.00 20.78 45 VAL B N 1
ATOM 2362 C CA . VAL B 1 45 ? -3.195 29.125 19.633 1.00 20.70 45 VAL B CA 1
ATOM 2363 C C . VAL B 1 45 ? -3.481 30.547 20.128 1.00 20.58 45 VAL B C 1
ATOM 2364 O O . VAL B 1 45 ? -2.948 30.951 21.154 1.00 21.51 45 VAL B O 1
ATOM 2368 N N . VAL B 1 46 ? -4.345 31.295 19.428 1.00 24.08 46 VAL B N 1
ATOM 2369 C CA . VAL B 1 46 ? -4.692 32.638 19.882 1.00 26.73 46 VAL B CA 1
ATOM 2370 C C . VAL B 1 46 ? -5.492 32.544 21.177 1.00 24.88 46 VAL B C 1
ATOM 2371 O O . VAL B 1 46 ? -5.257 33.317 22.103 1.00 24.39 46 VAL B O 1
ATOM 2375 N N . ALA B 1 47 ? -6.417 31.582 21.253 1.00 28.03 47 ALA B N 1
ATOM 2376 C CA . ALA B 1 47 ? -7.144 31.349 22.497 1.00 28.09 47 ALA B CA 1
ATOM 2377 C C . ALA B 1 47 ? -6.179 31.023 23.633 1.00 26.58 47 ALA B C 1
ATOM 2378 O O . ALA B 1 47 ? -6.473 31.312 24.780 1.00 32.35 47 ALA B O 1
ATOM 2380 N N . ASP B 1 48 ? -5.030 30.408 23.324 1.00 27.07 48 ASP B N 1
ATOM 2381 C CA . ASP B 1 48 ? -4.051 30.038 24.339 1.00 28.68 48 ASP B CA 1
ATOM 2382 C C . ASP B 1 48 ? -3.044 31.160 24.600 1.00 27.71 48 ASP B C 1
ATOM 2383 O O . ASP B 1 48 ? -2.158 30.969 25.432 1.00 28.15 48 ASP B O 1
ATOM 2388 N N . GLY B 1 49 ? -3.166 32.309 23.908 1.00 26.31 49 GLY B N 1
ATOM 2389 C CA . GLY B 1 49 ? -2.386 33.500 24.220 1.00 24.43 49 GLY B CA 1
ATOM 2390 C C . GLY B 1 49 ? -1.544 34.045 23.061 1.00 23.88 49 GLY B C 1
ATOM 2391 O O . GLY B 1 49 ? -0.910 35.090 23.191 1.00 20.39 49 GLY B O 1
ATOM 2392 N N . ALA B 1 50 ? -1.535 33.357 21.914 1.00 25.03 50 ALA B N 1
ATOM 2393 C CA . ALA B 1 50 ? -0.763 33.841 20.781 1.00 23.64 50 ALA B CA 1
ATOM 2394 C C . ALA B 1 50 ? -1.448 35.068 20.181 1.00 23.38 50 ALA B C 1
ATOM 2395 O O . ALA B 1 50 ? -2.671 35.204 20.295 1.00 23.24 50 ALA B O 1
ATOM 2397 N N . VAL B 1 51 ? -0.641 35.941 19.548 1.00 21.00 51 VAL B N 1
ATOM 2398 C CA . VAL B 1 51 ? -1.151 37.104 18.844 1.00 21.37 51 VAL B CA 1
ATOM 2399 C C . VAL B 1 51 ? -1.099 36.809 17.353 1.00 19.08 51 VAL B C 1
ATOM 2400 O O . VAL B 1 51 ? -0.035 36.476 16.806 1.00 18.31 51 VAL B O 1
ATOM 2404 N N . LEU B 1 52 ? -2.241 36.989 16.693 1.00 18.05 52 LEU B N 1
ATOM 2405 C CA . LEU B 1 52 ? -2.289 36.727 15.264 1.00 18.29 52 LEU B CA 1
ATOM 2406 C C . LEU B 1 52 ? -1.920 37.993 14.504 1.00 18.39 52 LEU B C 1
ATOM 2407 O O . LEU B 1 52 ? -2.623 38.993 14.576 1.00 19.05 52 LEU B O 1
ATOM 2412 N N . ALA B 1 53 ? -0.812 37.950 13.768 1.00 18.43 53 ALA B N 1
ATOM 2413 C CA . ALA B 1 53 ? -0.414 39.048 12.919 1.00 17.37 53 ALA B CA 1
ATOM 2414 C C . ALA B 1 53 ? -1.290 39.009 11.678 1.00 18.32 53 ALA B C 1
ATOM 2415 O O . ALA B 1 53 ? -1.657 37.927 11.217 1.00 17.57 53 ALA B O 1
ATOM 2417 N N . ALA B 1 54 ? -1.643 40.191 11.167 1.00 18.23 54 ALA B N 1
ATOM 2418 C CA . ALA B 1 54 ? -2.503 40.309 10.002 1.00 19.04 54 ALA B CA 1
ATOM 2419 C C . ALA B 1 54 ? -1.747 40.012 8.717 1.00 18.46 54 ALA B C 1
ATOM 2420 O O . ALA B 1 54 ? -2.345 39.636 7.718 1.00 19.37 54 ALA B O 1
ATOM 2422 N N . SER B 1 55 ? -0.445 40.309 8.697 1.00 19.79 55 SER B N 1
ATOM 2423 C CA . SER B 1 55 ? 0.346 40.180 7.481 1.00 20.36 55 SER B CA 1
ATOM 2424 C C . SER B 1 55 ? 1.699 39.553 7.815 1.00 19.12 55 SER B C 1
ATOM 2425 O O . SER B 1 55 ? 2.143 39.618 8.961 1.00 18.58 55 SER B O 1
ATOM 2428 N N . PRO B 1 56 ? 2.420 38.961 6.845 1.00 21.82 56 PRO B N 1
ATOM 2429 C CA . PRO B 1 56 ? 3.772 38.439 7.122 1.00 22.22 56 PRO B CA 1
ATOM 2430 C C . PRO B 1 56 ? 4.777 39.483 7.628 1.00 20.54 56 PRO B C 1
ATOM 2431 O O . PRO B 1 56 ? 5.613 39.218 8.498 1.00 20.18 56 PRO B O 1
ATOM 2435 N N . VAL B 1 57 ? 4.696 40.691 7.067 1.00 20.94 57 VAL B N 1
ATOM 2436 C CA . VAL B 1 57 ? 5.557 41.789 7.474 1.00 19.88 57 VAL B CA 1
ATOM 2437 C C . VAL B 1 57 ? 5.339 42.084 8.950 1.00 19.15 57 VAL B C 1
ATOM 2438 O O . VAL B 1 57 ? 6.288 42.295 9.686 1.00 20.12 57 VAL B O 1
ATOM 2442 N N . GLU B 1 58 ? 4.076 42.190 9.369 1.00 18.80 58 GLU B N 1
ATOM 2443 C CA . GLU B 1 58 ? 3.773 42.471 10.765 1.00 19.76 58 GLU B CA 1
ATOM 2444 C C . GLU B 1 58 ? 4.337 41.362 11.650 1.00 17.92 58 GLU B C 1
ATOM 2445 O O . GLU B 1 58 ? 4.846 41.644 12.725 1.00 19.38 58 GLU B O 1
ATOM 2451 N N . ALA B 1 59 ? 4.221 40.108 11.225 1.00 19.17 59 ALA B N 1
ATOM 2452 C CA . ALA B 1 59 ? 4.734 38.966 12.010 1.00 17.56 59 ALA B CA 1
ATOM 2453 C C . ALA B 1 59 ? 6.263 39.074 12.154 1.00 17.80 59 ALA B C 1
ATOM 2454 O O . ALA B 1 59 ? 6.760 38.963 13.253 1.00 17.55 59 ALA B O 1
ATOM 2456 N N . VAL B 1 60 ? 6.931 39.328 11.041 1.00 16.68 60 VAL B N 1
ATOM 2457 C CA . VAL B 1 60 ? 8.418 39.405 11.064 1.00 19.29 60 VAL B CA 1
ATOM 2458 C C . VAL B 1 60 ? 8.844 40.557 11.980 1.00 18.91 60 VAL B C 1
ATOM 2459 O O . VAL B 1 60 ? 9.820 40.401 12.700 1.00 19.00 60 VAL B O 1
ATOM 2463 N N . GLU B 1 61 ? 8.115 41.663 11.938 1.00 18.01 61 GLU B N 1
ATOM 2464 C CA . GLU B 1 61 ? 8.548 42.830 12.675 1.00 19.54 61 GLU B CA 1
ATOM 2465 C C . GLU B 1 61 ? 8.240 42.730 14.166 1.00 19.98 61 GLU B C 1
ATOM 2466 O O . GLU B 1 61 ? 8.709 43.580 14.914 1.00 18.42 61 GLU B O 1
ATOM 2472 N N . ALA B 1 62 ? 7.530 41.684 14.586 1.00 19.60 62 ALA B N 1
ATOM 2473 C CA . ALA B 1 62 ? 7.122 41.578 16.010 1.00 23.47 62 ALA B CA 1
ATOM 2474 C C . ALA B 1 62 ? 8.318 41.202 16.903 1.00 28.67 62 ALA B C 1
ATOM 2475 O O . ALA B 1 62 ? 8.296 41.531 18.082 1.00 33.86 62 ALA B O 1
ATOM 2477 N N . GLY B 1 63 ? 9.319 40.531 16.344 1.00 31.27 63 GLY B N 1
ATOM 2478 C CA . GLY B 1 63 ? 10.471 40.115 17.161 1.00 33.48 63 GLY B CA 1
ATOM 2479 C C . GLY B 1 63 ? 11.783 39.869 16.437 1.00 30.20 63 GLY B C 1
ATOM 2480 O O . GLY B 1 63 ? 11.843 40.030 15.215 1.00 27.38 63 GLY B O 1
ATOM 2481 N N . ASP B 1 64 ? 12.799 39.458 17.183 1.00 25.09 64 ASP B N 1
ATOM 2482 C CA . ASP B 1 64 ? 14.129 39.252 16.640 1.00 23.75 64 ASP B CA 1
ATOM 2483 C C . ASP B 1 64 ? 14.307 37.799 16.203 1.00 22.09 64 ASP B C 1
ATOM 2484 O O . ASP B 1 64 ? 15.328 37.470 15.620 1.00 22.08 64 ASP B O 1
ATOM 2486 N N . LEU B 1 65 ? 13.355 36.947 16.582 1.00 19.99 65 LEU B N 1
ATOM 2487 C CA . LEU B 1 65 ? 13.425 35.507 16.238 1.00 20.36 65 LEU B CA 1
ATOM 2488 C C . LEU B 1 65 ? 12.190 35.076 15.441 1.00 18.41 65 LEU B C 1
ATOM 2489 O O . LEU B 1 65 ? 11.092 35.212 15.949 1.00 16.68 65 LEU B O 1
ATOM 2494 N N . VAL B 1 66 ? 12.430 34.567 14.232 1.00 15.97 66 VAL B N 1
ATOM 2495 C CA . VAL B 1 66 ? 11.336 34.061 13.358 1.00 17.04 66 VAL B CA 1
ATOM 2496 C C . VAL B 1 66 ? 11.518 32.554 13.152 1.00 15.63 66 VAL B C 1
ATOM 2497 O O . VAL B 1 66 ? 12.500 32.161 12.548 1.00 16.73 66 VAL B O 1
ATOM 2501 N N . ILE B 1 67 ? 10.595 31.785 13.688 1.00 15.26 67 ILE B N 1
ATOM 2502 C CA . ILE B 1 67 ? 10.625 30.310 13.525 1.00 15.79 67 ILE B CA 1
ATOM 2503 C C . ILE B 1 67 ? 9.647 29.925 12.406 1.00 15.78 67 ILE B C 1
ATOM 2504 O O . ILE B 1 67 ? 8.516 30.397 12.412 1.00 15.01 67 ILE B O 1
ATOM 2509 N N . LEU B 1 68 ? 10.121 29.068 11.509 1.00 13.96 68 LEU B N 1
ATOM 2510 C CA A LEU B 1 68 ? 9.335 28.562 10.396 0.50 13.20 68 LEU B CA 1
ATOM 2511 C CA B LEU B 1 68 ? 9.325 28.566 10.401 0.50 12.50 68 LEU B CA 1
ATOM 2512 C C . LEU B 1 68 ? 9.090 27.069 10.597 1.00 12.33 68 LEU B C 1
ATOM 2513 O O . LEU B 1 68 ? 10.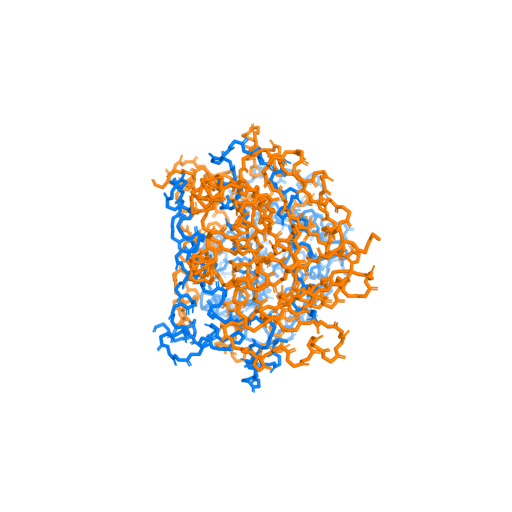037 26.301 10.810 1.00 12.30 68 LEU B O 1
ATOM 2522 N N . SER B 1 69 ? 7.815 26.670 10.520 1.00 11.65 69 SER B N 1
ATOM 2523 C CA . SER B 1 69 ? 7.370 25.292 10.618 1.00 12.43 69 SER B CA 1
ATOM 2524 C C . SER B 1 69 ? 6.431 25.027 9.446 1.00 13.63 69 SER B C 1
ATOM 2525 O O . SER B 1 69 ? 5.194 25.086 9.583 1.00 12.84 69 SER B O 1
ATOM 2528 N N . LEU B 1 70 ? 7.034 24.757 8.289 1.00 13.52 70 LEU B N 1
ATOM 2529 C CA . LEU B 1 70 ? 6.320 24.643 7.025 1.00 13.81 70 LEU B CA 1
ATOM 2530 C C . LEU B 1 70 ? 6.713 23.334 6.357 1.00 14.92 70 LEU B C 1
ATOM 2531 O O . LEU B 1 70 ? 7.697 22.696 6.721 1.00 14.11 70 LEU B O 1
ATOM 2536 N N . THR B 1 71 ? 5.927 22.927 5.352 1.00 14.24 71 THR B N 1
ATOM 2537 C CA . THR B 1 71 ? 6.108 21.609 4.771 1.00 14.69 71 THR B CA 1
ATOM 2538 C C . THR B 1 71 ? 7.454 21.487 4.066 1.00 13.50 71 THR B C 1
ATOM 2539 O O . THR B 1 71 ? 8.008 20.391 4.034 1.00 13.92 71 THR B O 1
ATOM 2543 N N . ASP B 1 72 ? 7.954 22.584 3.487 1.00 13.57 72 ASP B N 1
ATOM 2544 C CA . ASP B 1 72 ? 9.234 22.589 2.782 1.00 13.83 72 ASP B CA 1
ATOM 2545 C C . ASP B 1 72 ? 9.791 24.023 2.694 1.00 13.02 72 ASP B C 1
ATOM 2546 O O . ASP B 1 72 ? 9.176 24.959 3.185 1.00 12.71 72 ASP B O 1
ATOM 2551 N N . TYR B 1 73 ? 10.954 24.198 2.041 1.00 14.21 73 TYR B N 1
ATOM 2552 C CA . TYR B 1 73 ? 11.590 25.504 2.010 1.00 14.44 73 TYR B CA 1
ATOM 2553 C C . TYR B 1 73 ? 10.964 26.402 0.956 1.00 16.22 73 TYR B C 1
ATOM 2554 O O . TYR B 1 73 ? 11.031 27.615 1.072 1.00 16.05 73 TYR B O 1
ATOM 2563 N N . GLN B 1 74 ? 10.313 25.836 -0.053 1.00 17.14 74 GLN B N 1
ATOM 2564 C CA . GLN B 1 74 ? 9.585 26.675 -0.990 1.00 18.06 74 GLN B CA 1
ATOM 2565 C C . GLN B 1 74 ? 8.539 27.505 -0.247 1.00 16.13 74 GLN B C 1
ATOM 2566 O O . GLN B 1 74 ? 8.337 28.676 -0.567 1.00 17.47 74 GLN B O 1
ATOM 2572 N N . ALA B 1 75 ? 7.890 26.901 0.753 1.00 15.49 75 ALA B N 1
ATOM 2573 C CA . ALA B 1 75 ? 6.917 27.595 1.579 1.00 16.25 75 ALA B CA 1
ATOM 2574 C C . ALA B 1 75 ? 7.562 28.777 2.310 1.00 16.62 75 ALA B C 1
ATOM 2575 O O . ALA B 1 75 ? 6.914 29.799 2.508 1.00 15.92 75 ALA B O 1
ATOM 2577 N N . MET B 1 76 ? 8.838 28.663 2.693 1.00 17.45 76 MET B N 1
ATOM 2578 C CA . MET B 1 76 ? 9.518 29.783 3.332 1.00 16.93 76 MET B CA 1
ATOM 2579 C C . MET B 1 76 ? 9.614 30.963 2.363 1.00 16.05 76 MET B C 1
ATOM 2580 O O . MET B 1 76 ? 9.249 32.071 2.730 1.00 15.63 76 MET B O 1
ATOM 2585 N N . TYR B 1 77 ? 10.001 30.711 1.107 1.00 17.11 77 TYR B N 1
ATOM 2586 C CA . TYR B 1 77 ? 10.104 31.772 0.122 1.00 16.36 77 TYR B CA 1
ATOM 2587 C C . TYR B 1 77 ? 8.712 32.370 -0.096 1.00 17.93 77 TYR B C 1
ATOM 2588 O O . TYR B 1 77 ? 8.565 33.584 -0.243 1.00 20.94 77 TYR B O 1
ATOM 2597 N N . ASP B 1 78 ? 7.685 31.514 -0.116 1.00 16.50 78 ASP B N 1
ATOM 2598 C CA . ASP B 1 78 ? 6.330 31.950 -0.410 1.00 17.38 78 ASP B CA 1
ATOM 2599 C C . ASP B 1 78 ? 5.866 32.939 0.640 1.00 18.21 78 ASP B C 1
ATOM 2600 O O . ASP B 1 78 ? 5.355 33.985 0.286 1.00 19.88 78 ASP B O 1
ATOM 2605 N N . VAL B 1 79 ? 6.077 32.618 1.925 1.00 19.04 79 VAL B N 1
ATOM 2606 C CA . VAL B 1 79 ? 5.509 33.413 2.995 1.00 20.54 79 VAL B CA 1
ATOM 2607 C C . VAL B 1 79 ? 6.379 34.644 3.267 1.00 20.60 79 VAL B C 1
ATOM 2608 O O . VAL B 1 79 ? 5.840 35.674 3.627 1.00 23.36 79 VAL B O 1
ATOM 2612 N N . LEU B 1 80 ? 7.698 34.535 3.090 1.00 20.25 80 LEU B N 1
ATOM 2613 C CA . LEU B 1 80 ? 8.608 35.598 3.497 1.00 21.95 80 LEU B CA 1
ATOM 2614 C C . LEU B 1 80 ? 8.908 36.565 2.349 1.00 25.55 80 LEU B C 1
ATOM 2615 O O . LEU B 1 80 ? 9.436 37.643 2.609 1.00 23.27 80 LEU B O 1
ATOM 2620 N N . GLU B 1 81 ? 8.569 36.227 1.095 1.00 27.83 81 GLU B N 1
ATOM 2621 C CA . GLU B 1 81 ? 8.884 37.122 -0.017 1.00 31.69 81 GLU B CA 1
ATOM 2622 C C . GLU B 1 81 ? 8.309 38.523 0.220 1.00 28.81 81 GLU B C 1
ATOM 2623 O O . GLU B 1 81 ? 9.045 39.497 0.118 1.00 27.83 81 GLU B O 1
ATOM 2629 N N . PRO B 1 82 ? 7.019 38.712 0.583 1.00 26.49 82 PRO B N 1
ATOM 2630 C CA . PRO B 1 82 ? 6.507 40.060 0.835 1.00 27.91 82 PRO B CA 1
ATOM 2631 C C . PRO B 1 82 ? 7.214 40.813 1.965 1.00 26.01 82 PRO B C 1
ATOM 2632 O O . PRO B 1 82 ? 7.026 42.031 2.111 1.00 26.46 82 PRO B O 1
ATOM 2636 N N . ALA B 1 83 ? 7.997 40.077 2.771 1.00 20.84 83 ALA B N 1
ATOM 2637 C CA . ALA B 1 83 ? 8.555 40.602 4.003 1.00 20.14 83 ALA B CA 1
ATOM 2638 C C . ALA B 1 83 ? 10.078 40.674 3.929 1.00 18.35 83 ALA B C 1
ATOM 2639 O O . ALA B 1 83 ? 10.710 40.909 4.949 1.00 17.24 83 ALA B O 1
ATOM 2641 N N . THR B 1 84 ? 10.679 40.478 2.747 1.00 20.53 84 THR B N 1
ATOM 2642 C CA . THR B 1 84 ? 12.139 40.402 2.678 1.00 22.01 84 THR B CA 1
ATOM 2643 C C . THR B 1 84 ? 12.770 41.708 3.162 1.00 20.89 84 THR B C 1
ATOM 2644 O O . THR B 1 84 ? 13.830 41.669 3.774 1.00 22.51 84 THR B O 1
ATOM 2648 N N . GLY B 1 85 ? 12.084 42.852 2.987 1.00 19.21 85 GLY B N 1
ATOM 2649 C CA . GLY B 1 85 ? 12.589 44.126 3.469 1.00 22.08 85 GLY B CA 1
ATOM 2650 C C . GLY B 1 85 ? 12.621 44.265 4.996 1.00 21.48 85 GLY B C 1
ATOM 2651 O O . GLY B 1 85 ? 13.206 45.229 5.505 1.00 20.56 85 GLY B O 1
ATOM 2652 N N . SER B 1 86 ? 11.948 43.360 5.726 1.00 19.37 86 SER B N 1
ATOM 2653 C CA . SER B 1 86 ? 11.869 43.442 7.187 1.00 19.88 86 SER B CA 1
ATOM 2654 C C . SER B 1 86 ? 12.721 42.382 7.892 1.00 18.20 86 SER B C 1
ATOM 2655 O O . SER B 1 86 ? 12.737 42.333 9.125 1.00 18.83 86 SER B O 1
ATOM 2658 N N . LEU B 1 87 ? 13.512 41.611 7.137 1.00 17.62 87 LEU B N 1
ATOM 2659 C CA . LEU B 1 87 ? 14.338 40.573 7.708 1.00 17.69 87 LEU B CA 1
ATOM 2660 C C . LEU B 1 87 ? 15.623 41.088 8.361 1.00 17.54 87 LEU B C 1
ATOM 2661 O O . LEU B 1 87 ? 16.128 40.397 9.233 1.00 19.63 87 LEU B O 1
ATOM 2666 N N . ALA B 1 88 ? 16.128 42.276 7.981 1.00 17.31 88 ALA B N 1
ATOM 2667 C CA . ALA B 1 88 ? 17.420 42.720 8.478 1.00 18.29 88 ALA B CA 1
ATOM 2668 C C . ALA B 1 88 ? 17.430 42.737 10.005 1.00 18.85 88 ALA B C 1
ATOM 2669 O O . ALA B 1 88 ? 16.496 43.223 10.639 1.00 16.75 88 ALA B O 1
ATOM 2671 N N . GLY B 1 89 ? 18.526 42.238 10.577 1.00 18.41 89 GLY B N 1
ATOM 2672 C CA . GLY B 1 89 ? 18.741 42.255 12.010 1.00 18.70 89 GLY B CA 1
ATOM 2673 C C . GLY B 1 89 ? 18.060 41.100 12.737 1.00 19.69 89 GLY B C 1
ATOM 2674 O O . GLY B 1 89 ? 18.303 40.940 13.927 1.00 23.37 89 GLY B O 1
ATOM 2675 N N . ARG B 1 90 ? 17.231 40.286 12.063 1.00 18.14 90 ARG B N 1
ATOM 2676 C CA . ARG B 1 90 ? 16.525 39.218 12.762 1.00 18.58 90 ARG B CA 1
ATOM 2677 C C . ARG B 1 90 ? 17.143 37.861 12.456 1.00 19.25 90 ARG B C 1
ATOM 2678 O O . ARG B 1 90 ? 17.929 37.733 11.522 1.00 20.32 90 ARG B O 1
ATOM 2686 N N . THR B 1 91 ? 16.763 36.858 13.255 1.00 19.19 91 THR B N 1
ATOM 2687 C CA . THR B 1 91 ? 17.243 35.501 13.087 1.00 17.50 91 THR B CA 1
ATOM 2688 C C . THR B 1 91 ? 16.095 34.657 12.572 1.00 17.04 91 THR B C 1
ATOM 2689 O O . THR B 1 91 ? 15.023 34.696 13.166 1.00 20.67 91 THR B O 1
ATOM 2693 N N . VAL B 1 92 ? 16.335 33.961 11.456 1.00 16.39 92 VAL B N 1
ATOM 2694 C CA . VAL B 1 92 ? 15.395 33.002 10.933 1.00 15.57 92 VAL B CA 1
ATOM 2695 C C . VAL B 1 92 ? 15.844 31.624 11.411 1.00 14.77 92 VAL B C 1
ATOM 2696 O O . VAL B 1 92 ? 16.956 31.189 11.149 1.00 15.27 92 VAL B O 1
ATOM 2700 N N . VAL B 1 93 ? 14.932 30.918 12.057 1.00 14.02 93 VAL B N 1
ATOM 2701 C CA . VAL B 1 93 ? 15.167 29.535 12.408 1.00 14.54 93 VAL B CA 1
ATOM 2702 C C . VAL B 1 93 ? 14.176 28.702 11.624 1.00 14.49 93 VAL B C 1
ATOM 2703 O O . VAL B 1 93 ? 12.978 28.772 11.891 1.00 15.14 93 VAL B O 1
ATOM 2707 N N . ASN B 1 94 ? 14.700 27.907 10.695 1.00 12.99 94 ASN B N 1
ATOM 2708 C CA . ASN B 1 94 ? 13.820 27.123 9.865 1.00 13.80 94 ASN B CA 1
ATOM 2709 C C . ASN B 1 94 ? 13.801 25.686 10.368 1.00 13.47 94 ASN B C 1
ATOM 2710 O O . ASN B 1 94 ? 14.853 25.039 10.366 1.00 11.35 94 ASN B O 1
ATOM 2715 N N . LEU B 1 95 ? 12.608 25.252 10.796 1.00 14.05 95 LEU B N 1
ATOM 2716 C CA . LEU B 1 95 ? 12.422 23.930 11.372 1.00 13.71 95 LEU B CA 1
ATOM 2717 C C . LEU B 1 95 ? 11.649 23.041 10.408 1.00 12.83 95 LEU B C 1
ATOM 2718 O O . LEU B 1 95 ? 10.852 22.221 10.847 1.00 14.38 95 LEU B O 1
ATOM 2723 N N . SER B 1 96 ? 11.927 23.173 9.105 1.00 12.90 96 SER B N 1
ATOM 2724 C CA . SER B 1 96 ? 11.195 22.491 8.056 1.00 12.55 96 SER B CA 1
ATOM 2725 C C . SER B 1 96 ? 12.086 21.496 7.316 1.00 13.42 96 SER B C 1
ATOM 2726 O O . SER B 1 96 ? 13.285 21.727 7.111 1.00 12.65 96 SER B O 1
ATOM 2729 N N . SER B 1 97 ? 11.442 20.476 6.747 1.00 12.80 97 SER B N 1
ATOM 2730 C CA . SER B 1 97 ? 12.102 19.468 5.940 1.00 13.58 97 SER B CA 1
ATOM 2731 C C . SER B 1 97 ? 12.437 20.034 4.558 1.00 14.11 97 SER B C 1
ATOM 2732 O O . SER B 1 97 ? 11.619 20.743 3.953 1.00 14.70 97 SER B O 1
ATOM 2735 N N . ASP B 1 98 ? 13.664 19.730 4.089 1.00 11.99 98 ASP B N 1
ATOM 2736 C CA . ASP B 1 98 ? 14.055 19.960 2.704 1.00 13.19 98 ASP B CA 1
ATOM 2737 C C . ASP B 1 98 ? 15.416 19.310 2.490 1.00 13.42 98 ASP B C 1
ATOM 2738 O O . ASP B 1 98 ? 15.934 18.690 3.395 1.00 13.91 98 ASP B O 1
ATOM 2743 N N . THR B 1 99 ? 15.998 19.466 1.306 1.00 13.46 99 THR B N 1
ATOM 2744 C CA . THR B 1 99 ? 17.333 18.929 1.072 1.00 14.08 99 THR B CA 1
ATOM 2745 C C . THR B 1 99 ? 18.376 19.811 1.747 1.00 14.79 99 THR B C 1
ATOM 2746 O O . THR B 1 99 ? 18.174 21.002 1.964 1.00 14.78 99 THR B O 1
ATOM 2750 N N . PRO B 1 100 ? 19.556 19.241 2.063 1.00 14.46 100 PRO B N 1
ATOM 2751 C CA . PRO B 1 100 ? 20.676 20.011 2.618 1.00 14.52 100 PRO B CA 1
ATOM 2752 C C . PRO B 1 100 ? 21.105 21.197 1.759 1.00 14.07 100 PRO B C 1
ATOM 2753 O O . PRO B 1 100 ? 21.364 22.257 2.291 1.00 13.35 100 PRO B O 1
ATOM 2757 N N . ASP B 1 101 ? 21.064 21.065 0.420 1.00 15.16 101 ASP B N 1
ATOM 2758 C CA . ASP B 1 101 ? 21.532 22.133 -0.450 1.00 16.14 101 ASP B CA 1
ATOM 2759 C C . ASP B 1 101 ? 20.464 23.199 -0.642 1.00 16.29 101 ASP B C 1
ATOM 2760 O O . ASP B 1 101 ? 20.789 24.360 -0.865 1.00 15.94 101 ASP B O 1
ATOM 2765 N N . ARG B 1 102 ? 19.194 22.828 -0.514 1.00 15.56 102 ARG B N 1
ATOM 2766 C CA . ARG B 1 102 ? 18.144 23.837 -0.429 1.00 17.43 102 ARG B CA 1
ATOM 2767 C C . ARG B 1 102 ? 18.355 24.717 0.802 1.00 15.10 102 ARG B C 1
ATOM 2768 O O . ARG B 1 102 ? 18.231 25.954 0.767 1.00 14.41 102 ARG B O 1
ATOM 2776 N N . THR B 1 103 ? 18.648 24.055 1.909 1.00 14.85 103 THR B N 1
ATOM 2777 C CA . THR B 1 103 ? 18.885 24.691 3.187 1.00 15.30 103 THR B CA 1
ATOM 2778 C C . THR B 1 103 ? 20.081 25.647 3.101 1.00 15.29 103 THR B C 1
ATOM 2779 O O . THR B 1 103 ? 19.991 26.774 3.570 1.00 15.69 103 THR B O 1
ATOM 2783 N N . ARG B 1 104 ? 21.179 25.197 2.507 1.00 14.39 104 ARG B N 1
ATOM 2784 C CA . ARG B 1 104 ? 22.394 26.013 2.422 1.00 14.74 104 ARG B CA 1
ATOM 2785 C C . ARG B 1 104 ? 22.178 27.290 1.597 1.00 15.27 104 ARG B C 1
ATOM 2786 O O . ARG B 1 104 ? 22.662 28.376 1.940 1.00 14.87 104 ARG B O 1
ATOM 2794 N N . ALA B 1 105 ? 21.511 27.168 0.442 1.00 14.93 105 ALA B N 1
ATOM 2795 C CA . ALA B 1 105 ? 21.159 28.320 -0.352 1.00 15.99 105 ALA B CA 1
ATOM 2796 C C . ALA B 1 105 ? 20.228 29.249 0.432 1.00 16.90 105 ALA B C 1
ATOM 2797 O O . ALA B 1 105 ? 20.348 30.475 0.311 1.00 16.69 105 ALA B O 1
ATOM 2799 N N . ALA B 1 106 ? 19.300 28.698 1.232 1.00 17.24 106 ALA B N 1
ATOM 2800 C CA . ALA B 1 106 ? 18.361 29.527 1.994 1.00 16.95 106 ALA B CA 1
ATOM 2801 C C . ALA B 1 106 ? 19.085 30.366 3.037 1.00 16.85 106 ALA B C 1
ATOM 2802 O O . ALA B 1 106 ? 18.729 31.515 3.265 1.00 14.85 106 ALA B O 1
ATOM 2804 N N . ALA B 1 107 ? 20.114 29.788 3.655 1.00 16.01 107 ALA B N 1
ATOM 2805 C CA . ALA B 1 107 ? 20.917 30.495 4.621 1.00 18.50 107 ALA B CA 1
ATOM 2806 C C . ALA B 1 107 ? 21.584 31.699 3.967 1.00 17.19 107 ALA B C 1
ATOM 2807 O O . ALA B 1 107 ? 21.604 32.767 4.566 1.00 17.56 107 ALA B O 1
ATOM 2809 N N . ASP B 1 108 ? 22.076 31.536 2.728 1.00 16.75 108 ASP B N 1
ATOM 2810 C CA . ASP B 1 108 ? 22.722 32.651 2.045 1.00 17.73 108 ASP B CA 1
ATOM 2811 C C . ASP B 1 108 ? 21.682 33.708 1.646 1.00 16.96 108 ASP B C 1
ATOM 2812 O O . ASP B 1 108 ? 21.970 34.910 1.635 1.00 13.96 108 ASP B O 1
ATOM 2817 N N . TRP B 1 109 ? 20.475 33.250 1.304 1.00 16.45 109 TRP B N 1
ATOM 2818 C CA . TRP B 1 109 ? 19.371 34.145 1.020 1.00 16.30 109 TRP B CA 1
ATOM 2819 C C . TRP B 1 109 ? 19.030 34.989 2.242 1.00 17.04 109 TRP B C 1
ATOM 2820 O O . TRP B 1 109 ? 18.805 36.196 2.135 1.00 16.58 109 TRP B O 1
ATOM 2831 N N . ALA B 1 110 ? 19.020 34.368 3.420 1.00 16.98 110 ALA B N 1
ATOM 2832 C CA . ALA B 1 110 ? 18.783 35.122 4.635 1.00 17.62 110 ALA B CA 1
ATOM 2833 C C . ALA B 1 110 ? 19.881 36.170 4.840 1.00 16.96 110 ALA B C 1
ATOM 2834 O O . ALA B 1 110 ? 19.583 37.328 5.137 1.00 16.83 110 ALA B O 1
ATOM 2836 N N . THR B 1 111 ? 21.149 35.771 4.679 1.00 17.71 111 THR B N 1
ATOM 2837 C CA . THR B 1 111 ? 22.275 36.677 4.861 1.00 18.36 111 THR B CA 1
ATOM 2838 C C . THR B 1 111 ? 22.171 37.878 3.932 1.00 16.14 111 THR B C 1
ATOM 2839 O O . THR B 1 111 ? 22.455 39.008 4.348 1.00 15.16 111 THR B O 1
ATOM 2843 N N . GLU B 1 112 ? 21.765 37.635 2.672 1.00 13.54 112 GLU B N 1
ATOM 2844 C CA . GLU B 1 112 ? 21.656 38.706 1.690 1.00 16.35 112 GLU B CA 1
ATOM 2845 C C . GLU B 1 112 ? 20.604 39.739 2.091 1.00 16.67 112 GLU B C 1
ATOM 2846 O O . GLU B 1 112 ? 20.753 40.921 1.781 1.00 17.43 112 GLU B O 1
ATOM 2852 N N . HIS B 1 113 ? 19.562 39.283 2.800 1.00 16.00 113 HIS B N 1
ATOM 2853 C CA . HIS B 1 113 ? 18.511 40.141 3.329 1.00 15.96 113 HIS B CA 1
ATOM 2854 C C . HIS B 1 113 ? 18.812 40.619 4.746 1.00 15.83 113 HIS B C 1
ATOM 2855 O O . HIS B 1 113 ? 17.951 41.200 5.368 1.00 14.50 113 HIS B O 1
A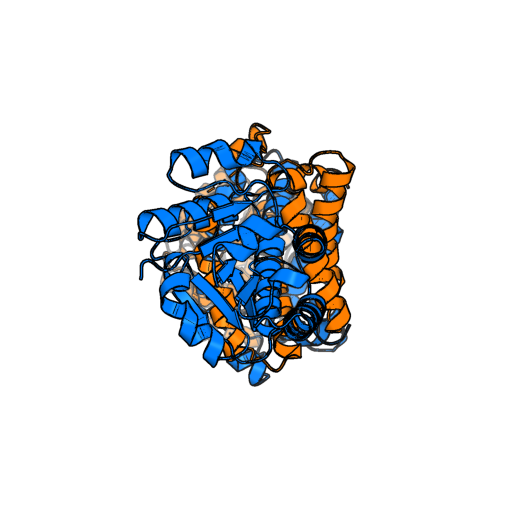TOM 2862 N N . GLY B 1 114 ? 20.044 40.414 5.228 1.00 16.92 114 GLY B N 1
ATOM 2863 C CA . GLY B 1 114 ? 20.530 41.049 6.446 1.00 14.95 114 GLY B CA 1
ATOM 2864 C C . GLY B 1 114 ? 20.173 40.301 7.721 1.00 15.38 114 GLY B C 1
ATOM 2865 O O . GLY B 1 114 ? 20.362 40.843 8.816 1.00 15.78 114 GLY B O 1
ATOM 2866 N N . ALA B 1 115 ? 19.664 39.061 7.570 1.00 14.66 115 ALA B N 1
ATOM 2867 C CA . ALA B 1 115 ? 19.247 38.230 8.694 1.00 15.34 115 ALA B CA 1
ATOM 2868 C C . ALA B 1 115 ? 20.291 37.150 8.953 1.00 15.77 115 ALA B C 1
ATOM 2869 O O . ALA B 1 115 ? 21.128 36.867 8.098 1.00 19.74 115 ALA B O 1
ATOM 2871 N N . THR B 1 116 ? 20.248 36.585 10.166 1.00 17.45 116 THR B N 1
ATOM 2872 C CA . THR B 1 116 ? 20.976 35.378 10.484 1.00 16.92 116 THR B CA 1
ATOM 2873 C C . THR B 1 116 ? 20.026 34.208 10.298 1.00 14.87 116 THR B C 1
ATOM 2874 O O . THR B 1 116 ? 18.820 34.406 10.175 1.00 15.14 116 THR B O 1
ATOM 2878 N N . PHE B 1 117 ? 20.613 33.020 10.227 1.00 14.21 117 PHE B N 1
ATOM 2879 C CA . PHE B 1 117 ? 19.879 31.820 9.851 1.00 14.59 117 PHE B CA 1
ATOM 2880 C C . PHE B 1 117 ? 20.406 30.651 10.660 1.00 14.27 117 PHE B C 1
ATOM 2881 O O . PHE B 1 117 ? 21.625 30.428 10.715 1.00 15.44 117 PHE B O 1
ATOM 2889 N N . LEU B 1 118 ? 19.469 29.868 11.219 1.00 13.44 118 LEU B N 1
ATOM 2890 C CA . LEU B 1 118 ? 19.791 28.593 11.831 1.00 15.45 118 LEU B CA 1
ATOM 2891 C C . LEU B 1 118 ? 18.891 27.516 11.259 1.00 15.08 118 LEU B C 1
ATOM 2892 O O . LEU B 1 118 ? 17.681 27.730 11.164 1.00 15.33 118 LEU B O 1
ATOM 2897 N N . THR B 1 119 ? 19.494 26.357 11.002 1.00 13.47 119 THR B N 1
ATOM 2898 C CA . THR B 1 119 ? 18.762 25.171 10.594 1.00 14.56 119 THR B CA 1
ATOM 2899 C C . THR B 1 119 ? 18.365 24.356 11.824 1.00 14.40 119 THR B C 1
ATOM 2900 O O . THR B 1 119 ? 19.213 24.077 12.651 1.00 14.11 119 THR B O 1
ATOM 2904 N N . GLY B 1 120 ? 17.101 23.901 11.889 1.00 15.92 120 GLY B N 1
ATOM 2905 C CA . GLY B 1 120 ? 16.712 22.927 12.897 1.00 14.39 120 GLY B CA 1
ATOM 2906 C C . GLY B 1 120 ? 15.931 21.777 12.278 1.00 14.10 120 GLY B C 1
ATOM 2907 O O . GLY B 1 120 ? 15.277 21.961 11.260 1.00 16.25 120 GLY B O 1
ATOM 2908 N N . GLY B 1 121 ? 16.100 20.565 12.834 1.00 13.88 121 GLY B N 1
ATOM 2909 C CA . GLY B 1 121 ? 15.259 19.424 12.543 1.00 14.89 121 GLY B CA 1
ATOM 2910 C C . GLY B 1 121 ? 14.695 18.844 13.836 1.00 15.04 121 GLY B C 1
ATOM 2911 O O . GLY B 1 121 ? 15.462 18.336 14.669 1.00 13.75 121 GLY B O 1
ATOM 2912 N N . VAL B 1 122 ? 13.356 18.925 13.973 1.00 14.32 122 VAL B N 1
ATOM 2913 C CA . VAL B 1 122 ? 12.679 18.541 15.187 1.00 14.74 122 VAL B CA 1
ATOM 2914 C C . VAL B 1 122 ? 12.432 17.040 15.133 1.00 14.65 122 VAL B C 1
ATOM 2915 O O . VAL B 1 122 ? 11.869 16.544 14.167 1.00 14.53 122 VAL B O 1
ATOM 2919 N N . MET B 1 123 ? 12.850 16.317 16.181 1.00 14.39 123 MET B N 1
ATOM 2920 C CA . MET B 1 123 ? 13.031 14.874 16.053 1.00 15.55 123 MET B CA 1
ATOM 2921 C C . MET B 1 123 ? 11.932 14.055 16.717 1.00 15.04 123 MET B C 1
ATOM 2922 O O . MET B 1 123 ? 12.101 12.841 16.831 1.00 17.08 123 MET B O 1
ATOM 2927 N N . ILE B 1 124 ? 10.831 14.692 17.116 1.00 16.14 124 ILE B N 1
ATOM 2928 C CA . ILE B 1 124 ? 9.731 14.013 17.788 1.00 18.07 124 ILE B CA 1
ATOM 2929 C C . ILE B 1 124 ? 8.410 14.530 17.223 1.00 17.84 124 ILE B C 1
ATOM 2930 O O . ILE B 1 124 ? 8.361 15.617 16.650 1.00 16.98 124 ILE B O 1
ATOM 2935 N N . PRO B 1 125 ? 7.295 13.785 17.367 1.00 17.41 125 PRO B N 1
ATOM 2936 C CA . PRO B 1 125 ? 6.006 14.255 16.857 1.00 17.47 125 PRO B CA 1
ATOM 2937 C C . PRO B 1 125 ? 5.447 15.341 17.774 1.00 17.31 125 PRO B C 1
ATOM 2938 O O . PRO B 1 125 ? 5.981 15.557 18.851 1.00 17.58 125 PRO B O 1
ATOM 2942 N N . ALA B 1 126 ? 4.327 15.953 17.387 1.00 17.48 126 ALA B N 1
ATOM 2943 C CA . ALA B 1 126 ? 3.832 17.183 18.004 1.00 18.33 126 ALA B CA 1
ATOM 2944 C C . ALA B 1 126 ? 3.495 16.999 19.484 1.00 19.48 126 ALA B C 1
ATOM 2945 O O . ALA B 1 126 ? 3.832 17.856 20.312 1.00 17.14 126 ALA B O 1
ATOM 2947 N N . PRO B 1 127 ? 2.847 15.889 19.905 1.00 20.40 127 PRO B N 1
ATOM 2948 C CA . PRO B 1 127 ? 2.532 15.719 21.322 1.00 20.32 127 PRO B CA 1
ATOM 2949 C C . PRO B 1 127 ? 3.752 15.664 22.251 1.00 20.82 127 PRO B C 1
ATOM 2950 O O . PRO B 1 127 ? 3.629 15.924 23.453 1.00 20.59 127 PRO B O 1
ATOM 2954 N N . MET B 1 128 ? 4.928 15.333 21.704 1.00 18.58 128 MET B N 1
ATOM 2955 C CA . MET B 1 128 ? 6.141 15.218 22.505 1.00 19.65 128 MET B CA 1
ATOM 2956 C C . MET B 1 128 ? 6.935 16.523 22.500 1.00 17.84 128 MET B C 1
ATOM 2957 O O . MET B 1 128 ? 7.901 16.660 23.253 1.00 19.66 128 MET B O 1
ATOM 2962 N N . VAL B 1 129 ? 6.502 17.525 21.718 1.00 18.59 129 VAL B N 1
ATOM 2963 C CA . VAL B 1 129 ? 7.183 18.817 21.706 1.00 18.64 129 VAL B CA 1
ATOM 2964 C C . VAL B 1 129 ? 7.184 19.409 23.116 1.00 20.28 129 VAL B C 1
ATOM 2965 O O . VAL B 1 129 ? 6.171 19.383 23.810 1.00 19.97 129 VAL B O 1
ATOM 2969 N N . GLY B 1 130 ? 8.362 19.880 23.544 1.00 21.75 130 GLY B N 1
ATOM 2970 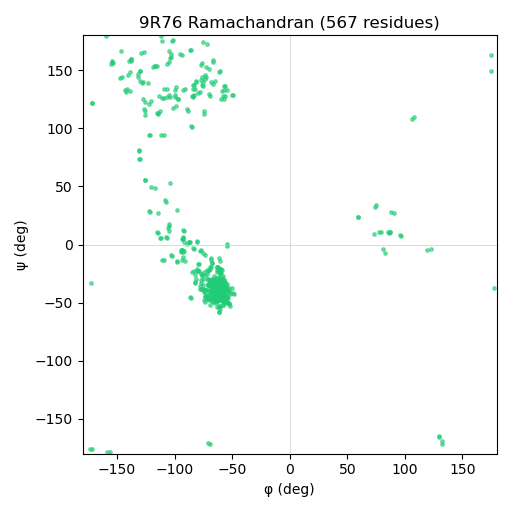C CA . GLY B 1 130 ? 8.502 20.589 24.801 1.00 23.07 130 GLY B CA 1
ATOM 2971 C C . GLY B 1 130 ? 8.540 19.662 26.012 1.00 25.26 130 GLY B C 1
ATOM 2972 O O . GLY B 1 130 ? 8.441 20.135 27.137 1.00 29.65 130 GLY B O 1
ATOM 2973 N N . THR B 1 131 ? 8.663 18.352 25.777 1.00 25.44 131 THR B N 1
ATOM 2974 C CA . THR B 1 131 ? 8.783 17.383 26.852 1.00 25.83 131 THR B CA 1
ATOM 2975 C C . THR B 1 131 ? 10.245 16.964 26.969 1.00 25.42 131 THR B C 1
ATOM 2976 O O . THR B 1 131 ? 11.070 17.370 26.158 1.00 25.47 131 THR B O 1
ATOM 2980 N N . GLU B 1 132 ? 10.541 16.146 27.984 1.00 28.01 132 GLU B N 1
ATOM 2981 C CA . GLU B 1 132 ? 11.887 15.702 28.310 1.00 27.93 132 GLU B CA 1
ATOM 2982 C C . GLU B 1 132 ? 12.421 14.762 27.229 1.00 28.19 132 GLU B C 1
ATOM 2983 O O . GLU B 1 132 ? 13.630 14.574 27.125 1.00 27.85 132 GLU B O 1
ATOM 2985 N N . GLU B 1 133 ? 11.535 14.179 26.409 1.00 28.78 133 GLU B N 1
ATOM 2986 C CA . GLU B 1 133 ? 11.991 13.293 25.351 1.00 26.73 133 GLU B CA 1
ATOM 2987 C C . GLU B 1 133 ? 12.209 14.052 24.039 1.00 25.71 133 GLU B C 1
ATOM 2988 O O . GLU B 1 133 ? 12.730 13.462 23.093 1.00 24.93 133 GLU B O 1
ATOM 2991 N N . ALA B 1 134 ? 11.850 15.351 23.988 1.00 21.46 134 ALA B N 1
ATOM 2992 C CA . ALA B 1 134 ? 12.066 16.131 22.780 1.00 20.20 134 ALA B CA 1
ATOM 2993 C C . ALA B 1 134 ? 13.541 16.480 22.585 1.00 18.81 134 ALA B C 1
ATOM 2994 O O . ALA B 1 134 ? 14.290 16.787 23.523 1.00 18.70 134 ALA B O 1
ATOM 2996 N N . TYR B 1 135 ? 13.940 16.523 21.314 1.00 16.43 135 TYR B N 1
ATOM 2997 C CA . TYR B 1 135 ? 15.249 17.045 20.967 1.00 17.20 135 TYR B CA 1
ATOM 2998 C C . TYR B 1 135 ? 15.188 17.547 19.539 1.00 15.85 135 TYR B C 1
ATOM 2999 O O . TYR B 1 135 ? 14.292 17.136 18.812 1.00 16.25 135 TYR B O 1
ATOM 3008 N N . VAL B 1 136 ? 16.120 18.450 19.208 1.00 15.37 136 VAL B N 1
ATOM 3009 C CA . VAL B 1 136 ? 16.160 19.135 17.930 1.00 14.83 136 VAL B CA 1
ATOM 3010 C C . VAL B 1 136 ? 17.613 19.275 17.506 1.00 14.78 136 VAL B C 1
ATOM 3011 O O . VAL B 1 136 ? 18.438 19.756 18.295 1.00 15.10 136 VAL B O 1
ATOM 3015 N N . TYR B 1 137 ? 17.907 18.905 16.253 1.00 13.47 137 TYR B N 1
ATOM 3016 C CA . TYR B 1 137 ? 19.219 19.150 15.704 1.00 14.20 137 TYR B CA 1
ATOM 3017 C C . TYR B 1 137 ? 19.293 20.594 15.230 1.00 13.68 137 TYR B C 1
ATOM 3018 O O . TYR B 1 137 ? 18.398 21.096 14.565 1.00 14.87 137 TYR B O 1
ATOM 3027 N N . TYR B 1 138 ? 20.432 21.219 15.468 1.00 14.06 138 TYR B N 1
ATOM 3028 C CA . TYR B 1 138 ? 20.683 22.559 14.982 1.00 15.34 138 TYR B CA 1
ATOM 3029 C C . TYR B 1 138 ? 22.030 22.589 14.287 1.00 15.29 138 TYR B C 1
ATOM 3030 O O . TYR B 1 138 ? 22.950 21.859 14.677 1.00 16.18 138 TYR B O 1
ATOM 3039 N N . SER B 1 139 ? 22.131 23.470 13.291 1.00 14.86 139 SER B N 1
ATOM 3040 C CA . SER B 1 139 ? 23.411 23.760 12.662 1.00 15.28 139 SER B CA 1
ATOM 3041 C C . SER B 1 139 ? 23.372 25.163 12.032 1.00 14.43 139 SER B C 1
ATOM 3042 O O . SER B 1 139 ? 22.312 25.729 11.784 1.00 14.89 139 SER B O 1
ATOM 3045 N N . GLY B 1 140 ? 24.545 25.775 11.883 1.00 16.09 140 GLY B N 1
ATOM 3046 C CA . GLY B 1 140 ? 24.644 27.179 11.522 1.00 16.70 140 GLY B CA 1
ATOM 3047 C C . GLY B 1 140 ? 25.625 27.911 12.439 1.00 17.68 140 GLY B C 1
ATOM 3048 O O . GLY B 1 140 ? 26.334 27.282 13.208 1.00 18.23 140 GLY B O 1
ATOM 3049 N N . PRO B 1 141 ? 25.677 29.259 12.402 1.00 18.46 141 PRO B N 1
ATOM 3050 C CA . PRO B 1 141 ? 26.654 30.016 13.190 1.00 18.71 141 PRO B CA 1
ATOM 3051 C C . PRO B 1 141 ? 26.549 29.735 14.679 1.00 19.32 141 PRO B C 1
ATOM 3052 O O . PRO B 1 141 ? 25.461 29.831 15.218 1.00 21.06 141 PRO B O 1
ATOM 3056 N N . ALA B 1 142 ? 27.671 29.386 15.330 1.00 19.20 142 ALA B N 1
ATOM 3057 C CA . ALA B 1 142 ? 27.672 29.106 16.763 1.00 20.69 142 ALA B CA 1
ATOM 3058 C C . ALA B 1 142 ? 27.090 30.288 17.545 1.00 21.55 142 ALA B C 1
ATOM 3059 O O . ALA B 1 142 ? 26.315 30.095 18.476 1.00 24.22 142 ALA B O 1
ATOM 3061 N N . GLU B 1 143 ? 27.463 31.507 17.144 1.00 22.54 143 GLU B N 1
ATOM 3062 C CA . GLU B 1 143 ? 27.090 32.711 17.865 1.00 25.69 143 GLU B CA 1
ATOM 3063 C C . GLU B 1 143 ? 25.579 32.923 17.798 1.00 23.33 143 GLU B C 1
ATOM 3064 O O . GLU B 1 143 ? 24.994 33.380 18.767 1.00 21.89 143 GLU B O 1
ATOM 3070 N N . VAL B 1 144 ? 24.949 32.561 16.676 1.00 20.86 144 VAL B N 1
ATOM 3071 C CA . VAL B 1 144 ? 23.509 32.750 16.510 1.00 21.75 144 VAL B CA 1
ATOM 3072 C C . VAL B 1 144 ? 22.754 31.704 17.331 1.00 19.50 144 VAL B C 1
ATOM 3073 O O . VAL B 1 144 ? 21.704 31.993 17.895 1.00 20.48 144 VAL B O 1
ATOM 3077 N N . PHE B 1 145 ? 23.282 30.471 17.366 1.00 17.30 145 PHE B N 1
ATOM 3078 C CA . PHE B 1 145 ? 22.744 29.414 18.206 1.00 18.77 145 PHE B CA 1
ATOM 3079 C C . PHE B 1 145 ? 22.835 29.813 19.670 1.00 19.81 145 PHE B C 1
ATOM 3080 O O . PHE B 1 145 ? 21.862 29.661 20.390 1.00 20.68 145 PHE B O 1
ATOM 3088 N N . GLU B 1 146 ? 23.978 30.362 20.104 1.00 23.97 146 GLU B N 1
ATOM 3089 C CA . GLU B 1 146 ? 24.136 30.697 21.519 1.00 26.77 146 GLU B CA 1
ATOM 3090 C C . GLU B 1 146 ? 23.150 31.804 21.904 1.00 25.63 146 GLU B C 1
ATOM 3091 O O . GLU B 1 146 ? 22.520 31.739 22.957 1.00 26.40 146 GLU B O 1
ATOM 3097 N N . LYS B 1 147 ? 22.993 32.803 21.030 1.00 23.58 147 LYS B N 1
ATOM 3098 C CA . LYS B 1 147 ? 22.087 33.911 21.289 1.00 26.26 147 LYS B CA 1
ATOM 3099 C C . LYS B 1 147 ? 20.662 33.425 21.593 1.00 23.57 147 LYS B C 1
ATOM 3100 O O . LYS B 1 147 ? 19.981 34.017 22.411 1.00 19.85 147 LYS B O 1
ATOM 3106 N N . HIS B 1 148 ? 20.188 32.367 20.913 1.00 21.00 148 HIS B N 1
ATOM 3107 C CA . HIS B 1 148 ? 18.783 31.996 21.002 1.00 21.02 148 HIS B CA 1
ATOM 3108 C C . HIS B 1 148 ? 18.592 30.667 21.717 1.00 19.79 148 HIS B C 1
ATOM 3109 O O . HIS B 1 148 ? 17.457 30.196 21.812 1.00 17.75 148 HIS B O 1
ATOM 3116 N N . ARG B 1 149 ? 19.684 30.101 22.249 1.00 20.06 149 ARG B N 1
ATOM 3117 C CA . ARG B 1 149 ? 19.654 28.727 22.724 1.00 19.19 149 ARG B CA 1
ATOM 3118 C C . ARG B 1 149 ? 18.565 28.551 23.781 1.00 20.99 149 ARG B C 1
ATOM 3119 O O . ARG B 1 149 ? 17.812 27.578 23.748 1.00 20.12 149 ARG B O 1
ATOM 3127 N N . THR B 1 150 ? 18.438 29.525 24.682 1.00 20.38 150 THR B N 1
ATOM 3128 C CA . THR B 1 150 ? 17.570 29.365 25.835 1.00 21.13 150 THR B CA 1
ATOM 3129 C C . THR B 1 150 ? 16.110 29.429 25.393 1.00 22.13 150 THR B C 1
ATOM 3130 O O . THR B 1 150 ? 15.260 28.757 25.974 1.00 27.94 150 THR B O 1
ATOM 3134 N N . THR B 1 151 ? 15.813 30.173 24.322 1.00 19.47 151 THR B N 1
ATOM 3135 C CA . THR B 1 151 ? 14.460 30.171 23.780 1.00 21.66 151 THR B CA 1
ATOM 3136 C C . THR B 1 151 ? 14.195 28.833 23.094 1.00 18.28 151 THR B C 1
ATOM 3137 O O . THR B 1 151 ? 13.163 28.208 23.298 1.00 18.20 151 THR B O 1
ATOM 3141 N N . LEU B 1 152 ? 15.143 28.406 22.271 1.00 19.51 152 LEU B N 1
ATOM 3142 C CA . LEU B 1 152 ? 14.984 27.196 21.473 1.00 21.69 152 LEU B CA 1
ATOM 3143 C C . LEU B 1 152 ? 14.820 25.963 22.368 1.00 20.66 152 LEU B C 1
ATOM 3144 O O . LEU B 1 152 ? 14.100 25.032 22.012 1.00 20.33 152 LEU B O 1
ATOM 3149 N N . THR B 1 153 ? 15.427 25.975 23.560 1.00 19.68 153 THR B N 1
ATOM 3150 C CA . THR B 1 153 ? 15.390 24.799 24.418 1.00 18.77 153 THR B CA 1
ATOM 3151 C C . THR B 1 153 ? 13.961 24.464 24.845 1.00 18.41 153 THR B C 1
ATOM 3152 O O . THR B 1 153 ? 13.675 23.313 25.176 1.00 18.06 153 THR B O 1
ATOM 3156 N N . VAL B 1 154 ? 13.056 25.456 24.798 1.00 19.07 154 VAL B N 1
ATOM 3157 C CA . VAL B 1 154 ? 11.661 25.247 25.163 1.00 19.19 154 VAL B CA 1
ATOM 3158 C C . VAL B 1 154 ? 11.039 24.140 24.307 1.00 19.53 154 VAL B C 1
ATOM 3159 O O . VAL B 1 154 ? 10.180 23.388 24.752 1.00 18.87 154 VAL B O 1
ATOM 3163 N N . ILE B 1 155 ? 11.461 24.061 23.046 1.00 18.92 155 ILE B N 1
ATOM 3164 C CA . ILE B 1 155 ? 10.889 23.120 22.096 1.00 18.56 155 ILE B CA 1
ATOM 3165 C C . ILE B 1 155 ? 11.444 21.710 22.334 1.00 16.82 155 ILE B C 1
ATOM 3166 O O . ILE B 1 155 ? 10.742 20.725 22.196 1.00 17.79 155 ILE B O 1
ATOM 3171 N N . GLY B 1 156 ? 12.729 21.616 22.665 1.00 16.50 156 GLY B N 1
ATOM 3172 C CA . GLY B 1 156 ? 13.373 20.333 22.892 1.00 16.90 156 GLY B CA 1
ATOM 3173 C C . GLY B 1 156 ? 14.864 20.537 23.130 1.00 18.84 156 GLY B C 1
ATOM 3174 O O . GLY B 1 156 ? 15.405 21.601 22.812 1.00 19.20 156 GLY B O 1
ATOM 3175 N N . ALA B 1 157 ? 15.525 19.519 23.684 1.00 17.79 157 ALA B N 1
ATOM 3176 C CA . ALA B 1 157 ? 16.955 19.618 23.939 1.00 19.08 157 ALA B CA 1
ATOM 3177 C C . ALA B 1 157 ? 17.687 19.870 22.626 1.00 18.79 157 ALA B C 1
ATOM 3178 O O . ALA B 1 157 ? 17.542 19.085 21.694 1.00 19.03 157 ALA B O 1
ATOM 3180 N N . PRO B 1 158 ? 18.509 20.940 22.501 1.00 18.74 158 PRO B N 1
ATOM 3181 C CA . PRO B 1 158 ? 19.258 21.176 21.279 1.00 19.27 158 PRO B CA 1
ATOM 3182 C C . PRO B 1 158 ? 20.453 20.230 21.163 1.00 20.89 158 PRO B C 1
ATOM 3183 O O . PRO B 1 158 ? 21.110 19.930 22.157 1.00 23.45 158 PRO B O 1
ATOM 3187 N N . ARG B 1 159 ? 20.692 19.743 19.938 1.00 19.96 159 ARG B N 1
ATOM 3188 C CA . ARG B 1 159 ? 21.909 19.016 19.604 1.00 19.56 159 ARG B CA 1
ATOM 3189 C C . ARG B 1 159 ? 22.571 19.779 18.472 1.00 19.10 159 ARG B C 1
ATOM 3190 O O . ARG B 1 159 ? 22.183 19.657 17.301 1.00 17.75 159 ARG B O 1
ATOM 3198 N N . TYR B 1 160 ? 23.497 20.659 18.848 1.00 18.52 160 TYR B N 1
ATOM 3199 C CA . TYR B 1 160 ? 24.149 21.531 17.899 1.00 19.04 160 TYR B CA 1
ATOM 3200 C C . TYR B 1 160 ? 25.240 20.735 17.186 1.00 19.28 160 TYR B C 1
ATOM 3201 O O . TYR B 1 160 ? 26.065 20.097 17.832 1.00 17.06 160 TYR B O 1
ATOM 3210 N N . LEU B 1 161 ? 25.259 20.802 15.842 1.00 19.75 161 LEU B N 1
ATOM 3211 C CA . LEU B 1 161 ? 26.111 19.916 15.063 1.00 21.50 161 LEU B CA 1
ATOM 3212 C C . LEU B 1 161 ? 27.277 20.650 14.418 1.00 20.75 161 LEU B C 1
ATOM 3213 O O . LEU B 1 161 ? 28.197 20.007 13.930 1.00 24.96 161 LEU B O 1
ATOM 3218 N N . GLY B 1 162 ? 27.234 21.979 14.409 1.00 21.11 162 GLY B N 1
ATOM 3219 C CA . GLY B 1 162 ? 28.315 22.756 13.846 1.00 19.17 162 GLY B CA 1
ATOM 3220 C C . GLY B 1 162 ? 27.833 23.801 12.851 1.00 20.12 162 GLY B C 1
ATOM 3221 O O . GLY B 1 162 ? 26.640 24.099 12.755 1.00 17.54 162 GLY B O 1
ATOM 3222 N N . GLU B 1 163 ? 28.797 24.322 12.085 1.00 20.63 163 GLU B N 1
ATOM 3223 C CA . GLU B 1 163 ? 28.633 25.573 11.357 1.00 20.35 163 GLU B CA 1
ATOM 3224 C C . GLU B 1 163 ? 27.916 25.385 10.024 1.00 18.99 163 GLU B C 1
ATOM 3225 O O . GLU B 1 163 ? 27.350 26.337 9.514 1.00 20.30 163 GLU B O 1
ATOM 3231 N N . ASP B 1 164 ? 27.952 24.169 9.464 1.00 17.45 164 ASP B N 1
ATOM 3232 C CA . ASP B 1 164 ? 27.374 23.926 8.157 1.00 17.10 164 ASP B CA 1
ATOM 3233 C C . ASP B 1 164 ? 25.856 23.908 8.293 1.00 15.54 164 ASP B C 1
ATOM 3234 O O . ASP B 1 164 ? 25.327 23.001 8.930 1.00 15.17 164 ASP B O 1
ATOM 3239 N N . THR B 1 165 ? 25.197 24.917 7.712 1.00 15.74 165 THR B N 1
ATOM 3240 C CA . THR B 1 165 ? 23.738 25.030 7.780 1.00 18.71 165 THR B CA 1
ATOM 3241 C C . THR B 1 165 ? 23.035 23.801 7.195 1.00 18.17 165 THR B C 1
ATOM 3242 O O . THR B 1 165 ? 21.916 23.476 7.591 1.00 18.70 165 THR B O 1
ATOM 3246 N N . GLY B 1 166 ? 23.687 23.112 6.261 1.00 17.25 166 GLY B N 1
ATOM 3247 C CA . GLY B 1 166 ? 23.162 21.886 5.677 1.00 16.98 166 GLY B CA 1
ATOM 3248 C C . GLY B 1 166 ? 23.146 20.681 6.620 1.00 17.08 166 GLY B C 1
ATOM 3249 O O . GLY B 1 166 ? 22.409 19.731 6.374 1.00 14.82 166 GLY B O 1
ATOM 3250 N N . LEU B 1 167 ? 23.974 20.683 7.671 1.00 14.88 167 LEU B N 1
ATOM 3251 C CA . LEU B 1 167 ? 24.262 19.455 8.391 1.00 17.24 167 LEU B CA 1
ATOM 3252 C C . LEU B 1 167 ? 23.079 19.028 9.260 1.00 15.42 167 LEU B C 1
ATOM 3253 O O . LEU B 1 167 ? 22.735 17.851 9.283 1.00 15.85 167 LEU B O 1
ATOM 3258 N N . ALA B 1 168 ? 22.403 19.964 9.929 1.00 15.33 168 ALA B N 1
ATOM 3259 C CA . ALA B 1 168 ? 21.246 19.559 10.708 1.00 14.69 168 ALA B CA 1
ATOM 3260 C C . ALA B 1 168 ? 20.148 19.032 9.783 1.00 14.33 168 ALA B C 1
ATOM 3261 O O . ALA B 1 168 ? 19.391 18.139 10.164 1.00 14.18 168 ALA B O 1
ATOM 3263 N N . GLN B 1 169 ? 20.092 19.560 8.563 1.00 13.44 169 GLN B N 1
ATOM 3264 C CA . GLN B 1 169 ? 19.109 19.109 7.589 1.00 13.47 169 GLN B CA 1
ATOM 3265 C C . GLN B 1 169 ? 19.504 17.732 7.082 1.00 13.32 169 GLN B C 1
ATOM 3266 O O . GLN B 1 169 ? 18.631 16.882 6.959 1.00 13.17 169 GLN B O 1
ATOM 3272 N N . LEU B 1 170 ? 20.797 17.504 6.785 1.00 13.44 170 LEU B N 1
ATOM 3273 C CA . LEU B 1 170 ? 21.250 16.163 6.426 1.00 13.95 170 LEU B CA 1
ATOM 3274 C C . LEU B 1 170 ? 20.967 15.158 7.540 1.00 13.76 170 LEU B C 1
ATOM 3275 O O . LEU B 1 170 ? 20.527 14.035 7.281 1.00 13.56 170 LEU B O 1
ATOM 3280 N N . MET B 1 171 ? 21.169 15.535 8.808 1.00 15.76 171 MET B N 1
ATOM 3281 C CA . MET B 1 171 ? 20.893 14.642 9.913 1.00 15.87 171 MET B CA 1
ATOM 3282 C C . MET B 1 171 ? 19.400 14.332 9.942 1.00 15.47 171 MET B C 1
ATOM 3283 O O . MET B 1 171 ? 19.005 13.177 10.069 1.00 15.55 171 MET B O 1
ATOM 3288 N N . TYR B 1 172 ? 18.560 15.349 9.735 1.00 13.27 172 TYR B N 1
ATOM 3289 C CA . TYR B 1 172 ? 17.120 15.153 9.756 1.00 12.90 172 TYR B CA 1
ATOM 3290 C C . TYR B 1 172 ? 16.707 14.197 8.634 1.00 12.48 172 TYR B C 1
ATOM 3291 O O . TYR B 1 172 ? 15.913 13.291 8.880 1.00 13.96 172 TYR B O 1
ATOM 3300 N N . GLN B 1 173 ? 17.217 14.416 7.402 1.00 12.06 173 GLN B N 1
ATOM 3301 C CA . GLN B 1 173 ? 16.889 13.538 6.297 1.00 12.15 173 GLN B CA 1
ATOM 3302 C C . GLN B 1 173 ? 17.379 12.112 6.580 1.00 13.03 173 GLN B C 1
ATOM 3303 O O . GLN B 1 173 ? 16.699 11.150 6.238 1.00 13.36 173 GLN B O 1
ATOM 3309 N N . ALA B 1 174 ? 18.534 11.951 7.247 1.00 13.50 174 ALA B N 1
ATOM 3310 C CA . ALA B 1 174 ? 19.059 10.613 7.456 1.00 13.88 174 ALA B CA 1
ATOM 3311 C C . ALA B 1 174 ? 18.207 9.899 8.504 1.00 13.50 174 ALA B C 1
ATOM 3312 O O . ALA B 1 174 ? 17.893 8.719 8.348 1.00 12.84 174 ALA B O 1
ATOM 3314 N N . GLN B 1 175 ? 17.793 10.648 9.528 1.00 12.76 175 GLN B N 1
ATOM 3315 C CA . GLN B 1 175 ? 16.891 10.130 10.538 1.00 14.12 175 GLN B CA 1
ATOM 3316 C C . GLN B 1 175 ? 15.544 9.737 9.937 1.00 13.91 175 GLN B C 1
ATOM 3317 O O . GLN B 1 175 ? 14.999 8.684 10.257 1.00 12.80 175 GLN B O 1
ATOM 3323 N N . LEU B 1 176 ? 15.004 10.571 9.042 1.00 14.50 176 LEU B N 1
ATOM 3324 C CA . LEU B 1 176 ? 13.681 10.285 8.482 1.00 14.48 176 LEU B CA 1
ATOM 3325 C C . LEU B 1 176 ? 13.755 9.183 7.414 1.00 14.44 176 LEU B C 1
ATOM 3326 O O . LEU B 1 176 ? 12.767 8.466 7.202 1.00 13.91 176 LEU B O 1
ATOM 3331 N N . ASP B 1 177 ? 14.925 9.031 6.783 1.00 13.79 177 ASP B N 1
ATOM 3332 C CA . ASP B 1 177 ? 15.261 7.889 5.947 1.00 14.00 177 ASP B CA 1
ATOM 3333 C C . ASP B 1 177 ? 15.009 6.609 6.744 1.00 13.44 177 ASP B C 1
ATOM 3334 O O . ASP B 1 177 ? 14.292 5.704 6.325 1.00 14.10 177 ASP B O 1
ATOM 3339 N N . VAL B 1 178 ? 15.557 6.537 7.954 1.00 11.79 178 VAL B N 1
ATOM 3340 C CA . VAL B 1 178 ? 15.367 5.345 8.747 1.00 12.48 178 VAL B CA 1
ATOM 3341 C C . VAL B 1 178 ? 13.909 5.231 9.183 1.00 12.73 178 VAL B C 1
ATOM 3342 O O . VAL B 1 178 ? 13.329 4.165 9.038 1.00 13.06 178 VAL B O 1
ATOM 3346 N N . PHE B 1 179 ? 13.336 6.330 9.686 1.00 12.40 179 PHE B N 1
ATOM 3347 C CA . PHE B 1 179 ? 11.999 6.302 10.253 1.00 13.29 179 PHE B CA 1
ATOM 3348 C C . PHE B 1 179 ? 10.962 5.963 9.183 1.00 14.05 179 PHE B C 1
ATOM 3349 O O . PHE B 1 179 ? 10.176 5.064 9.400 1.00 14.17 179 PHE B O 1
ATOM 3357 N N . LEU B 1 180 ? 10.987 6.661 8.034 1.00 14.00 180 LEU B N 1
ATOM 3358 C CA . LEU B 1 180 ? 9.997 6.421 6.994 1.00 13.63 180 LEU B CA 1
ATOM 3359 C C . LEU B 1 180 ? 10.174 5.029 6.387 1.00 12.62 180 LEU B C 1
ATOM 3360 O O . LEU B 1 180 ? 9.198 4.356 6.068 1.00 12.53 180 LEU B O 1
ATOM 3365 N N . THR B 1 181 ? 11.429 4.593 6.194 1.00 11.69 181 THR B N 1
ATOM 3366 C CA . THR B 1 181 ? 11.661 3.281 5.608 1.00 12.78 181 THR B CA 1
ATOM 3367 C C . THR B 1 181 ? 11.163 2.205 6.576 1.00 12.10 181 THR B C 1
ATOM 3368 O O . THR B 1 181 ? 10.541 1.237 6.162 1.00 12.74 181 THR B O 1
ATOM 3372 N N . THR B 1 182 ? 11.429 2.385 7.877 1.00 13.46 182 THR B N 1
ATOM 3373 C CA . THR B 1 182 ? 10.929 1.467 8.879 1.00 13.97 182 THR B CA 1
ATOM 3374 C C . THR B 1 182 ? 9.392 1.407 8.816 1.00 14.33 182 THR B C 1
ATOM 3375 O O . THR B 1 182 ? 8.810 0.338 8.819 1.00 12.69 182 THR B O 1
ATOM 3379 N N . LEU B 1 183 ? 8.736 2.560 8.761 1.00 14.44 183 LEU B N 1
ATOM 3380 C CA . LEU B 1 183 ? 7.276 2.602 8.722 1.00 14.86 183 LEU B CA 1
ATOM 3381 C C . LEU B 1 183 ? 6.754 1.916 7.462 1.00 14.48 183 LEU B C 1
ATOM 3382 O O . LEU B 1 183 ? 5.794 1.174 7.545 1.00 15.79 183 LEU B O 1
ATOM 3387 N N . SER B 1 184 ? 7.379 2.162 6.296 1.00 14.70 184 SER B N 1
ATOM 3388 C CA . SER B 1 184 ? 6.976 1.529 5.048 1.00 14.03 184 SER B CA 1
ATOM 3389 C C . SER B 1 184 ? 7.071 -0.005 5.184 1.00 14.64 184 SER B C 1
ATOM 3390 O O . SER B 1 184 ? 6.215 -0.762 4.704 1.00 15.51 184 SER B O 1
ATOM 3393 N N . SER B 1 185 ? 8.134 -0.472 5.829 1.00 13.84 185 SER B N 1
ATOM 3394 C CA . SER B 1 185 ? 8.320 -1.895 6.015 1.00 13.63 185 SER B CA 1
ATOM 3395 C C . SER B 1 185 ? 7.249 -2.467 6.949 1.00 14.91 185 SER B C 1
ATOM 3396 O O . SER B 1 185 ? 6.829 -3.602 6.741 1.00 15.11 185 SER B O 1
ATOM 3399 N N . LEU B 1 186 ? 6.885 -1.748 8.021 1.00 16.64 186 LEU B N 1
ATOM 3400 C CA . LEU B 1 186 ? 5.777 -2.158 8.874 1.00 18.05 186 LEU B CA 1
ATOM 3401 C C . LEU B 1 186 ? 4.488 -2.336 8.062 1.00 19.13 186 LEU B C 1
ATOM 3402 O O . LEU B 1 186 ? 3.771 -3.332 8.228 1.00 17.99 186 LEU B O 1
ATOM 3407 N N . MET B 1 187 ? 4.173 -1.364 7.200 1.00 18.31 187 MET B N 1
ATOM 3408 C CA . MET B 1 187 ? 2.971 -1.473 6.389 1.00 17.77 187 MET B CA 1
ATOM 3409 C C . MET B 1 187 ? 3.136 -2.598 5.352 1.00 16.89 187 MET B C 1
ATOM 3410 O O . MET B 1 187 ? 2.190 -3.310 5.032 1.00 16.17 187 MET B O 1
ATOM 3415 N N . HIS B 1 188 ? 4.359 -2.826 4.879 1.00 14.37 188 HIS B N 1
ATOM 3416 C CA . HIS B 1 188 ? 4.593 -3.875 3.909 1.00 14.52 188 HIS B CA 1
ATOM 3417 C C . HIS B 1 188 ? 4.356 -5.248 4.551 1.00 15.36 188 HIS B C 1
ATOM 3418 O O . HIS B 1 188 ? 3.697 -6.109 3.963 1.00 16.63 188 HIS B O 1
ATOM 3425 N N . ALA B 1 189 ? 4.872 -5.443 5.772 1.00 15.28 189 ALA B N 1
ATOM 3426 C CA . ALA B 1 189 ? 4.730 -6.716 6.452 1.00 17.09 189 ALA B CA 1
ATOM 3427 C C . ALA B 1 189 ? 3.287 -6.922 6.883 1.00 17.66 189 ALA B C 1
ATOM 3428 O O . ALA B 1 189 ? 2.760 -8.029 6.778 1.00 16.03 189 ALA B O 1
ATOM 3430 N N . THR B 1 190 ? 2.651 -5.846 7.349 1.00 17.51 190 THR B N 1
ATOM 3431 C CA . THR B 1 190 ? 1.237 -5.893 7.684 1.00 18.66 190 THR B CA 1
ATOM 3432 C C . THR B 1 190 ? 0.425 -6.316 6.461 1.00 19.22 190 THR B C 1
ATOM 3433 O O . THR B 1 190 ? -0.454 -7.177 6.565 1.00 21.34 190 THR B O 1
ATOM 3437 N N . ALA B 1 191 ? 0.725 -5.742 5.295 1.00 16.86 191 ALA B N 1
ATOM 3438 C CA . ALA B 1 191 ? 0.061 -6.130 4.060 1.00 18.28 191 ALA B CA 1
ATOM 3439 C C . ALA B 1 191 ? 0.300 -7.605 3.747 1.00 19.46 191 ALA B C 1
ATOM 3440 O O . ALA B 1 191 ? -0.601 -8.302 3.265 1.00 18.38 191 ALA B O 1
ATOM 3442 N N . LEU B 1 192 ? 1.541 -8.062 3.907 1.00 18.28 192 LEU B N 1
ATOM 3443 C CA . LEU B 1 192 ? 1.881 -9.433 3.552 1.00 19.52 192 LEU B CA 1
ATOM 3444 C C . LEU B 1 192 ? 1.093 -10.409 4.424 1.00 20.40 192 LEU B C 1
ATOM 3445 O O . LEU B 1 192 ? 0.520 -11.349 3.904 1.00 21.55 192 LEU B O 1
ATOM 3450 N N . LEU B 1 193 ? 1.005 -10.142 5.731 1.00 20.42 193 LEU B N 1
ATOM 3451 C CA . LEU B 1 193 ? 0.259 -11.003 6.631 1.00 20.70 193 LEU B CA 1
ATOM 3452 C C . LEU B 1 193 ? -1.242 -10.928 6.369 1.00 24.35 193 LEU B C 1
ATOM 3453 O O . LEU B 1 193 ? -1.937 -11.944 6.491 1.00 21.71 193 LEU B O 1
ATOM 3458 N N . GLY B 1 194 ? -1.717 -9.735 5.987 1.00 24.59 194 GLY B N 1
ATOM 3459 C CA . GLY B 1 194 ? -3.125 -9.510 5.689 1.00 27.55 194 GLY B CA 1
ATOM 3460 C C . GLY B 1 194 ? -3.591 -10.367 4.520 1.00 25.76 194 GLY B C 1
ATOM 3461 O O . GLY B 1 194 ? -4.765 -10.707 4.406 1.00 27.24 194 GLY B O 1
ATOM 3462 N N . THR B 1 195 ? -2.628 -10.781 3.705 1.00 28.24 195 THR B N 1
ATOM 3463 C CA . THR B 1 195 ? -2.859 -11.577 2.522 1.00 29.14 195 THR B CA 1
ATOM 3464 C C . THR B 1 195 ? -3.251 -13.014 2.908 1.00 29.39 195 THR B C 1
ATOM 3465 O O . THR B 1 195 ? -3.857 -13.707 2.100 1.00 35.19 195 THR B O 1
ATOM 3469 N N . ALA B 1 196 ? -2.915 -13.469 4.127 1.00 26.46 196 ALA B N 1
ATOM 3470 C CA . ALA B 1 196 ? -3.341 -14.774 4.626 1.00 27.09 196 ALA B CA 1
ATOM 3471 C C . ALA B 1 196 ? -4.454 -14.612 5.652 1.00 25.08 196 ALA B C 1
ATOM 3472 O O . ALA B 1 196 ? -4.717 -15.533 6.406 1.00 28.76 196 ALA B O 1
ATOM 3474 N N . GLY B 1 197 ? -5.079 -13.431 5.693 1.00 27.79 197 GLY B N 1
ATOM 3475 C CA . GLY B 1 197 ? -6.221 -13.184 6.565 1.00 27.73 197 GLY B CA 1
ATOM 3476 C C . GLY B 1 197 ? -5.852 -12.722 7.971 1.00 29.02 197 GLY B C 1
ATOM 3477 O O . GLY B 1 197 ? -6.731 -12.652 8.826 1.00 31.65 197 GLY B O 1
ATOM 3478 N N . VAL B 1 198 ? -4.573 -12.379 8.225 1.00 27.85 198 VAL B N 1
ATOM 3479 C CA . VAL B 1 198 ? -4.182 -11.911 9.543 1.00 25.61 198 VAL B CA 1
ATOM 3480 C C . VAL B 1 198 ? -4.494 -10.417 9.633 1.00 26.10 198 VAL B C 1
ATOM 3481 O O . VAL B 1 198 ? -4.058 -9.635 8.784 1.00 25.22 198 VAL B O 1
ATOM 3485 N N . SER B 1 199 ? -5.203 -10.050 10.707 1.00 23.65 199 SER B N 1
ATOM 3486 C CA . SER B 1 199 ? -5.576 -8.678 11.022 1.00 24.86 199 SER B CA 1
ATOM 3487 C C . SER B 1 199 ? -4.325 -7.819 11.231 1.00 24.28 199 SER B C 1
ATOM 3488 O O . SER B 1 199 ? -3.342 -8.285 11.798 1.00 27.58 199 SER B O 1
ATOM 3491 N N . ALA B 1 200 ? -4.406 -6.522 10.892 1.00 25.06 200 ALA B N 1
ATOM 3492 C CA . ALA B 1 200 ? -3.390 -5.565 11.306 1.00 24.12 200 ALA B CA 1
ATOM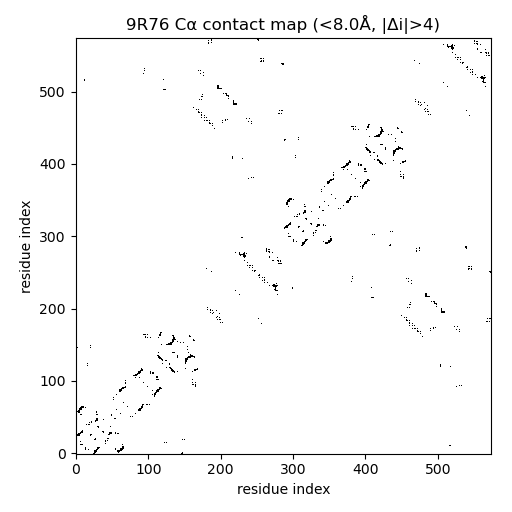 3493 C C . ALA B 1 200 ? -3.335 -5.453 12.829 1.00 25.60 200 ALA B C 1
ATOM 3494 O O . ALA B 1 200 ? -2.268 -5.249 13.419 1.00 25.43 200 ALA B O 1
ATOM 3496 N N . ALA B 1 201 ? -4.489 -5.592 13.493 1.00 27.18 201 ALA B N 1
ATOM 3497 C CA . ALA B 1 201 ? -4.499 -5.519 14.951 1.00 26.98 201 ALA B CA 1
ATOM 3498 C C . ALA B 1 201 ? -3.717 -6.695 15.554 1.00 27.19 201 ALA B C 1
ATOM 3499 O O . ALA B 1 201 ? -3.198 -6.592 16.661 1.00 28.86 201 ALA B O 1
ATOM 3501 N N . GLU B 1 202 ? -3.649 -7.818 14.838 1.00 26.81 202 GLU B N 1
ATOM 3502 C CA . GLU B 1 202 ? -2.876 -8.963 15.290 1.00 28.36 202 GLU B CA 1
ATOM 3503 C C . GLU B 1 202 ? -1.420 -8.801 14.848 1.00 27.03 202 GLU B C 1
ATOM 3504 O O . GLU B 1 202 ? -0.517 -9.016 15.640 1.00 27.46 202 GLU B O 1
ATOM 3506 N N . SER B 1 203 ? -1.217 -8.417 13.578 1.00 25.15 203 SER B N 1
ATOM 3507 C CA . SER B 1 203 ? 0.105 -8.256 12.975 1.00 25.63 203 SER B CA 1
ATOM 3508 C C . SER B 1 203 ? 0.966 -7.211 13.689 1.00 24.89 203 SER B C 1
ATOM 3509 O O . SER B 1 203 ? 2.111 -7.488 14.065 1.00 24.91 203 SER B O 1
ATOM 3512 N N . MET B 1 204 ? 0.429 -5.989 13.860 1.00 27.29 204 MET B N 1
ATOM 3513 C CA . MET B 1 204 ? 1.260 -4.840 14.197 1.00 26.03 204 MET B CA 1
ATOM 3514 C C . MET B 1 204 ? 1.918 -5.008 15.563 1.00 25.60 204 MET B C 1
ATOM 3515 O O . MET B 1 204 ? 3.084 -4.652 15.714 1.00 24.80 204 MET B O 1
ATOM 3520 N N . PRO B 1 205 ? 1.243 -5.486 16.633 1.00 24.04 205 PRO B N 1
ATOM 3521 C CA . PRO B 1 205 ? 1.942 -5.683 17.906 1.00 25.13 205 PRO B CA 1
ATOM 3522 C C . PRO B 1 205 ? 3.079 -6.710 17.836 1.00 22.75 205 PRO B C 1
ATOM 3523 O O . PRO B 1 205 ? 4.062 -6.555 18.552 1.00 21.95 205 PRO B O 1
ATOM 3527 N N . GLU B 1 206 ? 2.936 -7.732 16.972 1.00 22.12 206 GLU B N 1
ATOM 3528 C CA . GLU B 1 206 ? 3.990 -8.715 16.768 1.00 23.46 206 GLU B CA 1
ATOM 3529 C C . GLU B 1 206 ? 5.199 -8.036 16.131 1.00 21.01 206 GLU B C 1
ATOM 3530 O O . GLU B 1 206 ? 6.323 -8.199 16.619 1.00 20.12 206 GLU B O 1
ATOM 3536 N N . LEU B 1 207 ? 4.941 -7.231 15.092 1.00 17.75 207 LEU B N 1
ATOM 3537 C CA . LEU B 1 207 ? 5.997 -6.523 14.380 1.00 20.40 207 LEU B CA 1
ATOM 3538 C C . LEU B 1 207 ? 6.674 -5.474 15.261 1.00 22.24 207 LEU B C 1
ATOM 3539 O O . LEU B 1 207 ? 7.899 -5.353 15.257 1.00 22.70 207 LEU B O 1
ATOM 3544 N N . ILE B 1 208 ? 5.883 -4.698 16.015 1.00 22.43 208 ILE B N 1
ATOM 3545 C CA . ILE B 1 208 ? 6.428 -3.697 16.921 1.00 23.08 208 ILE B CA 1
ATOM 3546 C C . ILE B 1 208 ? 7.219 -4.386 18.031 1.00 22.83 208 ILE B C 1
ATOM 3547 O O . ILE B 1 208 ? 8.286 -3.922 18.428 1.00 23.06 208 ILE B O 1
ATOM 3552 N N . GLY B 1 209 ? 6.690 -5.512 18.518 1.00 22.97 209 GLY B N 1
ATOM 3553 C CA . GLY B 1 209 ? 7.335 -6.273 19.567 1.00 23.04 209 GLY B CA 1
ATOM 3554 C C . GLY B 1 209 ? 8.758 -6.618 19.165 1.00 21.82 209 GLY B C 1
ATOM 3555 O O . GLY B 1 209 ? 9.669 -6.486 19.971 1.00 23.99 209 GLY B O 1
ATOM 3556 N N . MET B 1 210 ? 8.922 -7.055 17.907 1.00 20.85 210 MET B N 1
ATOM 3557 C CA . MET B 1 210 ? 10.237 -7.365 17.373 1.00 19.40 210 MET B CA 1
ATOM 3558 C C . MET B 1 210 ? 11.047 -6.077 17.215 1.00 20.31 210 MET B C 1
ATOM 3559 O O . MET B 1 210 ? 12.217 -6.010 17.588 1.00 22.72 210 MET B O 1
ATOM 3564 N N . LEU B 1 211 ? 10.420 -5.022 16.679 1.00 20.49 211 LEU B N 1
ATOM 3565 C CA . LEU B 1 211 ? 11.136 -3.793 16.365 1.00 21.80 211 LEU B CA 1
ATOM 3566 C C . LEU B 1 211 ? 11.754 -3.201 17.625 1.00 22.08 211 LEU B C 1
ATOM 3567 O O . LEU B 1 211 ? 12.855 -2.650 17.575 1.00 23.73 211 LEU B O 1
ATOM 3572 N N . ARG B 1 212 ? 11.019 -3.315 18.737 1.00 23.84 212 ARG B N 1
ATOM 3573 C CA . ARG B 1 212 ? 11.440 -2.792 20.022 1.00 25.75 212 ARG B CA 1
ATOM 3574 C C . ARG B 1 212 ? 12.792 -3.389 20.429 1.00 25.59 212 ARG B C 1
ATOM 3575 O O . ARG B 1 212 ? 13.596 -2.717 21.075 1.00 25.14 212 ARG B O 1
ATOM 3583 N N . THR B 1 213 ? 13.048 -4.649 20.037 1.00 25.38 213 THR B N 1
ATOM 3584 C CA . THR B 1 213 ? 14.260 -5.354 20.426 1.00 26.62 213 THR B CA 1
ATOM 3585 C C . THR B 1 213 ? 15.399 -5.204 19.413 1.00 25.56 213 THR B C 1
ATOM 3586 O O . THR B 1 213 ? 16.422 -5.868 19.553 1.00 24.66 213 THR B O 1
ATOM 3590 N N . VAL B 1 214 ? 15.245 -4.373 18.376 1.00 22.33 214 VAL B N 1
ATOM 3591 C CA . VAL B 1 214 ? 16.270 -4.327 17.339 1.00 22.54 214 VAL B CA 1
ATOM 3592 C C . VAL B 1 214 ? 17.596 -3.768 17.857 1.00 25.36 214 VAL B C 1
ATOM 3593 O O . VAL B 1 214 ? 18.632 -4.383 17.610 1.00 27.26 214 VAL B O 1
ATOM 3597 N N . PRO B 1 215 ? 17.652 -2.619 18.566 1.00 27.18 215 PRO B N 1
ATOM 3598 C CA . PRO B 1 215 ? 18.910 -2.169 19.161 1.00 32.56 215 PRO B CA 1
ATOM 3599 C C . PRO B 1 215 ? 19.616 -3.282 19.944 1.00 36.08 215 PRO B C 1
ATOM 3600 O O . PRO B 1 215 ? 20.819 -3.472 19.808 1.00 39.56 215 PRO B O 1
ATOM 3604 N N . ALA B 1 216 ? 18.848 -4.057 20.716 1.00 40.99 216 ALA B N 1
ATOM 3605 C CA . ALA B 1 216 ? 19.386 -5.166 21.495 1.00 42.95 216 ALA B CA 1
ATOM 3606 C C . ALA B 1 216 ? 19.906 -6.288 20.595 1.00 44.10 216 ALA B C 1
ATOM 3607 O O . ALA B 1 216 ? 20.946 -6.885 20.876 1.00 43.16 216 ALA B O 1
ATOM 3609 N N . MET B 1 217 ? 19.141 -6.632 19.553 1.00 41.04 217 MET B N 1
ATOM 3610 C CA . MET B 1 217 ? 19.528 -7.738 18.690 1.00 37.81 217 MET B CA 1
ATOM 3611 C C . MET B 1 217 ? 20.822 -7.370 17.974 1.00 37.61 217 MET B C 1
ATOM 3612 O O . MET B 1 217 ? 21.680 -8.233 17.786 1.00 36.35 217 MET B O 1
ATOM 3617 N N . LEU B 1 218 ? 20.992 -6.077 17.660 1.00 40.72 218 LEU B N 1
ATOM 3618 C CA . LEU B 1 218 ? 22.197 -5.602 16.999 1.00 43.01 218 LEU B CA 1
ATOM 3619 C C . LEU B 1 218 ? 23.405 -5.757 17.920 1.00 43.27 218 LEU B C 1
ATOM 3620 O O . LEU B 1 218 ? 24.513 -5.975 17.435 1.00 42.61 218 LEU B O 1
ATOM 3625 N N . GLU B 1 219 ? 23.198 -5.653 19.237 1.00 44.03 219 GLU B N 1
ATOM 3626 C CA . GLU B 1 219 ? 24.325 -5.651 20.161 1.00 47.21 219 GLU B CA 1
ATOM 3627 C C . GLU B 1 219 ? 24.619 -7.053 20.707 1.00 45.67 219 GLU B C 1
ATOM 3628 O O . GLU B 1 219 ? 25.613 -7.222 21.401 1.00 47.36 219 GLU B O 1
ATOM 3634 N N . ALA B 1 220 ? 23.789 -8.048 20.362 1.00 47.50 220 ALA B N 1
ATOM 3635 C CA . ALA B 1 220 ? 23.843 -9.385 20.948 1.00 47.94 220 ALA B CA 1
ATOM 3636 C C . ALA B 1 220 ? 25.246 -10.003 20.826 1.00 50.90 220 ALA B C 1
ATOM 3637 O O . ALA B 1 220 ? 25.626 -10.382 19.703 1.00 50.22 220 ALA B O 1
ATOM 3639 N N . PRO B 1 225 ? 28.419 -1.548 15.800 1.00 37.82 225 PRO B N 1
ATOM 3640 C CA . PRO B 1 225 ? 28.410 -1.658 14.333 1.00 35.99 225 PRO B CA 1
ATOM 3641 C C . PRO B 1 225 ? 29.065 -0.446 13.676 1.00 30.56 225 PRO B C 1
ATOM 3642 O O . PRO B 1 225 ? 29.598 -0.571 12.582 1.00 33.12 225 PRO B O 1
ATOM 3646 N N . GLY B 1 226 ? 28.922 0.732 14.306 1.00 28.28 226 GLY B N 1
ATOM 3647 C CA . GLY B 1 226 ? 29.462 1.964 13.774 1.00 28.16 226 GLY B CA 1
ATOM 3648 C C . GLY B 1 226 ? 30.982 1.925 13.614 1.00 27.15 226 GLY B C 1
ATOM 3649 O O . GLY B 1 226 ? 31.502 2.151 12.528 1.00 28.08 226 GLY B O 1
ATOM 3650 N N . ALA B 1 227 ? 31.691 1.631 14.712 1.00 31.89 227 ALA B N 1
ATOM 3651 C CA . ALA B 1 227 ? 33.150 1.592 14.690 1.00 31.31 227 ALA B CA 1
ATOM 3652 C C . ALA B 1 227 ? 33.636 0.499 13.735 1.00 30.59 227 ALA B C 1
ATOM 3653 O O . ALA B 1 227 ? 34.608 0.680 13.012 1.00 33.23 227 ALA B O 1
ATOM 3655 N N . ASP B 1 228 ? 32.924 -0.627 13.709 1.00 38.04 228 ASP B N 1
ATOM 3656 C CA . ASP B 1 228 ? 33.231 -1.725 12.803 1.00 35.40 228 ASP B CA 1
ATOM 3657 C C . ASP B 1 228 ? 33.101 -1.274 11.348 1.00 32.34 228 ASP B C 1
ATOM 3658 O O . ASP B 1 228 ? 33.961 -1.574 10.523 1.00 32.28 228 ASP B O 1
ATOM 3663 N N . ILE B 1 229 ? 32.034 -0.538 11.016 1.00 28.85 229 ILE B N 1
ATOM 3664 C CA . ILE B 1 229 ? 31.883 0.012 9.675 1.00 25.71 229 ILE B CA 1
ATOM 3665 C C . ILE B 1 229 ? 33.025 0.993 9.373 1.00 27.95 229 ILE B C 1
ATOM 3666 O O . ILE B 1 229 ? 33.485 1.101 8.235 1.00 30.54 229 ILE B O 1
ATOM 3671 N N . ASP B 1 230 ? 33.423 1.781 10.377 1.00 27.21 230 ASP B N 1
ATOM 3672 C CA . ASP B 1 230 ? 34.531 2.712 10.206 1.00 29.12 230 ASP B CA 1
ATOM 3673 C C . ASP B 1 230 ? 35.838 1.932 10.027 1.00 29.82 230 ASP B C 1
ATOM 3674 O O . ASP B 1 230 ? 36.687 2.336 9.247 1.00 32.91 230 ASP B O 1
ATOM 3679 N N . ALA B 1 231 ? 35.957 0.799 10.725 1.00 33.30 231 ALA B N 1
ATOM 3680 C CA . ALA B 1 231 ? 37.190 0.022 10.756 1.00 38.28 231 ALA B CA 1
ATOM 3681 C C . ALA B 1 231 ? 37.203 -1.081 9.696 1.00 39.07 231 ALA B C 1
ATOM 3682 O O . ALA B 1 231 ? 38.109 -1.894 9.699 1.00 38.43 231 ALA B O 1
ATOM 3684 N N . ASP B 1 232 ? 36.182 -1.143 8.825 1.00 43.61 232 ASP B N 1
ATOM 3685 C CA . ASP B 1 232 ? 36.031 -2.218 7.846 1.00 40.52 232 ASP B CA 1
ATOM 3686 C C . ASP B 1 232 ? 35.928 -3.604 8.483 1.00 37.39 232 ASP B C 1
ATOM 3687 O O . ASP B 1 232 ? 36.236 -4.600 7.835 1.00 33.09 232 ASP B O 1
ATOM 3692 N N . LYS B 1 233 ? 35.502 -3.683 9.745 1.00 38.23 233 LYS B N 1
ATOM 3693 C CA . LYS B 1 233 ? 35.285 -4.975 10.378 1.00 40.23 233 LYS B CA 1
ATOM 3694 C C . LYS B 1 233 ? 33.873 -5.444 10.031 1.00 38.21 233 LYS B C 1
ATOM 3695 O O . LYS B 1 233 ? 32.896 -4.972 10.613 1.00 40.97 233 LYS B O 1
ATOM 3701 N N . HIS B 1 234 ? 33.784 -6.377 9.075 1.00 34.59 234 HIS B N 1
ATOM 3702 C CA . HIS B 1 234 ? 32.516 -6.942 8.648 1.00 29.75 234 HIS B CA 1
ATOM 3703 C C . HIS B 1 234 ? 32.544 -8.465 8.736 1.00 31.71 234 HIS B C 1
ATOM 3704 O O . HIS B 1 234 ? 32.233 -9.134 7.760 1.00 27.49 234 HIS B O 1
ATOM 3711 N N . PRO B 1 235 ? 32.857 -9.081 9.898 1.00 34.71 235 PRO B N 1
ATOM 3712 C CA . PRO B 1 235 ? 33.005 -10.535 9.974 1.00 32.95 235 PRO B CA 1
ATOM 3713 C C . PRO B 1 235 ? 31.665 -11.235 10.150 1.00 30.96 235 PRO B C 1
ATOM 3714 O O . PRO B 1 235 ? 30.834 -10.803 10.952 1.00 29.54 235 PRO B O 1
ATOM 3718 N N . GLY B 1 236 ? 31.486 -12.342 9.418 1.00 29.92 236 GLY B N 1
ATOM 3719 C CA . GLY B 1 236 ? 30.196 -12.999 9.313 1.00 33.80 236 GLY B CA 1
ATOM 3720 C C . GLY B 1 236 ? 30.137 -14.266 10.159 1.00 36.91 236 GLY B C 1
ATOM 3721 O O . GLY B 1 236 ? 29.775 -15.336 9.664 1.00 51.26 236 GLY B O 1
ATOM 3722 N N . ASP B 1 237 ? 30.472 -14.148 11.442 1.00 33.24 237 ASP B N 1
ATOM 3723 C CA . ASP B 1 237 ? 30.413 -15.290 12.338 1.00 31.72 237 ASP B CA 1
ATOM 3724 C C . ASP B 1 237 ? 28.947 -15.666 12.561 1.00 27.49 237 ASP B C 1
ATOM 3725 O O . ASP B 1 237 ? 28.568 -16.820 12.409 1.00 29.06 237 ASP B O 1
ATOM 3727 N N . LEU B 1 238 ? 28.121 -14.692 12.953 1.00 21.04 238 LEU B N 1
ATOM 3728 C CA . LEU B 1 238 ? 26.828 -15.007 13.556 1.00 22.06 238 LEU B CA 1
ATOM 3729 C C . LEU B 1 238 ? 25.679 -14.798 12.561 1.00 18.82 238 LEU B C 1
ATOM 3730 O O . LEU B 1 238 ? 24.537 -15.162 12.825 1.00 18.55 238 LEU B O 1
ATOM 3735 N N . SER B 1 239 ? 25.989 -14.208 11.414 1.00 19.16 239 SER B N 1
ATOM 3736 C CA . SER B 1 239 ? 25.006 -13.938 10.382 1.00 18.42 239 SER B CA 1
ATOM 3737 C C . SER B 1 239 ? 25.728 -13.457 9.137 1.00 19.81 239 SER B C 1
ATOM 3738 O O . SER B 1 239 ? 26.394 -12.429 9.187 1.00 29.78 239 SER B O 1
ATOM 3741 N N . THR B 1 240 ? 25.542 -14.155 8.027 1.00 17.50 240 THR B N 1
ATOM 3742 C CA . THR B 1 240 ? 26.243 -13.815 6.805 1.00 18.54 240 THR B CA 1
ATOM 3743 C C . THR B 1 240 ? 25.283 -13.170 5.831 1.00 17.81 240 THR B C 1
ATOM 3744 O O . THR B 1 240 ? 24.076 -13.344 5.944 1.00 16.79 240 THR B O 1
ATOM 3748 N N . ILE B 1 241 ? 25.861 -12.378 4.933 1.00 17.09 241 ILE B N 1
ATOM 3749 C CA . ILE B 1 241 ? 25.152 -11.802 3.801 1.00 17.09 241 ILE B CA 1
ATOM 3750 C C . ILE B 1 241 ? 24.528 -12.898 2.942 1.00 15.93 241 ILE B C 1
ATOM 3751 O O . ILE B 1 241 ? 23.435 -12.707 2.398 1.00 14.36 241 ILE B O 1
ATOM 3756 N N . THR B 1 242 ? 25.200 -14.047 2.794 1.00 13.18 242 THR B N 1
ATOM 3757 C CA . THR B 1 242 ? 24.575 -15.130 2.060 1.00 14.57 242 THR B CA 1
ATOM 3758 C C . THR B 1 242 ? 23.215 -15.506 2.652 1.00 13.77 242 THR B C 1
ATOM 3759 O O . THR B 1 242 ? 22.263 -15.705 1.911 1.00 12.86 242 THR B O 1
ATOM 3763 N N . MET B 1 243 ? 23.180 -15.620 3.983 1.00 14.04 243 MET B N 1
ATOM 3764 C CA . MET B 1 243 ? 22.030 -16.161 4.670 1.00 14.72 243 MET B CA 1
ATOM 3765 C C . MET B 1 243 ? 20.937 -15.098 4.689 1.00 14.83 243 MET B C 1
ATOM 3766 O O . MET B 1 243 ? 19.754 -15.399 4.463 1.00 14.71 243 MET B O 1
ATOM 3771 N N . MET B 1 244 ? 21.343 -13.846 4.879 1.00 13.81 244 MET B N 1
ATOM 3772 C CA . MET B 1 244 ? 20.366 -12.773 4.979 1.00 15.06 244 MET B CA 1
ATOM 3773 C C . MET B 1 244 ? 19.835 -12.392 3.602 1.00 15.19 244 MET B C 1
ATOM 3774 O O . MET B 1 244 ? 18.654 -12.067 3.480 1.00 16.57 244 MET B O 1
ATOM 3779 N N . GLY B 1 245 ? 20.705 -12.498 2.599 1.00 14.59 245 GLY B N 1
ATOM 3780 C CA . GLY B 1 245 ? 20.334 -12.361 1.198 1.00 14.11 245 GLY B CA 1
ATOM 3781 C C . GLY B 1 245 ? 19.298 -13.395 0.772 1.00 14.54 245 GLY B C 1
ATOM 3782 O O . GLY B 1 245 ? 18.424 -13.082 -0.026 1.00 14.04 245 GLY B O 1
ATOM 3783 N N . ALA B 1 246 ? 19.442 -14.642 1.255 1.00 13.24 246 ALA B N 1
ATOM 3784 C CA . ALA B 1 246 ? 18.473 -15.685 0.947 1.00 13.53 246 ALA B CA 1
ATOM 3785 C C . ALA B 1 246 ? 17.108 -15.280 1.513 1.00 13.76 246 ALA B C 1
ATOM 3786 O O . ALA B 1 246 ? 16.098 -15.399 0.832 1.00 13.77 246 ALA B O 1
ATOM 3788 N N . THR B 1 247 ? 17.066 -14.846 2.774 1.00 13.39 247 THR B N 1
ATOM 3789 C CA . THR B 1 247 ? 15.818 -14.359 3.345 1.00 13.78 247 THR B CA 1
ATOM 3790 C C . THR B 1 247 ? 15.273 -13.184 2.518 1.00 13.89 247 THR B C 1
ATOM 3791 O O . THR B 1 247 ? 14.064 -13.109 2.266 1.00 13.30 247 THR B O 1
ATOM 3795 N N . ALA B 1 248 ? 16.135 -12.260 2.064 1.00 13.28 248 ALA B N 1
ATOM 3796 C CA . ALA B 1 248 ? 15.659 -11.151 1.244 1.00 14.03 248 ALA B CA 1
ATOM 3797 C C . ALA B 1 248 ? 14.997 -11.690 -0.024 1.00 14.89 248 ALA B C 1
ATOM 3798 O O . ALA B 1 248 ? 13.950 -11.181 -0.431 1.00 14.70 248 ALA B O 1
ATOM 3800 N N . ASP B 1 249 ? 15.579 -12.735 -0.620 1.00 15.15 249 ASP B N 1
ATOM 3801 C CA . ASP B 1 249 ? 14.987 -13.426 -1.763 1.00 15.26 249 ASP B CA 1
ATOM 3802 C C . ASP B 1 249 ? 13.612 -14.016 -1.425 1.00 14.66 249 ASP B C 1
ATOM 3803 O O . ASP B 1 249 ? 12.693 -13.963 -2.249 1.00 15.77 249 ASP B O 1
ATOM 3808 N N . HIS B 1 250 ? 13.474 -14.568 -0.220 1.00 14.30 250 HIS B N 1
ATOM 3809 C CA . HIS B 1 250 ? 12.262 -15.256 0.202 1.00 14.73 250 HIS B CA 1
ATOM 3810 C C . HIS B 1 250 ? 11.150 -14.237 0.417 1.00 15.19 250 HIS B C 1
ATOM 3811 O O . HIS B 1 250 ? 9.995 -14.511 0.108 1.00 15.12 250 HIS B O 1
ATOM 3818 N N . ILE B 1 251 ? 11.513 -13.046 0.907 1.00 12.93 251 ILE B N 1
ATOM 3819 C CA . ILE B 1 251 ? 10.547 -11.984 1.109 1.00 13.33 251 ILE B CA 1
ATOM 3820 C C . ILE B 1 251 ? 10.044 -11.507 -0.263 1.00 14.01 251 ILE B C 1
ATOM 3821 O O . ILE B 1 251 ? 8.849 -11.321 -0.447 1.00 15.14 251 ILE B O 1
ATOM 3826 N N . VAL B 1 252 ? 10.942 -11.290 -1.219 1.00 14.79 252 VAL B N 1
ATOM 3827 C CA . VAL B 1 252 ? 10.534 -10.924 -2.574 1.00 15.25 252 VAL B CA 1
ATOM 3828 C C . VAL B 1 252 ? 9.556 -11.974 -3.109 1.00 15.01 252 VAL B C 1
ATOM 3829 O O . VAL B 1 252 ? 8.473 -11.642 -3.595 1.00 14.35 252 VAL B O 1
ATOM 3833 N N . GLY B 1 253 ? 9.935 -13.240 -2.988 1.00 14.67 253 GLY B N 1
ATOM 3834 C CA . GLY B 1 253 ? 9.110 -14.335 -3.477 1.00 14.70 253 GLY B CA 1
ATOM 3835 C C . GLY B 1 253 ? 7.745 -14.395 -2.810 1.00 14.50 253 GLY B C 1
ATOM 3836 O O . GLY B 1 253 ? 6.727 -14.522 -3.475 1.00 15.15 253 GLY B O 1
ATOM 3837 N N . ALA B 1 254 ? 7.722 -14.266 -1.492 1.00 14.29 254 ALA B N 1
ATOM 3838 C CA . ALA B 1 254 ? 6.481 -14.255 -0.768 1.00 14.50 254 ALA B CA 1
ATOM 3839 C C . ALA B 1 254 ? 5.637 -13.048 -1.187 1.00 15.33 254 ALA B C 1
ATOM 3840 O O . ALA B 1 254 ? 4.427 -13.152 -1.240 1.00 15.69 254 ALA B O 1
ATOM 3842 N N . SER B 1 255 ? 6.293 -11.915 -1.474 1.00 15.61 255 SER B N 1
ATOM 3843 C CA . SER B 1 255 ? 5.626 -10.674 -1.853 1.00 16.46 255 SER B CA 1
ATOM 3844 C C . SER B 1 255 ? 5.022 -10.809 -3.239 1.00 14.52 255 SER B C 1
ATOM 3845 O O . SER B 1 255 ? 3.913 -10.336 -3.485 1.00 13.92 255 SER B O 1
ATOM 3848 N N . GLU B 1 256 ? 5.789 -11.400 -4.148 1.00 16.87 256 GLU B N 1
ATOM 3849 C CA . GLU B 1 256 ? 5.313 -11.689 -5.498 1.00 19.46 256 GLU B CA 1
ATOM 3850 C C . GLU B 1 256 ? 4.005 -12.482 -5.410 1.00 19.28 256 GLU B C 1
ATOM 3851 O O . GLU B 1 256 ? 2.986 -12.133 -6.023 1.00 18.90 256 GLU B O 1
ATOM 3857 N N . THR B 1 257 ? 4.035 -13.547 -4.602 1.00 20.53 257 THR B N 1
ATOM 3858 C CA . THR B 1 257 ? 2.915 -14.470 -4.495 1.00 20.71 257 THR B CA 1
ATOM 3859 C C . THR B 1 257 ? 1.729 -13.798 -3.794 1.00 21.24 257 THR B C 1
ATOM 3860 O O . THR B 1 257 ? 0.574 -14.135 -4.048 1.00 23.00 257 THR B O 1
ATOM 3864 N N . ALA B 1 258 ? 2.011 -12.859 -2.882 1.00 17.24 258 ALA B N 1
ATOM 3865 C CA . ALA B 1 258 ? 0.986 -12.132 -2.150 1.00 18.75 258 ALA B CA 1
ATOM 3866 C C . ALA B 1 258 ? 0.361 -11.013 -2.982 1.00 18.84 258 ALA B C 1
ATOM 3867 O O . ALA B 1 258 ? -0.680 -10.481 -2.602 1.00 19.11 258 ALA B O 1
ATOM 3869 N N . GLY B 1 259 ? 1.022 -10.627 -4.071 1.00 19.12 259 GLY B N 1
ATOM 3870 C CA . GLY B 1 259 ? 0.547 -9.576 -4.953 1.00 18.78 259 GLY B CA 1
ATOM 3871 C C . GLY B 1 259 ? 0.717 -8.173 -4.364 1.00 18.94 259 GLY B C 1
ATOM 3872 O O . GLY B 1 259 ? -0.098 -7.290 -4.627 1.00 19.50 259 GLY B O 1
ATOM 3873 N N . ILE B 1 260 ? 1.774 -7.958 -3.564 1.00 17.06 260 ILE B N 1
ATOM 3874 C CA . ILE B 1 260 ? 2.003 -6.653 -2.950 1.00 16.59 260 ILE B CA 1
ATOM 3875 C C . ILE B 1 260 ? 3.243 -5.997 -3.557 1.00 15.50 260 ILE B C 1
ATOM 3876 O O . ILE B 1 260 ? 3.987 -6.607 -4.340 1.00 16.18 260 ILE B O 1
ATOM 3881 N N . ASP B 1 261 ? 3.481 -4.749 -3.128 1.00 15.23 261 ASP B N 1
ATOM 3882 C CA . ASP B 1 261 ? 4.568 -3.950 -3.657 1.00 16.03 261 ASP B CA 1
ATOM 3883 C C . ASP B 1 261 ? 5.833 -4.795 -3.632 1.00 14.60 261 ASP B C 1
ATOM 3884 O O . ASP B 1 261 ? 6.200 -5.317 -2.584 1.00 16.94 261 ASP B O 1
ATOM 3889 N N . LEU B 1 262 ? 6.510 -4.846 -4.778 1.00 15.64 262 LEU B N 1
ATOM 3890 C CA . LEU B 1 262 ? 7.812 -5.485 -4.882 1.00 17.10 262 LEU B CA 1
ATOM 3891 C C . LEU B 1 262 ? 8.987 -4.499 -4.810 1.00 16.09 262 LEU B C 1
ATOM 3892 O O . LEU B 1 262 ? 10.129 -4.928 -4.639 1.00 15.43 262 LEU B O 1
ATOM 3897 N N . ALA B 1 263 ? 8.754 -3.195 -4.961 1.00 15.36 263 ALA B N 1
ATOM 3898 C CA . ALA B 1 263 ? 9.870 -2.266 -5.044 1.00 14.80 263 ALA B CA 1
ATOM 3899 C C . ALA B 1 263 ? 10.636 -2.222 -3.732 1.00 13.50 263 ALA B C 1
ATOM 3900 O O . ALA B 1 263 ? 11.864 -2.242 -3.735 1.00 14.94 263 ALA B O 1
ATOM 3902 N N . LEU B 1 264 ? 9.917 -2.125 -2.613 1.00 13.34 264 LEU B N 1
ATOM 3903 C CA . LEU B 1 264 ? 10.614 -2.055 -1.337 1.00 12.30 264 LEU B CA 1
ATOM 3904 C C . LEU B 1 264 ? 11.447 -3.314 -1.080 1.00 12.39 264 LEU B C 1
ATOM 3905 O O . LEU B 1 264 ? 12.655 -3.212 -0.822 1.00 13.58 264 LEU B O 1
ATOM 3910 N N . PRO B 1 265 ? 10.895 -4.546 -1.055 1.00 12.99 265 PRO B N 1
ATOM 3911 C CA . PRO B 1 265 ? 11.751 -5.720 -0.807 1.00 13.53 265 PRO B CA 1
ATOM 3912 C C . PRO B 1 265 ? 12.840 -5.900 -1.870 1.00 13.18 265 PRO B C 1
ATOM 3913 O O . PRO B 1 265 ? 13.916 -6.428 -1.584 1.00 13.88 265 PRO B O 1
ATOM 3917 N N . ARG B 1 266 ? 12.570 -5.533 -3.121 1.00 11.79 266 ARG B N 1
ATOM 3918 C CA . ARG B 1 266 ? 13.605 -5.648 -4.136 1.00 13.05 266 ARG B CA 1
ATOM 3919 C C . ARG B 1 266 ? 14.775 -4.696 -3.891 1.00 13.36 266 ARG B C 1
ATOM 3920 O O . ARG B 1 266 ? 15.913 -5.032 -4.223 1.00 13.52 266 ARG B O 1
ATOM 3928 N N . ALA B 1 267 ? 14.535 -3.533 -3.269 1.00 12.66 267 ALA B N 1
ATOM 3929 C CA . ALA B 1 267 ? 15.644 -2.628 -2.989 1.00 13.21 267 ALA B CA 1
ATOM 3930 C C . ALA B 1 267 ? 16.550 -3.246 -1.930 1.00 14.01 267 ALA B C 1
ATOM 3931 O O . ALA B 1 267 ? 17.771 -3.137 -2.025 1.00 13.54 267 ALA B O 1
ATOM 3933 N N . VAL B 1 268 ? 15.936 -3.940 -0.972 1.00 13.93 268 VAL B N 1
ATOM 3934 C CA . VAL B 1 268 ? 16.669 -4.633 0.086 1.00 14.41 268 VAL B CA 1
ATOM 3935 C C . VAL B 1 268 ? 17.402 -5.835 -0.493 1.00 14.05 268 VAL B C 1
ATOM 3936 O O . VAL B 1 268 ? 18.588 -6.036 -0.241 1.00 14.69 268 VAL B O 1
ATOM 3940 N N . GLN B 1 269 ? 16.701 -6.612 -1.306 1.00 14.89 269 GLN B N 1
ATOM 3941 C CA . GLN B 1 269 ? 17.316 -7.749 -1.978 1.00 15.49 269 GLN B CA 1
ATOM 3942 C C . GLN B 1 269 ? 18.554 -7.314 -2.745 1.00 14.84 269 GLN B C 1
ATOM 3943 O O . GLN B 1 269 ? 19.560 -8.029 -2.764 1.00 13.99 269 GLN B O 1
ATOM 3949 N N . ALA B 1 270 ? 18.470 -6.142 -3.397 1.00 15.44 270 ALA B N 1
ATOM 3950 C CA . ALA B 1 270 ? 19.586 -5.653 -4.214 1.00 15.81 270 ALA B CA 1
ATOM 3951 C C . ALA B 1 270 ? 20.821 -5.347 -3.365 1.00 16.09 270 ALA B C 1
ATOM 3952 O O . ALA B 1 270 ? 21.951 -5.525 -3.823 1.00 15.40 270 ALA B O 1
ATOM 3954 N N . HIS B 1 271 ? 20.612 -4.893 -2.126 1.00 15.18 271 HIS B N 1
ATOM 3955 C CA . HIS B 1 271 ? 21.739 -4.590 -1.254 1.00 14.26 271 HIS B CA 1
ATOM 3956 C C . HIS B 1 271 ? 22.568 -5.858 -1.070 1.00 13.81 271 HIS B C 1
ATOM 3957 O O . HIS B 1 271 ? 23.793 -5.839 -1.124 1.00 14.24 271 HIS B O 1
ATOM 3964 N N . TYR B 1 272 ? 21.866 -6.991 -0.857 1.00 14.12 272 TYR B N 1
ATOM 3965 C CA . TYR B 1 272 ? 22.531 -8.263 -0.619 1.00 13.81 272 TYR B CA 1
ATOM 3966 C C . TYR B 1 272 ? 23.133 -8.820 -1.896 1.00 15.37 272 TYR B C 1
ATOM 3967 O O . TYR B 1 272 ? 24.289 -9.244 -1.864 1.00 15.24 272 TYR B O 1
ATOM 3976 N N . ARG B 1 273 ? 22.396 -8.769 -3.016 1.00 16.85 273 ARG B N 1
ATOM 3977 C CA . ARG B 1 273 ? 22.884 -9.300 -4.273 1.00 18.24 273 ARG B CA 1
ATOM 3978 C C . ARG B 1 273 ? 24.196 -8.644 -4.633 1.00 16.53 273 ARG B C 1
ATOM 3979 O O . ARG B 1 273 ? 25.104 -9.300 -5.138 1.00 18.38 273 ARG B O 1
ATOM 3987 N N . ARG B 1 274 ? 24.242 -7.319 -4.481 1.00 17.13 274 ARG B N 1
ATOM 3988 C CA . ARG B 1 274 ? 25.419 -6.537 -4.825 1.00 17.61 274 ARG B CA 1
ATOM 3989 C C . ARG B 1 274 ? 26.613 -6.998 -4.006 1.00 15.57 274 ARG B C 1
ATOM 3990 O O . ARG B 1 274 ? 27.723 -7.102 -4.532 1.00 15.71 274 ARG B O 1
ATOM 3998 N N . ALA B 1 275 ? 26.413 -7.190 -2.705 1.00 14.19 275 ALA B N 1
ATOM 3999 C CA . ALA B 1 275 ? 27.514 -7.539 -1.827 1.00 14.02 275 ALA B CA 1
ATOM 4000 C C . ALA B 1 275 ? 28.065 -8.924 -2.213 1.00 14.34 275 ALA B C 1
ATOM 4001 O O . ALA B 1 275 ? 29.280 -9.161 -2.168 1.00 14.95 275 ALA B O 1
ATOM 4003 N N . ILE B 1 276 ? 27.175 -9.833 -2.607 1.00 15.38 276 ILE B N 1
ATOM 4004 C CA . ILE B 1 276 ? 27.584 -11.191 -2.983 1.00 15.26 276 ILE B CA 1
ATOM 4005 C C . ILE B 1 276 ? 28.320 -11.122 -4.319 1.00 17.62 276 ILE B C 1
ATOM 4006 O O . ILE B 1 276 ? 29.388 -11.719 -4.480 1.00 17.98 276 ILE B O 1
ATOM 4011 N N . GLU B 1 277 ? 27.744 -10.379 -5.265 1.00 19.86 277 GLU B N 1
ATOM 4012 C CA . GLU B 1 277 ? 28.367 -10.123 -6.555 1.00 21.36 277 GLU B CA 1
ATOM 4013 C C . GLU B 1 277 ? 29.791 -9.596 -6.375 1.00 21.87 277 GLU B C 1
ATOM 4014 O O . GLU B 1 277 ? 30.707 -10.039 -7.062 1.00 21.18 277 GLU B O 1
ATOM 4020 N N . ASN B 1 278 ? 30.009 -8.680 -5.421 1.00 19.86 278 ASN B N 1
ATOM 4021 C CA . ASN B 1 278 ? 31.327 -8.116 -5.167 1.00 19.58 278 ASN B CA 1
ATOM 4022 C C . ASN B 1 278 ? 32.200 -9.052 -4.308 1.00 18.37 278 ASN B C 1
ATOM 4023 O O . ASN B 1 278 ? 33.327 -8.719 -3.948 1.00 20.74 278 ASN B O 1
ATOM 4028 N N . GLY B 1 279 ? 31.682 -10.232 -3.951 1.00 18.64 279 GLY B N 1
ATOM 4029 C CA . GLY B 1 279 ? 32.478 -11.278 -3.329 1.00 19.56 279 GLY B CA 1
ATOM 4030 C C . GLY B 1 279 ? 32.513 -11.248 -1.802 1.00 17.27 279 GLY B C 1
ATOM 4031 O O . GLY B 1 279 ? 33.480 -11.721 -1.225 1.00 19.06 279 GLY B O 1
ATOM 4032 N N . HIS B 1 280 ? 31.477 -10.710 -1.147 1.00 17.39 280 HIS B N 1
ATOM 4033 C CA . HIS B 1 280 ? 31.459 -10.531 0.304 1.00 15.53 280 HIS B CA 1
ATOM 4034 C C . HIS B 1 280 ? 30.269 -11.269 0.930 1.00 15.96 280 HIS B C 1
ATOM 4035 O O . HIS B 1 280 ? 29.761 -10.887 1.983 1.00 15.85 280 HIS B O 1
ATOM 4042 N N . GLY B 1 281 ? 29.802 -12.344 0.298 1.00 15.36 281 GLY B N 1
ATOM 4043 C CA . GLY B 1 281 ? 28.726 -13.159 0.865 1.00 15.44 281 GLY B CA 1
ATOM 4044 C C . GLY B 1 281 ? 29.017 -13.648 2.291 1.00 16.11 281 GLY B C 1
ATOM 4045 O O . GLY B 1 281 ? 28.106 -13.811 3.109 1.00 15.37 281 GLY B O 1
ATOM 4046 N N . GLY B 1 282 ? 30.298 -13.917 2.572 1.00 15.46 282 GLY B N 1
ATOM 4047 C CA . GLY B 1 282 ? 30.707 -14.407 3.878 1.00 14.94 282 GLY B CA 1
ATOM 4048 C C . GLY B 1 282 ? 30.692 -13.353 4.982 1.00 15.30 282 GLY B C 1
ATOM 4049 O O . GLY B 1 282 ? 30.848 -13.702 6.158 1.00 16.33 282 GLY B O 1
ATOM 4050 N N . ASP B 1 283 ? 30.489 -12.074 4.618 1.00 15.88 283 ASP B N 1
ATOM 4051 C CA . ASP B 1 283 ? 30.598 -10.982 5.573 1.00 16.46 283 ASP B CA 1
ATOM 4052 C C . ASP B 1 283 ? 29.294 -10.740 6.337 1.00 15.45 283 ASP B C 1
ATOM 4053 O O . ASP B 1 283 ? 28.225 -11.241 5.998 1.00 14.93 283 ASP B O 1
ATOM 4058 N N . ASN B 1 284 ? 29.416 -9.946 7.395 1.00 16.73 284 ASN B N 1
ATOM 4059 C CA . ASN B 1 284 ? 28.289 -9.452 8.171 1.00 18.92 284 ASN B CA 1
ATOM 4060 C C . ASN B 1 284 ? 27.459 -8.493 7.321 1.00 17.37 284 ASN B C 1
ATOM 4061 O O . ASN B 1 284 ? 27.942 -7.919 6.355 1.00 16.83 284 ASN B O 1
ATOM 4066 N N . TRP B 1 285 ? 26.200 -8.300 7.713 1.00 17.75 285 TRP B N 1
ATOM 4067 C CA . TRP B 1 285 ? 25.247 -7.494 6.944 1.00 18.31 285 TRP B CA 1
ATOM 4068 C C . TRP B 1 285 ? 25.694 -6.034 6.771 1.00 17.36 285 TRP B C 1
ATOM 4069 O O . TRP B 1 285 ? 25.294 -5.400 5.811 1.00 17.56 285 TRP B O 1
ATOM 4080 N N . THR B 1 286 ? 26.518 -5.499 7.671 1.00 18.10 286 THR B N 1
ATOM 4081 C CA . THR B 1 286 ? 26.977 -4.114 7.589 1.00 17.31 286 THR B CA 1
ATOM 4082 C C . THR B 1 286 ? 27.727 -3.857 6.281 1.00 17.54 286 THR B C 1
ATOM 4083 O O . THR B 1 286 ? 27.791 -2.729 5.818 1.00 16.99 286 THR B O 1
ATOM 4087 N N . ARG B 1 287 ? 28.230 -4.930 5.652 1.00 18.76 287 ARG B N 1
ATOM 4088 C CA . ARG B 1 287 ? 28.940 -4.843 4.387 1.00 16.74 287 ARG B CA 1
ATOM 4089 C C . ARG B 1 287 ? 28.074 -4.310 3.255 1.00 16.24 287 ARG B C 1
ATOM 4090 O O . ARG B 1 287 ? 28.617 -3.835 2.267 1.00 15.03 287 ARG B O 1
ATOM 4098 N N . ILE B 1 288 ? 26.744 -4.348 3.382 1.00 15.23 288 ILE B N 1
ATOM 4099 C CA . ILE B 1 288 ? 25.912 -3.826 2.309 1.00 15.28 288 ILE B CA 1
ATOM 4100 C C . ILE B 1 288 ? 26.131 -2.332 2.104 1.00 14.69 288 ILE B C 1
ATOM 4101 O O . ILE B 1 288 ? 25.830 -1.853 1.015 1.00 17.10 288 ILE B O 1
ATOM 4106 N N . ILE B 1 289 ? 26.695 -1.626 3.097 1.00 15.94 289 ILE B N 1
ATOM 4107 C CA . ILE B 1 289 ? 26.929 -0.195 2.970 1.00 16.10 289 ILE B CA 1
ATOM 4108 C C . ILE B 1 289 ? 27.874 0.141 1.810 1.00 18.05 289 ILE B C 1
ATOM 4109 O O . ILE B 1 289 ? 27.749 1.209 1.220 1.00 17.76 289 ILE B O 1
ATOM 4114 N N . ASP B 1 290 ? 28.799 -0.755 1.445 1.00 17.84 290 ASP B N 1
ATOM 4115 C CA . ASP B 1 290 ? 29.710 -0.473 0.346 1.00 19.50 290 ASP B CA 1
ATOM 4116 C C . ASP B 1 290 ? 28.965 -0.305 -0.985 1.00 18.64 290 ASP B C 1
ATOM 4117 O O . ASP B 1 290 ? 29.198 0.672 -1.709 1.00 18.86 290 ASP B O 1
ATOM 4122 N N . GLY B 1 291 ? 28.045 -1.225 -1.319 1.00 17.46 291 GLY B N 1
ATOM 4123 C CA . GLY B 1 291 ? 27.242 -1.081 -2.520 1.00 17.07 291 GLY B CA 1
ATOM 4124 C C . GLY B 1 291 ? 26.283 0.115 -2.450 1.00 16.72 291 GLY B C 1
ATOM 4125 O O . GLY B 1 291 ? 25.987 0.770 -3.447 1.00 16.66 291 GLY B O 1
ATOM 4126 N N . ILE B 1 292 ? 25.786 0.406 -1.244 1.00 16.40 292 ILE B N 1
ATOM 4127 C CA . ILE B 1 292 ? 24.898 1.545 -1.077 1.00 16.25 292 ILE B CA 1
ATOM 4128 C C . ILE B 1 292 ? 25.648 2.844 -1.396 1.00 16.94 292 ILE B C 1
ATOM 4129 O O . ILE B 1 292 ? 25.093 3.744 -2.018 1.00 17.44 292 ILE B O 1
ATOM 4134 N N . ARG B 1 293 ? 26.919 2.913 -1.002 1.00 16.92 293 ARG B N 1
ATOM 4135 C CA . ARG B 1 293 ? 27.723 4.105 -1.210 1.00 20.44 293 ARG B CA 1
ATOM 4136 C C . ARG B 1 293 ? 28.132 4.252 -2.674 1.00 23.51 293 ARG B C 1
ATOM 4137 O O . ARG B 1 293 ? 28.420 5.362 -3.114 1.00 24.10 293 ARG B O 1
ATOM 4145 N N . SER B 1 294 ? 28.155 3.140 -3.414 1.00 25.01 294 SER B N 1
ATOM 4146 C CA . SER B 1 294 ? 28.637 3.130 -4.789 1.00 26.96 294 SER B CA 1
ATOM 4147 C C . SER B 1 294 ? 27.643 2.416 -5.685 1.00 26.78 294 SER B C 1
ATOM 4148 O O . SER B 1 294 ? 27.898 1.291 -6.121 1.00 30.32 294 SER B O 1
ATOM 4151 N N . PRO B 1 295 ? 26.481 3.037 -5.997 1.00 27.26 295 PRO B N 1
ATOM 4152 C CA . PRO B 1 295 ? 25.502 2.427 -6.894 1.00 26.66 295 PRO B CA 1
ATOM 4153 C C . PRO B 1 295 ? 26.072 2.267 -8.315 1.00 30.62 295 PRO B C 1
ATOM 4154 O O . PRO B 1 295 ? 26.881 3.111 -8.675 1.00 29.36 295 PRO B O 1
#

Organism: Kribbella flavida (strain DSM 17836 / JCM 10339 / NBRC 14399) (NCBI:txid479435)

Radius of gyration: 27.09 Å; Cα contacts (8 Å, |Δi|>4): 1243; chains: 2; bounding box: 48×88×36 Å

Solvent-accessible surface area: 20452 Å² total; per-residue (Å²): 91,70,61,63,2,0,0,1,2,0,18,30,44,0,41,21,0,0,96,18,0,34,94,51,46,5,72,2,17,0,38,12,208,65,77,83,122,0,69,34,1,59,91,80,48,5,89,67,2,93,43,18,52,79,0,0,94,42,5,58,2,0,0,0,16,35,60,40,0,86,22,0,44,90,16,0,59,90,0,34,81,18,0,66,70,47,6,0,0,0,15,6,14,9,27,9,72,90,0,79,59,0,9,98,43,0,94,151,60,43,6,56,6,0,0,1,3,14,10,14,38,8,67,21,15,41,56,112,98,4,20,0,0,0,0,0,48,39,104,16,15,85,141,11,98,94,3,0,54,37,0,2,54,20,92,72,55,18,112,55,20,0,29,0,3,8,10,34,0,0,0,20,1,0,31,0,2,0,0,0,0,0,0,0,0,1,2,0,0,31,72,49,69,26,39,3,46,106,0,3,80,47,0,21,34,2,1,135,53,0,8,49,19,33,89,51,74,4,61,56,8,68,64,93,84,11,94,14,93,86,25,39,0,70,69,10,4,15,3,2,64,15,5,8,16,4,0,89,103,22,40,3,19,44,49,0,3,112,3,4,14,47,10,2,148,73,5,78,142,73,62,58,11,54,30,30,19,3,40,1,0,48,12,2,101,62,105,111,58,44,67,2,0,0,0,2,1,18,34,45,0,41,21,1,0,92,19,0,31,92,49,46,5,72,2,20,0,40,13,206,65,79,82,123,0,69,33,0,58,89,80,47,4,90,70,3,92,43,18,54,82,0,0,93,46,9,46,0,0,0,0,16,33,58,40,0,85,22,0,36,92,14,0,90,89,1,28,80,17,0,66,72,49,4,0,0,0,16,6,14,10,30,11,73,85,0,77,61,0,9,99,36,0,94,152,59,43,5,59,7,0,0,1,3,16,10,13,38,8,68,32,15,41,64,117,66,3,18,0,0,0,0,0,36,30,117,10,16,116,147,8,102,87,3,0,47,32,0,3,57,22,93,71,55,19,106,57,21,0,30,0,2,7,8,35,0,0,0,20,1,0,32,0,2,0,0,0,0,0,0,0,0,2,2,0,0,31,71,47,72,34,52,4,48,55,0,5,82,47,0,27,34,2,1,147,52,0,3,48,21,31,134,53,61,6,65,58,9,66,59,100,130,11,94,21,73,88,24,36,0,69,66,11,3,14,3,2,66,16,4,8,17,4,0,89,104,22,39,4,20,43,48,0,4,116,5,4,13,47,11,1,150,84,5,79,140,64,61,59,11,54,33,29,18,2,22,1,0,51,12,1,95,62,112